Protein AF-A0A354WQB0-F1 (afdb_monomer)

Radius of gyration: 34.21 Å; Cα contacts (8 Å, |Δi|>4): 1053; chains: 1; bounding box: 139×45×106 Å

pLDDT: mean 81.59, std 18.48, range [29.98, 98.69]

Foldseek 3Di:
DDDDDDDDDDDDDDDDDDDDDDDDDPDDDDDPPPDPPPVVCVVVVLVVQLVVLVVLQVVVLVVVCVQCVPWDDDVLFTEHQSDLAWAWHDDPDITIYGYPDDDPLLCVLRSQLRVLCVVVVVLVVLVVLSSVCSNVVVDVVSVVVSLVSLLVSSLVSLLVSLVPPDLVSLVSSLVSLCSSPVSDDDPCRHSSPPHPPPSVNSSVCSNPPDDDDPVVVVVVVVVVVVVVVVVPDDPDDDDDPDDDDDDDDDQDDADEDEEQQSVVVQQAASHHYEYEFDEHANCPHPQFQHADPDPQWDWDDDDFGTAIEGELHENYEYEYPAAVRYEQEYAALAYASYHYENYEQYEYYGYEFEYDPDQDAGNAENYEAYLYERYHYERYEQEYRAQERYHYELYENAEHELYEFEHYAAEHYEYENYEQYEYENYEYEHYHDPVPFYAEHEEYELYENAEHELYEYEHGEHQEPYEFELYEYEYEQYEYYHYHHPHYHYHWHWDPDDPDTRGGHYHYYNYD

Solvent-accessible surface area (backbone atoms only — not comparable to full-atom values): 27152 Å² total; per-residue (Å²): 134,82,86,82,90,87,86,87,82,93,79,91,81,84,91,77,90,74,91,72,81,83,76,84,75,84,80,75,76,79,76,82,80,82,68,82,63,62,74,76,48,46,63,56,54,51,49,50,54,30,47,51,51,52,52,51,51,50,52,46,52,52,52,50,55,60,54,53,66,80,40,44,84,48,94,89,38,28,37,24,81,79,41,59,46,67,50,76,52,63,88,90,71,60,41,45,38,34,35,61,90,62,53,75,68,40,46,52,48,52,49,50,41,58,46,43,39,59,78,70,41,45,69,56,55,48,47,53,44,46,50,52,29,40,75,37,68,87,40,69,65,44,54,52,51,40,43,48,51,43,37,51,53,54,47,56,32,50,48,67,61,45,73,85,49,52,75,68,54,43,51,53,42,40,50,37,54,46,62,44,53,75,55,69,78,84,67,90,74,35,82,86,63,54,52,88,56,54,66,66,59,50,42,49,46,57,77,64,65,66,84,80,53,68,69,63,55,50,51,51,51,51,52,52,51,49,51,51,49,63,72,65,58,62,83,79,77,87,83,82,92,81,81,78,92,74,82,93,85,76,89,55,78,64,47,74,29,87,46,42,57,51,47,63,71,56,60,43,62,54,27,32,38,33,39,51,70,44,77,34,44,53,68,71,28,91,60,54,72,40,90,56,91,53,86,37,40,41,52,43,84,43,91,66,45,52,18,48,33,38,30,68,36,36,46,28,34,45,33,37,59,31,43,91,41,9,38,42,27,27,75,34,49,41,29,28,52,42,28,39,31,51,26,34,44,35,36,43,30,22,22,17,40,17,44,54,93,64,90,56,80,26,75,20,25,27,36,30,39,34,48,25,39,36,37,42,34,34,38,32,32,32,33,25,19,19,27,20,26,40,30,37,33,55,26,32,44,36,38,40,30,57,24,36,35,31,49,10,28,26,20,41,33,36,38,34,47,25,35,46,32,40,36,31,51,26,37,37,34,36,34,20,37,95,90,80,32,16,47,24,46,34,39,35,30,55,22,38,60,32,38,40,31,50,26,44,38,30,56,22,44,20,39,22,50,28,40,31,27,18,14,38,36,38,36,32,49,24,38,62,44,73,66,43,55,78,66,45,60,69,44,74,36,67,35,89,60,99,67,72,77,35,61,41,41,78,45,81,42,76,56,80

Sequence (512 aa):
MQTPEALPDIQTPVTTVISGTPSPAPETAPEPDTGFDFLSVLPWFWFGIACCFGIYSLYTYLTLKLKVREAVKIPGGWECDRIETAFILGFIRPKIYIPMGMTPEQQRYILAHERTHLDKGDHWFKMVGFLALALHWFNPLVWAAYILLCKDIEIACDERVVQFMELDERKAYSAALLNCSTNRAHFAACPVAFGEVSVKERIKSVLSYKKPGFWISLVGVIAIVFVAVCLVTSPARKDAEAAGDTEPTSVSDAVTVHNVDELLAAIAPDAVIQLEPGTYNLSGATGYGLPSENPYYGWTEKYDGFELMLQNVKNLTIRGSGKVNTTLECDPRSASVINLKNCENVTLEDFTAGHTLELGECSSGVIYLQNCTGTDMNRLGIYGCGMVGLQAEASSDISLADSDVYDCSSSAVQLASCENVSIAGTRIYRIGSQEYGGYTYFMIDSSQDVTVENCEISDSTLMNLAEITGSTVQMKGNLFSNCRTQQTAFSLQTAYFGTPDIEANLVLEGNR

Nearest PDB structures (foldseek):
  6eu4-assembly1_C  TM=5.990E-01  e=1.264E-03  Acinetobacter phage vB_AbaP_AS12
  8jaz-assembly2_B  TM=3.273E-01  e=3.543E-04  Azotobacter chroococcum NCIMB 8003
  8ikx-assembly1_A  TM=4.001E-01  e=2.148E-01  Arabidopsis thaliana
  5w6f-assembly1_C  TM=2.252E-01  e=5.446E-03  Kuttervirus CBA120
  4ozy-assembly1_A  TM=3.169E-01  e=7.268E-02  Pseudomonas syringae pv. tomato str. DC3000

Secondary structure (DSSP, 8-state):
-------------------PPPPPPP-PPPPP--S--HHHHHHHHHHHHHHHHHHHHHHHHHHHHHHGGGPEEETTEEEETT-SS-EEE-SSS-EEEEETT--HHHHHHHHHHHHHHHHTTHHHHHHHHHHHHHHTTT-HHHHHHHHHHHHHHHHHHHHHHHTT--HHHHHHHHHHHHHHHHT--S-TT-GGG-----HHHHHHHHHT--PPPHHHHHHHHHHHHHHHHHHH-PPP---------------PPPEEESSHHHHHHH--TT-EEEEPSEEEEGGG-TTTTSPPSSTTEEEEEETTEEEEEEES-EEEEEE-S-TTTEEEEES-TTS-SEEEES-EEEEEESSEEEE-SS----SSEEEEEES-EEEEEES-EEESS-SEEEEEES-EEEEEES-EEES-SSEEEEEES-EEEEEES-EEE--SBTTTBBSEEEEEES-EEEEEES-EEES-EES-SEEEES-EEEEES-EEES-EESS-SEEEE-B--SSS-B--EEEEES--

Mean predicted aligned error: 18.97 Å

Structure (mmCIF, N/CA/C/O backbone):
data_AF-A0A354WQB0-F1
#
_entry.id   AF-A0A354WQB0-F1
#
loop_
_atom_site.group_PDB
_atom_site.id
_atom_site.type_symbol
_atom_site.label_atom_id
_atom_site.label_alt_id
_atom_site.label_comp_id
_atom_site.label_asym_id
_atom_site.label_entity_id
_atom_site.label_seq_id
_atom_site.pdbx_PDB_ins_code
_atom_site.Cartn_x
_atom_site.Cartn_y
_atom_site.Cartn_z
_atom_site.occupancy
_atom_site.B_iso_or_equiv
_atom_site.auth_seq_id
_atom_site.auth_comp_id
_atom_site.auth_asym_id
_atom_site.auth_atom_id
_atom_site.pdbx_PDB_model_num
ATOM 1 N N . MET A 1 1 ? 106.299 8.236 -64.531 1.00 38.88 1 MET A N 1
ATOM 2 C CA . MET A 1 1 ? 106.507 8.429 -63.081 1.00 38.88 1 MET A CA 1
ATOM 3 C C . MET A 1 1 ? 105.147 8.677 -62.450 1.00 38.88 1 MET A C 1
ATOM 5 O O . MET A 1 1 ? 104.442 9.532 -62.954 1.00 38.88 1 MET A O 1
ATOM 9 N N . GLN A 1 2 ? 104.811 7.858 -61.449 1.00 37.66 2 GLN A N 1
ATOM 10 C CA . GLN A 1 2 ? 103.848 8.061 -60.351 1.00 37.66 2 GLN A CA 1
ATOM 11 C C . GLN A 1 2 ? 102.478 8.732 -60.610 1.00 37.66 2 GLN A C 1
ATOM 13 O O . GLN A 1 2 ? 102.358 9.936 -60.792 1.00 37.66 2 GLN A O 1
ATOM 18 N N . THR A 1 3 ? 101.445 7.895 -60.494 1.00 30.41 3 THR A N 1
ATOM 19 C CA . THR A 1 3 ? 100.145 8.119 -59.823 1.00 30.41 3 THR A CA 1
ATOM 20 C C . THR A 1 3 ? 100.284 8.599 -58.359 1.00 30.41 3 THR A C 1
ATOM 22 O O . THR A 1 3 ? 101.367 8.403 -57.800 1.00 30.41 3 THR A O 1
ATOM 25 N N . PRO A 1 4 ? 99.198 9.002 -57.650 1.00 57.66 4 PRO A N 1
ATOM 26 C CA . PRO A 1 4 ? 97.865 9.471 -58.088 1.00 57.66 4 PRO A CA 1
ATOM 27 C C . PRO A 1 4 ? 97.291 10.653 -57.240 1.00 57.66 4 PRO A C 1
ATOM 29 O O . PRO A 1 4 ? 97.942 11.147 -56.328 1.00 57.66 4 PRO A O 1
ATOM 32 N N . GLU A 1 5 ? 96.020 10.987 -57.531 1.00 39.38 5 GLU A N 1
ATOM 33 C CA . GLU A 1 5 ? 94.951 11.451 -56.609 1.00 39.38 5 GLU A CA 1
ATOM 34 C C . GLU A 1 5 ? 95.007 12.861 -55.992 1.00 39.38 5 GLU A C 1
ATOM 36 O O . GLU A 1 5 ? 96.052 13.356 -55.601 1.00 39.38 5 GLU A O 1
ATOM 41 N N . ALA A 1 6 ? 93.899 13.554 -55.717 1.00 37.91 6 ALA A N 1
ATOM 42 C CA . ALA A 1 6 ? 92.523 13.650 -56.226 1.00 37.91 6 ALA A CA 1
ATOM 43 C C . ALA A 1 6 ? 91.825 14.671 -55.305 1.00 37.91 6 ALA A C 1
ATOM 45 O O . ALA A 1 6 ? 92.069 14.650 -54.103 1.00 37.91 6 ALA A O 1
ATOM 46 N N . LEU A 1 7 ? 90.940 15.513 -55.848 1.00 33.34 7 LEU A N 1
ATOM 47 C CA . LEU A 1 7 ? 89.683 15.961 -55.218 1.00 33.34 7 LEU A CA 1
ATOM 48 C C . LEU A 1 7 ? 88.952 16.891 -56.198 1.00 33.34 7 LEU A C 1
ATOM 50 O O . LEU A 1 7 ? 89.512 17.929 -56.557 1.00 33.34 7 LEU A O 1
ATOM 54 N N . PRO A 1 8 ? 87.738 16.537 -56.658 1.00 47.69 8 PRO A N 1
ATOM 55 C CA . PRO A 1 8 ? 86.911 17.431 -57.440 1.00 47.69 8 PRO A CA 1
ATOM 56 C C . PRO A 1 8 ? 85.743 18.023 -56.644 1.00 47.69 8 PRO A C 1
ATOM 58 O O . PRO A 1 8 ? 85.440 17.664 -55.508 1.00 47.69 8 PRO A O 1
ATOM 61 N N . ASP A 1 9 ? 85.158 18.974 -57.353 1.00 37.75 9 ASP A N 1
ATOM 62 C CA . ASP A 1 9 ? 84.295 20.075 -56.985 1.00 37.75 9 ASP A CA 1
ATOM 63 C C . ASP A 1 9 ? 82.813 19.698 -56.829 1.00 37.75 9 ASP A C 1
ATOM 65 O O . ASP A 1 9 ? 82.333 18.641 -57.245 1.00 37.75 9 ASP A O 1
ATOM 69 N N . ILE A 1 10 ? 82.113 20.646 -56.228 1.00 44.41 10 ILE A N 1
ATOM 70 C CA . ILE A 1 10 ? 80.720 20.703 -55.811 1.00 44.41 10 ILE A CA 1
ATOM 71 C C . ILE A 1 10 ? 79.761 20.542 -57.001 1.00 44.41 10 ILE A C 1
ATOM 73 O O . ILE A 1 10 ? 79.798 21.320 -57.951 1.00 44.41 10 ILE A O 1
ATOM 77 N N . GLN A 1 11 ? 78.798 19.624 -56.886 1.00 36.78 11 GLN A N 1
ATOM 78 C CA . GLN A 1 11 ? 77.526 19.708 -57.612 1.00 36.78 11 GLN A CA 1
ATOM 79 C C . GLN A 1 11 ? 76.360 19.290 -56.716 1.00 36.78 11 GLN A C 1
ATOM 81 O O . GLN A 1 11 ? 76.311 18.181 -56.190 1.00 36.78 11 GLN A O 1
ATOM 86 N N . THR A 1 12 ? 75.397 20.195 -56.572 1.00 45.84 12 THR A N 1
ATOM 87 C CA . THR A 1 12 ? 74.054 19.906 -56.070 1.00 45.84 12 THR A CA 1
ATOM 88 C C . THR A 1 12 ? 73.198 19.304 -57.184 1.00 45.84 12 THR A C 1
ATOM 90 O O . THR A 1 12 ? 73.236 19.785 -58.319 1.00 45.84 12 THR A O 1
ATOM 93 N N . PRO A 1 13 ? 72.349 18.313 -56.858 1.00 43.06 13 PRO A N 1
ATOM 94 C CA . PRO A 1 13 ? 71.091 18.201 -57.581 1.00 43.06 13 PRO A CA 1
ATOM 95 C C . PRO A 1 13 ? 69.864 18.002 -56.676 1.00 43.06 13 PRO A C 1
ATOM 97 O O . PRO A 1 13 ? 69.842 17.194 -55.754 1.00 43.06 13 PRO A O 1
ATOM 100 N N . VAL A 1 14 ? 68.839 18.789 -57.012 1.00 37.47 14 VAL A N 1
ATOM 101 C CA . VAL A 1 14 ? 67.436 18.415 -57.266 1.00 37.47 14 VAL A CA 1
ATOM 102 C C . VAL A 1 14 ? 66.800 17.358 -56.349 1.00 37.47 14 VAL A C 1
ATOM 104 O O . VAL A 1 14 ? 67.000 16.152 -56.481 1.00 37.47 14 VAL A O 1
ATOM 107 N N . THR A 1 15 ? 65.902 17.846 -55.494 1.00 37.03 15 THR A N 1
ATOM 108 C CA . THR A 1 15 ? 64.966 17.080 -54.668 1.00 37.03 15 THR A CA 1
ATOM 109 C C . THR A 1 15 ? 63.964 16.307 -55.529 1.00 37.03 15 THR A C 1
ATOM 111 O O . THR A 1 15 ? 63.125 16.899 -56.204 1.00 37.03 15 THR A O 1
ATOM 114 N N . THR A 1 16 ? 64.013 14.978 -55.452 1.00 38.06 16 THR A N 1
ATOM 115 C CA . THR A 1 16 ? 62.933 14.089 -55.906 1.00 38.06 16 THR A CA 1
ATOM 116 C C . THR A 1 16 ? 62.189 13.609 -54.662 1.00 38.06 16 THR A C 1
ATOM 118 O O . THR A 1 16 ? 62.780 12.953 -53.807 1.00 38.06 16 THR A O 1
ATOM 121 N N . VAL A 1 17 ? 60.913 13.972 -54.522 1.00 41.78 17 VAL A N 1
ATOM 122 C CA . VAL A 1 17 ? 60.062 13.508 -53.416 1.00 41.78 17 VAL A CA 1
ATOM 123 C C . VAL A 1 17 ? 59.595 12.092 -53.741 1.00 41.78 17 VAL A C 1
ATOM 125 O O . VAL A 1 17 ? 58.768 11.897 -54.627 1.00 41.78 17 VAL A O 1
ATOM 128 N N . ILE A 1 18 ? 60.139 11.105 -53.030 1.00 43.03 18 ILE A N 1
ATOM 129 C CA . ILE A 1 18 ? 59.614 9.739 -52.994 1.00 43.03 18 ILE A CA 1
ATOM 130 C C . ILE A 1 18 ? 58.781 9.622 -51.718 1.00 43.03 18 ILE A C 1
ATOM 132 O O . ILE A 1 18 ? 59.309 9.725 -50.611 1.00 43.03 18 ILE A O 1
ATOM 136 N N . SER A 1 19 ? 57.473 9.418 -51.872 1.00 45.84 19 SER A N 1
ATOM 137 C CA . SER A 1 19 ? 56.574 9.034 -50.783 1.00 45.84 19 SER A CA 1
ATOM 138 C C . SER A 1 19 ? 56.945 7.634 -50.288 1.00 45.84 19 SER A C 1
ATOM 140 O O . SER A 1 19 ? 56.569 6.634 -50.892 1.00 45.84 19 SER A O 1
ATOM 142 N N . GLY A 1 20 ? 57.706 7.571 -49.196 1.00 38.59 20 GLY A N 1
ATOM 143 C CA . GLY A 1 20 ? 57.924 6.356 -48.418 1.00 38.59 20 GLY A CA 1
ATOM 144 C C . GLY A 1 20 ? 56.901 6.266 -47.289 1.00 38.59 20 GLY A C 1
ATOM 145 O O . GLY A 1 20 ? 56.852 7.132 -46.419 1.00 38.59 20 GLY A O 1
ATOM 146 N N . THR A 1 21 ? 56.086 5.217 -47.303 1.00 42.34 21 THR A N 1
ATOM 147 C CA . THR A 1 21 ? 55.322 4.739 -46.143 1.00 42.34 21 THR A CA 1
ATOM 148 C C . THR A 1 21 ? 56.253 4.530 -44.940 1.00 42.34 21 THR A C 1
ATOM 150 O O . THR A 1 21 ? 57.294 3.888 -45.113 1.00 42.34 21 THR A O 1
ATOM 153 N N . PRO A 1 22 ? 55.920 5.012 -43.729 1.00 46.44 22 PRO A N 1
ATOM 154 C CA . PRO A 1 22 ? 56.728 4.727 -42.553 1.00 46.44 22 PRO A CA 1
ATOM 155 C C . PRO A 1 22 ? 56.569 3.253 -42.155 1.00 46.44 22 PRO A C 1
ATOM 157 O O . PRO A 1 22 ? 55.459 2.754 -41.985 1.00 46.44 22 PRO A O 1
ATOM 160 N N . SER A 1 23 ? 57.701 2.561 -42.022 1.00 47.22 23 SER A N 1
ATOM 161 C CA . SER A 1 23 ? 57.799 1.257 -41.357 1.00 47.22 23 SER A CA 1
ATOM 162 C C . SER A 1 23 ? 57.425 1.415 -39.874 1.00 47.22 23 SER A C 1
ATOM 164 O O . SER A 1 23 ? 57.809 2.429 -39.284 1.00 47.22 23 SER A O 1
ATOM 166 N N . PRO A 1 24 ? 56.725 0.453 -39.242 1.00 48.09 24 PRO A N 1
ATOM 167 C CA . PRO A 1 24 ? 56.417 0.547 -37.823 1.00 48.09 24 PRO A CA 1
ATOM 168 C C . PRO A 1 24 ? 57.714 0.493 -37.007 1.00 48.09 24 PRO A C 1
ATOM 170 O O . PRO A 1 24 ? 58.604 -0.313 -37.286 1.00 48.09 24 PRO A O 1
ATOM 173 N N . ALA A 1 25 ? 57.825 1.383 -36.021 1.00 51.72 25 ALA A N 1
ATOM 174 C CA . ALA A 1 25 ? 58.859 1.319 -34.997 1.00 51.72 25 ALA A CA 1
ATOM 175 C C . ALA A 1 25 ? 58.687 0.029 -34.168 1.00 51.72 25 ALA A C 1
ATOM 177 O O . ALA A 1 25 ? 57.554 -0.434 -34.018 1.00 51.72 25 ALA A O 1
ATOM 178 N N . PRO A 1 26 ? 59.768 -0.561 -33.627 1.00 49.78 26 PRO A N 1
ATOM 179 C CA . PRO A 1 26 ? 59.642 -1.691 -32.719 1.00 49.78 26 PRO A CA 1
ATOM 180 C C . PRO A 1 26 ? 58.862 -1.240 -31.483 1.00 49.78 26 PRO A C 1
ATOM 182 O O . PRO A 1 26 ? 59.246 -0.294 -30.798 1.00 49.78 26 PRO A O 1
ATOM 185 N N . GLU A 1 27 ? 57.742 -1.909 -31.242 1.00 48.66 27 GLU A N 1
ATOM 186 C CA . GLU A 1 27 ? 56.894 -1.728 -30.075 1.00 48.66 27 GLU A CA 1
ATOM 187 C C . GLU A 1 27 ? 57.701 -2.135 -28.834 1.00 48.66 27 GLU A C 1
ATOM 189 O O . GLU A 1 27 ? 58.025 -3.307 -28.628 1.00 48.66 27 GLU A O 1
ATOM 194 N N . THR A 1 28 ? 58.122 -1.151 -28.042 1.00 54.16 28 THR A N 1
ATOM 195 C CA . THR A 1 28 ? 58.740 -1.385 -26.739 1.00 54.16 28 THR A CA 1
ATOM 196 C C . THR A 1 28 ? 57.698 -2.056 -25.851 1.00 54.16 28 THR A C 1
ATOM 198 O O . THR A 1 28 ? 56.660 -1.462 -25.563 1.00 54.16 28 THR A O 1
ATOM 201 N N . ALA A 1 29 ? 57.960 -3.296 -25.431 1.00 56.94 29 ALA A N 1
ATOM 202 C CA . ALA A 1 29 ? 57.126 -3.984 -24.454 1.00 56.94 29 ALA A CA 1
ATOM 203 C C . ALA A 1 29 ? 56.997 -3.113 -23.187 1.00 56.94 29 ALA A C 1
ATOM 205 O O . ALA A 1 29 ? 58.012 -2.570 -22.738 1.00 56.94 29 ALA A O 1
ATOM 206 N N . PRO A 1 30 ? 55.789 -2.954 -22.616 1.00 55.53 30 PRO A N 1
ATOM 207 C CA . PRO A 1 30 ? 55.620 -2.199 -21.382 1.00 55.53 30 PRO A CA 1
ATOM 208 C C . PRO A 1 30 ? 56.447 -2.858 -20.272 1.00 55.53 30 PRO A C 1
ATOM 210 O O . PRO A 1 30 ? 56.399 -4.079 -20.099 1.00 55.53 30 PRO A O 1
ATOM 213 N N . GLU A 1 31 ? 57.228 -2.060 -19.538 1.00 60.59 31 GLU A N 1
ATOM 214 C CA . GLU A 1 31 ? 57.878 -2.542 -18.318 1.00 60.59 31 GLU A CA 1
ATOM 215 C C . GLU A 1 31 ? 56.803 -3.064 -17.351 1.00 60.59 31 GLU A C 1
ATOM 217 O O . GLU A 1 31 ? 55.739 -2.447 -17.236 1.00 60.59 31 GLU A O 1
ATOM 222 N N . PRO A 1 32 ? 57.035 -4.198 -16.664 1.00 56.25 32 PRO A N 1
ATOM 223 C CA . PRO A 1 32 ? 56.089 -4.689 -15.679 1.00 56.25 32 PRO A CA 1
ATOM 224 C C . PRO A 1 32 ? 55.985 -3.660 -14.554 1.00 56.25 32 PRO A C 1
ATOM 226 O O . PRO A 1 32 ? 56.969 -3.367 -13.873 1.00 56.25 32 PRO A O 1
ATOM 229 N N . ASP A 1 33 ? 54.782 -3.124 -14.371 1.00 62.53 33 ASP A N 1
ATOM 230 C CA . ASP A 1 33 ? 54.451 -2.243 -13.262 1.00 62.53 33 ASP A CA 1
ATOM 231 C C . ASP A 1 33 ? 54.656 -3.034 -11.957 1.00 62.53 33 ASP A C 1
ATOM 233 O O . ASP A 1 33 ? 53.868 -3.903 -11.589 1.00 62.53 33 ASP A O 1
ATOM 237 N N . THR A 1 34 ? 55.803 -2.830 -11.306 1.00 60.47 34 THR A N 1
ATOM 238 C CA . THR A 1 34 ? 56.175 -3.483 -10.036 1.00 60.47 34 THR A CA 1
ATOM 239 C C . THR A 1 34 ? 55.728 -2.654 -8.830 1.00 60.47 34 THR A C 1
ATOM 241 O O . THR A 1 34 ? 56.197 -2.860 -7.708 1.00 60.47 34 THR A O 1
ATOM 244 N N . GLY A 1 35 ? 54.798 -1.719 -9.040 1.00 62.19 35 GLY A N 1
ATOM 245 C CA . GLY A 1 35 ? 54.089 -1.032 -7.974 1.00 62.19 35 GLY A CA 1
ATOM 246 C C . GLY A 1 35 ? 53.080 -1.968 -7.314 1.00 62.19 35 GLY A C 1
ATOM 247 O O . GLY A 1 35 ? 52.191 -2.507 -7.964 1.00 62.19 35 GLY A O 1
ATOM 248 N N . PHE A 1 36 ? 53.203 -2.167 -6.003 1.00 65.81 36 PHE A N 1
ATOM 249 C CA . PHE A 1 36 ? 52.153 -2.808 -5.216 1.00 65.81 36 PHE A CA 1
ATOM 250 C C . PHE A 1 36 ? 50.893 -1.936 -5.319 1.00 65.81 36 PHE A C 1
ATOM 252 O O . PHE A 1 36 ? 50.888 -0.807 -4.824 1.00 65.81 36 PHE A O 1
ATOM 259 N N . ASP A 1 37 ? 49.852 -2.421 -5.996 1.00 75.31 37 ASP A N 1
ATOM 260 C CA . ASP A 1 37 ? 48.627 -1.650 -6.201 1.00 75.31 37 ASP A CA 1
ATOM 261 C C . ASP A 1 37 ? 47.851 -1.531 -4.879 1.00 75.31 37 ASP A C 1
ATOM 263 O O . ASP A 1 37 ? 47.059 -2.399 -4.510 1.00 75.31 37 ASP A O 1
ATOM 267 N N . PHE A 1 38 ? 48.095 -0.449 -4.137 1.00 72.94 38 PHE A N 1
ATOM 268 C CA . PHE A 1 38 ? 47.425 -0.159 -2.868 1.00 72.94 38 PHE A CA 1
ATOM 269 C C . PHE A 1 38 ? 45.896 -0.125 -3.000 1.00 72.94 38 PHE A C 1
ATOM 271 O O . PHE A 1 38 ? 45.205 -0.481 -2.043 1.00 72.94 38 PHE A O 1
ATOM 278 N N . LEU A 1 39 ? 45.358 0.257 -4.164 1.00 77.31 39 LEU A N 1
ATOM 279 C CA . LEU A 1 39 ? 43.912 0.323 -4.390 1.00 77.31 39 LEU A CA 1
ATOM 280 C C . LEU A 1 39 ? 43.288 -1.077 -4.424 1.00 77.31 39 LEU A C 1
ATOM 282 O O . LEU A 1 39 ? 42.174 -1.251 -3.933 1.00 77.31 39 LEU A O 1
ATOM 286 N N . SER A 1 40 ? 44.026 -2.088 -4.890 1.00 80.56 40 SER A N 1
ATOM 287 C CA . SER A 1 40 ? 43.574 -3.486 -4.896 1.00 80.56 40 SER A CA 1
ATOM 288 C C . SER A 1 40 ? 43.429 -4.103 -3.494 1.00 80.56 40 SER A C 1
ATOM 290 O O . SER A 1 40 ? 42.672 -5.057 -3.312 1.00 80.56 40 SER A O 1
ATOM 292 N N . VAL A 1 41 ? 44.110 -3.550 -2.480 1.00 85.06 41 VAL A N 1
ATOM 293 C CA . VAL A 1 41 ? 44.102 -4.053 -1.089 1.00 85.06 41 VAL A CA 1
ATOM 294 C C . VAL A 1 41 ? 43.004 -3.401 -0.242 1.00 85.06 41 VAL A C 1
ATOM 296 O O . VAL A 1 41 ? 42.533 -3.996 0.731 1.00 85.06 41 VAL A O 1
ATOM 299 N N . LEU A 1 42 ? 42.555 -2.199 -0.614 1.00 87.44 42 LEU A N 1
ATOM 300 C CA . LEU A 1 42 ? 41.547 -1.440 0.134 1.00 87.44 42 LEU A CA 1
ATOM 301 C C . LEU A 1 42 ? 40.213 -2.190 0.323 1.00 87.44 42 LEU A C 1
ATOM 303 O O . LEU A 1 42 ? 39.722 -2.184 1.455 1.00 87.44 42 LEU A O 1
ATOM 307 N N . PRO A 1 43 ? 39.639 -2.884 -0.684 1.00 89.62 43 PRO A N 1
ATOM 308 C CA . PRO A 1 43 ? 38.409 -3.655 -0.493 1.00 89.62 43 PRO A CA 1
ATOM 309 C C . PRO A 1 43 ? 38.572 -4.790 0.521 1.00 89.62 43 PRO A C 1
ATOM 311 O O . PRO A 1 43 ? 37.680 -5.026 1.333 1.00 89.62 43 PRO A O 1
ATOM 314 N N . TRP A 1 44 ? 39.728 -5.460 0.528 1.00 91.62 44 TRP A N 1
ATOM 315 C CA . TRP A 1 44 ? 40.020 -6.550 1.461 1.00 91.62 44 TRP A CA 1
ATOM 316 C C . TRP A 1 44 ? 40.220 -6.050 2.888 1.00 91.62 44 TRP A C 1
ATOM 318 O O . TRP A 1 44 ? 39.731 -6.668 3.832 1.00 91.62 44 TRP A O 1
ATOM 328 N N . PHE A 1 45 ? 40.895 -4.912 3.053 1.00 91.38 45 PHE A N 1
ATOM 329 C CA . PHE A 1 45 ? 41.044 -4.265 4.354 1.00 91.38 45 PHE A CA 1
ATOM 330 C C . PHE A 1 45 ? 39.692 -3.788 4.903 1.00 91.38 45 PHE A C 1
ATOM 332 O O . PHE A 1 45 ? 39.358 -4.057 6.059 1.00 91.38 45 PHE A O 1
ATOM 339 N N . TRP A 1 46 ? 38.884 -3.144 4.055 1.00 93.38 46 TRP A N 1
ATOM 340 C CA . TRP A 1 46 ? 37.521 -2.737 4.387 1.00 93.38 46 TRP A CA 1
ATOM 341 C C . TRP A 1 46 ? 36.663 -3.937 4.807 1.00 93.38 46 TRP A C 1
ATOM 343 O O . TRP A 1 46 ? 36.053 -3.911 5.880 1.00 93.38 46 TRP A O 1
ATOM 353 N N . PHE A 1 47 ? 36.683 -5.012 4.013 1.00 92.88 47 PHE A N 1
ATOM 354 C CA . PHE A 1 47 ? 35.925 -6.231 4.284 1.00 92.88 47 PHE A CA 1
ATOM 355 C C . PHE A 1 47 ? 36.401 -6.922 5.563 1.00 92.88 47 PHE A C 1
ATOM 357 O O . PHE A 1 47 ? 35.581 -7.398 6.346 1.00 92.88 47 PHE A O 1
ATOM 364 N N . GLY A 1 48 ? 37.711 -6.927 5.823 1.00 94.56 48 GLY A N 1
ATOM 365 C CA . GLY A 1 48 ? 38.292 -7.462 7.051 1.00 94.56 48 GLY A CA 1
ATOM 366 C C . GLY A 1 48 ? 37.756 -6.763 8.300 1.00 94.56 48 GLY A C 1
ATOM 367 O O . GLY A 1 48 ? 37.339 -7.432 9.246 1.00 94.56 48 GLY A O 1
ATOM 368 N N . ILE A 1 49 ? 37.684 -5.429 8.293 1.00 92.06 49 ILE A N 1
ATOM 369 C CA . ILE A 1 49 ? 37.133 -4.665 9.423 1.00 92.06 49 ILE A CA 1
ATOM 370 C C . ILE A 1 49 ? 35.623 -4.893 9.562 1.00 92.06 49 ILE A C 1
ATOM 372 O O . ILE A 1 49 ? 35.154 -5.145 10.674 1.00 92.06 49 ILE A O 1
ATOM 376 N N . ALA A 1 50 ? 34.867 -4.892 8.461 1.00 89.75 50 ALA A N 1
ATOM 377 C CA . ALA A 1 50 ? 33.438 -5.213 8.486 1.00 89.75 50 ALA A CA 1
ATOM 378 C C . ALA A 1 50 ? 33.180 -6.629 9.052 1.00 89.75 50 ALA A C 1
ATOM 380 O O . ALA A 1 50 ? 32.287 -6.827 9.881 1.00 89.75 50 ALA A O 1
ATOM 381 N N . CYS A 1 51 ? 34.020 -7.608 8.697 1.00 92.44 51 CYS A N 1
ATOM 382 C CA . CYS A 1 51 ? 33.972 -8.958 9.260 1.00 92.44 51 CYS A CA 1
ATOM 383 C C . CYS A 1 51 ? 34.268 -8.977 10.763 1.00 92.44 51 CYS A C 1
ATOM 385 O O . CYS A 1 51 ? 33.595 -9.701 11.496 1.00 92.44 51 CYS A O 1
ATOM 387 N N . CYS A 1 52 ? 35.215 -8.171 11.255 1.00 93.00 52 CYS A N 1
ATOM 388 C CA . CYS A 1 52 ? 35.479 -8.045 12.691 1.00 93.00 52 CYS A CA 1
ATOM 389 C C . CYS A 1 52 ? 34.236 -7.573 13.462 1.00 93.00 52 CYS A C 1
ATOM 391 O O . CYS A 1 52 ? 33.931 -8.140 14.511 1.00 93.00 52 CYS A O 1
ATOM 393 N N . PHE A 1 53 ? 33.473 -6.608 12.931 1.00 89.88 53 PHE A N 1
ATOM 394 C CA . PHE A 1 53 ? 32.187 -6.198 13.515 1.00 89.88 53 PHE A CA 1
ATOM 395 C C . PHE A 1 53 ? 31.172 -7.349 13.548 1.00 89.88 53 PHE A C 1
ATOM 397 O O . PHE A 1 53 ? 30.512 -7.560 14.570 1.00 89.88 53 PHE A O 1
ATOM 404 N N . GLY A 1 54 ? 31.076 -8.126 12.466 1.00 87.81 54 GLY A N 1
ATOM 405 C CA . GLY A 1 54 ? 30.209 -9.306 12.393 1.00 87.81 54 GLY A CA 1
ATOM 406 C C . GLY A 1 54 ? 30.584 -10.390 13.411 1.00 87.81 54 GLY A C 1
ATOM 407 O O . GLY A 1 54 ? 29.726 -10.867 14.156 1.00 87.81 54 GLY A O 1
ATOM 408 N N . ILE A 1 55 ? 31.872 -10.734 13.504 1.00 91.50 55 ILE A N 1
ATOM 409 C CA . ILE A 1 55 ? 32.402 -11.718 14.463 1.00 91.50 55 ILE A CA 1
ATOM 410 C C . ILE A 1 55 ? 32.156 -11.253 15.897 1.00 91.50 55 ILE A C 1
ATOM 412 O O . ILE A 1 55 ? 31.713 -12.033 16.739 1.00 91.50 55 ILE A O 1
ATOM 416 N N . TYR A 1 56 ? 32.407 -9.976 16.173 1.00 88.12 56 TYR A N 1
ATOM 417 C CA . TYR A 1 56 ? 32.188 -9.387 17.485 1.00 88.12 56 TYR A CA 1
ATOM 418 C C . TYR A 1 56 ? 30.712 -9.412 17.906 1.00 88.12 56 TYR A C 1
ATOM 420 O O . TYR A 1 56 ? 30.380 -9.781 19.038 1.00 88.12 56 TYR A O 1
ATOM 428 N N . SER A 1 57 ? 29.815 -9.081 16.975 1.00 85.94 57 SER A N 1
ATOM 429 C CA . SER A 1 57 ? 28.367 -9.174 17.171 1.00 85.94 57 SER A CA 1
ATOM 430 C C . SER A 1 57 ? 27.934 -10.616 17.455 1.00 85.94 57 SER A C 1
ATOM 432 O O . SER A 1 57 ? 27.228 -10.872 18.433 1.00 85.94 57 SER A O 1
ATOM 434 N N . LEU A 1 58 ? 28.439 -11.583 16.681 1.00 88.06 58 LEU A N 1
ATOM 435 C CA . LEU A 1 58 ? 28.159 -13.004 16.888 1.00 88.06 58 LEU A CA 1
ATOM 436 C C . LEU A 1 58 ? 28.668 -13.498 18.249 1.00 88.06 58 LEU A C 1
ATOM 438 O O . LEU A 1 58 ? 27.927 -14.157 18.979 1.00 88.06 58 LEU A O 1
ATOM 442 N N . TYR A 1 59 ? 29.903 -13.156 18.621 1.00 90.25 59 TYR A N 1
ATOM 443 C CA . TYR A 1 59 ? 30.479 -13.490 19.925 1.00 90.25 59 TYR A CA 1
ATOM 444 C C . TYR A 1 59 ? 29.617 -12.955 21.075 1.00 90.25 59 TYR A C 1
ATOM 446 O O . TYR A 1 59 ? 29.309 -13.679 22.028 1.00 90.25 59 TYR A O 1
ATOM 454 N N . THR A 1 60 ? 29.169 -11.706 20.963 1.00 83.62 60 THR A N 1
ATOM 455 C CA . THR A 1 60 ? 28.332 -11.058 21.977 1.00 83.62 60 THR A CA 1
ATOM 456 C C . THR A 1 60 ? 26.955 -11.710 22.067 1.00 83.62 60 THR A C 1
ATOM 458 O O . THR A 1 60 ? 26.494 -12.032 23.164 1.00 83.62 60 THR A O 1
ATOM 461 N N . TYR A 1 61 ? 26.328 -11.995 20.924 1.00 86.75 61 TYR A N 1
ATOM 462 C CA . TYR A 1 61 ? 25.058 -12.715 20.850 1.00 86.75 61 TYR A CA 1
ATOM 463 C C . TYR A 1 61 ? 25.146 -14.097 21.512 1.00 86.75 61 TYR A C 1
ATOM 465 O O . TYR A 1 61 ? 24.296 -14.449 22.333 1.00 86.75 61 TYR A O 1
ATOM 473 N N . LEU A 1 62 ? 26.188 -14.874 21.200 1.00 89.00 62 LEU A N 1
ATOM 474 C CA . LEU A 1 62 ? 26.399 -16.199 21.787 1.00 89.00 62 LEU A CA 1
ATOM 475 C C . LEU A 1 62 ? 26.640 -16.113 23.295 1.00 89.00 62 LEU A C 1
ATOM 477 O O . LEU A 1 62 ? 26.052 -16.883 24.053 1.00 89.00 62 LEU A O 1
ATOM 481 N N . THR A 1 63 ? 27.438 -15.144 23.742 1.00 88.44 63 THR A N 1
ATOM 482 C CA . THR A 1 63 ? 27.701 -14.913 25.167 1.00 88.44 63 THR A CA 1
ATOM 483 C C . THR A 1 63 ? 26.415 -14.580 25.924 1.00 88.44 63 THR A C 1
ATOM 485 O O . THR A 1 63 ? 26.144 -15.178 26.966 1.00 88.44 63 THR A O 1
ATOM 488 N N . LEU A 1 64 ? 25.579 -13.682 25.393 1.00 85.62 64 LEU A N 1
ATOM 489 C CA . LEU A 1 64 ? 24.286 -13.342 25.995 1.00 85.62 64 LEU A CA 1
ATOM 490 C C . LEU A 1 64 ? 23.334 -14.540 26.004 1.00 85.62 64 LEU A C 1
ATOM 492 O O . LEU A 1 64 ? 22.727 -14.826 27.033 1.00 85.62 64 LEU A O 1
ATOM 496 N N . LYS A 1 65 ? 23.262 -15.294 24.903 1.00 88.00 65 LYS A N 1
ATOM 497 C CA . LYS A 1 65 ? 22.438 -16.507 24.796 1.00 88.00 65 LYS A CA 1
ATOM 498 C C . LYS A 1 65 ? 22.836 -17.573 25.818 1.00 88.00 65 LYS A C 1
ATOM 500 O O . LYS A 1 65 ? 21.968 -18.256 26.356 1.00 88.00 65 LYS A O 1
ATOM 505 N N . LEU A 1 66 ? 24.132 -17.703 26.102 1.00 89.19 66 LEU A N 1
ATOM 506 C CA . LEU A 1 66 ? 24.639 -18.588 27.149 1.00 89.19 66 LEU A CA 1
ATOM 507 C C . LEU A 1 66 ? 24.309 -18.063 28.552 1.00 89.19 66 LEU A C 1
ATOM 509 O O . LEU A 1 66 ? 23.905 -18.857 29.401 1.00 89.19 66 LEU A O 1
ATOM 513 N N . LYS A 1 67 ? 24.422 -16.749 28.792 1.00 88.00 67 LYS A N 1
ATOM 514 C CA . LYS A 1 67 ? 24.071 -16.130 30.084 1.00 88.00 67 LYS A CA 1
ATOM 515 C C . LYS A 1 67 ? 22.604 -16.345 30.451 1.00 88.00 67 LYS A C 1
ATOM 517 O O . LYS A 1 67 ? 22.323 -16.728 31.580 1.00 88.00 67 LYS A O 1
ATOM 522 N N . VAL A 1 68 ? 21.690 -16.171 29.497 1.00 90.19 68 VAL A N 1
ATOM 523 C CA . VAL A 1 68 ? 20.238 -16.283 29.732 1.00 90.19 68 VAL A CA 1
ATOM 524 C C . VAL A 1 68 ? 19.684 -17.700 29.563 1.00 90.19 68 VAL A C 1
ATOM 526 O O . VAL A 1 68 ? 18.470 -17.901 29.573 1.00 90.19 68 VAL A O 1
ATOM 529 N N . ARG A 1 69 ? 20.549 -18.707 29.395 1.00 90.31 69 ARG A N 1
ATOM 530 C CA . ARG A 1 69 ? 20.130 -20.105 29.208 1.00 90.31 69 ARG A CA 1
ATOM 531 C C . ARG A 1 69 ? 19.329 -20.642 30.397 1.00 90.31 69 ARG A C 1
ATOM 533 O O . ARG A 1 69 ? 18.457 -21.481 30.210 1.00 90.31 69 ARG A O 1
ATOM 540 N N . GLU A 1 70 ? 19.642 -20.162 31.595 1.00 90.25 70 GLU A N 1
ATOM 541 C CA . GLU A 1 70 ? 19.011 -20.564 32.860 1.00 90.25 70 GLU A CA 1
ATOM 542 C C . GLU A 1 70 ? 17.898 -19.594 33.291 1.00 90.25 70 GLU A C 1
ATOM 544 O O . GLU A 1 70 ? 17.439 -19.643 34.427 1.00 90.25 70 GLU A O 1
ATOM 549 N N . ALA A 1 71 ? 17.443 -18.717 32.387 1.00 92.44 71 ALA A N 1
ATOM 550 C CA . ALA A 1 71 ? 16.366 -17.783 32.678 1.00 92.44 71 ALA A CA 1
ATOM 551 C C . ALA A 1 71 ? 15.041 -18.509 32.964 1.00 92.44 71 ALA A C 1
ATOM 553 O O . ALA A 1 71 ? 14.673 -19.480 32.293 1.00 92.44 71 ALA A O 1
ATOM 554 N N . VAL A 1 72 ? 14.293 -17.992 33.932 1.00 92.38 72 VAL A N 1
ATOM 555 C CA . VAL A 1 72 ? 13.003 -18.525 34.372 1.00 92.38 72 VAL A CA 1
ATOM 556 C C . VAL A 1 72 ? 11.881 -17.784 33.654 1.00 92.38 72 VAL A C 1
ATOM 558 O O . VAL A 1 72 ? 11.908 -16.565 33.521 1.00 92.38 72 VAL A O 1
ATOM 561 N N . LYS A 1 73 ? 10.875 -18.509 33.162 1.00 92.06 73 LYS A N 1
ATOM 562 C CA . LYS A 1 73 ? 9.740 -17.892 32.469 1.00 92.06 73 LYS A CA 1
ATOM 563 C C . LYS A 1 73 ? 8.821 -17.181 33.467 1.00 92.06 73 LYS A C 1
ATOM 565 O O . LYS A 1 73 ? 8.377 -17.800 34.430 1.00 92.06 73 LYS A O 1
ATOM 570 N N . ILE A 1 74 ? 8.466 -15.936 33.168 1.00 89.06 74 ILE A N 1
ATOM 571 C CA . ILE A 1 74 ? 7.499 -15.125 33.920 1.00 89.06 74 ILE A CA 1
ATOM 572 C C . ILE A 1 74 ? 6.380 -14.627 32.985 1.00 89.06 74 ILE A C 1
ATOM 574 O O . ILE A 1 74 ? 6.528 -14.680 31.758 1.00 89.06 74 ILE A O 1
ATOM 578 N N . PRO A 1 75 ? 5.238 -14.147 33.507 1.00 82.19 75 PRO A N 1
ATOM 579 C CA . PRO A 1 75 ? 4.236 -13.480 32.680 1.00 82.19 75 PRO A CA 1
ATOM 580 C C . PRO A 1 75 ? 4.852 -12.284 31.938 1.00 82.19 75 PRO A C 1
ATOM 582 O O . PRO A 1 75 ? 5.369 -11.364 32.558 1.00 82.19 75 PRO A O 1
ATOM 585 N N . GLY A 1 76 ? 4.820 -12.313 30.604 1.00 80.94 76 GLY A N 1
ATOM 586 C CA . GLY A 1 76 ? 5.355 -11.240 29.756 1.00 80.94 76 GLY A CA 1
ATOM 587 C C . GLY A 1 76 ? 6.842 -11.343 29.385 1.00 80.94 76 GLY A C 1
ATOM 588 O O . GLY A 1 76 ? 7.283 -10.576 28.534 1.00 80.94 76 GLY A O 1
ATOM 589 N N . GLY A 1 77 ? 7.613 -12.296 29.926 1.00 90.25 77 GLY A N 1
ATOM 590 C CA . GLY A 1 77 ? 9.044 -12.394 29.611 1.00 90.25 77 GLY A CA 1
ATOM 591 C C . GLY A 1 77 ? 9.798 -13.523 30.314 1.00 90.25 77 GLY A C 1
ATOM 592 O O . GLY A 1 77 ? 9.234 -14.557 30.678 1.00 90.25 77 GLY A O 1
ATOM 593 N N . TRP A 1 78 ? 11.102 -13.324 30.472 1.00 92.00 78 TRP A N 1
ATOM 594 C CA . TRP A 1 78 ? 12.019 -14.236 31.150 1.00 92.00 78 TRP A CA 1
ATOM 595 C C . TRP A 1 78 ? 12.842 -13.462 32.178 1.00 92.00 78 TRP A C 1
ATOM 597 O O . TRP A 1 78 ? 13.326 -12.376 31.885 1.00 92.00 78 TRP A O 1
ATOM 607 N N . GLU A 1 79 ? 13.026 -14.022 33.364 1.00 91.56 79 GLU A N 1
ATOM 608 C CA . GLU A 1 79 ? 13.798 -13.424 34.450 1.00 91.56 79 GLU A CA 1
ATOM 609 C C . GLU A 1 79 ? 15.130 -14.166 34.625 1.00 91.56 79 GLU A C 1
ATOM 611 O O . GLU A 1 79 ? 15.172 -15.398 34.567 1.00 91.56 79 GLU A O 1
ATOM 616 N N . CYS A 1 80 ? 16.236 -13.442 34.805 1.00 89.69 80 CYS A N 1
ATOM 617 C CA . CYS A 1 80 ? 17.570 -14.032 34.931 1.00 89.69 80 CYS A CA 1
ATOM 618 C C . CYS A 1 80 ? 18.422 -13.289 35.970 1.00 89.69 80 CYS A C 1
ATOM 620 O O . CYS A 1 80 ? 18.421 -12.065 36.035 1.00 89.69 80 CYS A O 1
ATOM 622 N N . ASP A 1 81 ? 19.168 -14.033 36.782 1.00 88.19 81 ASP A N 1
ATOM 623 C CA . ASP A 1 81 ? 20.089 -13.527 37.811 1.00 88.19 81 ASP A CA 1
ATOM 624 C C . ASP A 1 81 ? 21.454 -13.090 37.250 1.00 88.19 81 ASP A C 1
ATOM 626 O O . ASP A 1 81 ? 22.185 -12.344 37.894 1.00 88.19 81 ASP A O 1
ATOM 630 N N . ARG A 1 82 ? 21.810 -13.544 36.042 1.00 83.88 82 ARG A N 1
ATOM 631 C CA . ARG A 1 82 ? 23.102 -13.266 35.379 1.00 83.88 82 ARG A CA 1
ATOM 632 C C . ARG A 1 82 ? 23.086 -12.048 34.459 1.00 83.88 82 ARG A C 1
ATOM 634 O O . ARG A 1 82 ? 24.026 -11.853 33.678 1.00 83.88 82 ARG A O 1
ATOM 641 N N . ILE A 1 83 ? 22.017 -11.263 34.510 1.00 82.50 83 ILE A N 1
ATOM 642 C CA . ILE A 1 83 ? 21.869 -10.022 33.755 1.00 82.50 83 ILE A CA 1
ATOM 643 C C . ILE A 1 83 ? 21.555 -8.888 34.722 1.00 82.50 83 ILE A C 1
ATOM 645 O O . ILE A 1 83 ? 20.881 -9.087 35.724 1.00 82.50 83 ILE A O 1
ATOM 649 N N . GLU A 1 84 ? 22.068 -7.702 34.416 1.00 79.00 84 GLU A N 1
ATOM 650 C CA . GLU A 1 84 ? 21.912 -6.503 35.253 1.00 79.00 84 GLU A CA 1
ATOM 651 C C . GLU A 1 84 ? 20.919 -5.506 34.646 1.00 79.00 84 GLU A C 1
ATOM 653 O O . GLU A 1 84 ? 20.485 -4.567 35.305 1.00 79.00 84 GLU A O 1
ATOM 658 N N . THR A 1 85 ? 20.554 -5.710 33.379 1.00 80.38 85 THR A N 1
ATOM 659 C CA . THR A 1 85 ? 19.674 -4.837 32.599 1.00 80.38 85 THR A CA 1
ATOM 660 C C . THR A 1 85 ? 18.667 -5.674 31.825 1.00 80.38 85 THR A C 1
ATOM 662 O O . THR A 1 85 ? 18.941 -6.833 31.500 1.00 80.38 85 THR A O 1
ATOM 665 N N . ALA A 1 86 ? 17.501 -5.090 31.556 1.00 85.12 86 ALA A N 1
ATOM 666 C CA . ALA A 1 86 ? 16.523 -5.684 30.660 1.00 85.12 86 ALA A CA 1
ATOM 667 C C . ALA A 1 86 ? 16.947 -5.501 29.196 1.00 85.12 86 ALA A C 1
ATOM 669 O O . ALA A 1 86 ? 17.589 -4.507 28.854 1.00 85.12 86 ALA A O 1
ATOM 670 N N . PHE A 1 87 ? 16.649 -6.492 28.356 1.00 87.06 87 PHE A N 1
ATOM 671 C CA . PHE A 1 87 ? 16.896 -6.429 26.917 1.00 87.06 87 PHE A CA 1
ATOM 672 C C . PHE A 1 87 ? 16.082 -7.472 26.150 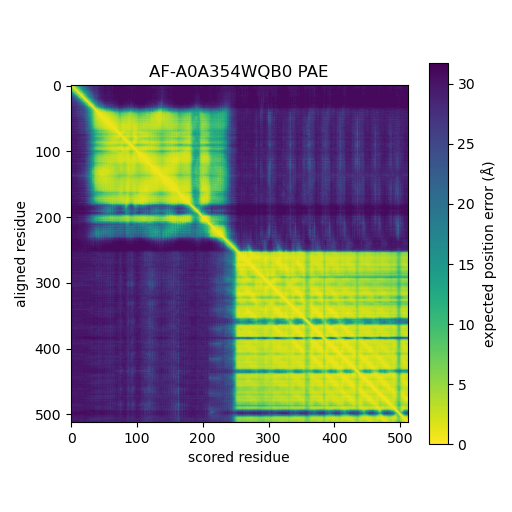1.00 87.06 87 PHE A C 1
ATOM 674 O O . PHE A 1 87 ? 15.608 -8.477 26.691 1.00 87.06 87 PHE A O 1
ATOM 681 N N . ILE A 1 88 ? 16.010 -7.275 24.836 1.00 87.12 88 ILE A N 1
ATOM 682 C CA . ILE A 1 88 ? 15.466 -8.238 23.883 1.00 87.12 88 ILE A CA 1
ATOM 683 C C . ILE A 1 88 ? 16.589 -9.061 23.255 1.00 87.12 88 ILE A C 1
ATOM 685 O O . ILE A 1 88 ? 17.606 -8.523 22.817 1.00 87.12 88 ILE A O 1
ATOM 689 N N . LEU A 1 89 ? 16.384 -10.374 23.141 1.00 85.44 89 LEU A N 1
ATOM 690 C CA . LEU A 1 89 ? 17.304 -11.264 22.434 1.00 85.44 89 LEU A CA 1
ATOM 691 C C . LEU A 1 89 ? 16.568 -12.190 21.460 1.00 85.44 89 LEU A C 1
ATOM 693 O O . LEU A 1 89 ? 15.669 -12.940 21.846 1.00 85.44 89 LEU A O 1
ATOM 697 N N . GLY A 1 90 ? 17.014 -12.190 20.202 1.00 81.44 90 GLY A N 1
ATOM 698 C CA . GLY A 1 90 ? 16.536 -13.071 19.132 1.00 81.44 90 GLY A CA 1
ATOM 699 C C . GLY A 1 90 ? 16.199 -12.311 17.847 1.00 81.44 90 GLY A C 1
ATOM 700 O O . GLY A 1 90 ? 15.835 -11.147 17.903 1.00 81.44 90 GLY A O 1
ATOM 701 N N . PHE A 1 91 ? 16.325 -12.991 16.702 1.00 76.62 91 PHE A N 1
ATOM 702 C CA . PHE A 1 91 ? 16.062 -12.413 15.375 1.00 76.62 91 PHE A CA 1
ATOM 703 C C . PHE A 1 91 ? 14.656 -12.755 14.854 1.00 76.62 91 PHE A C 1
ATOM 705 O O . PHE A 1 91 ? 13.906 -11.876 14.470 1.00 76.62 91 PHE A O 1
ATOM 712 N N . ILE A 1 92 ? 14.272 -14.038 14.887 1.00 75.19 92 ILE A N 1
ATOM 713 C CA . ILE A 1 92 ? 12.986 -14.519 14.334 1.00 75.19 92 ILE A CA 1
ATOM 714 C C . ILE A 1 92 ? 11.882 -14.558 15.402 1.00 75.19 92 ILE A C 1
ATOM 716 O O . ILE A 1 92 ? 10.717 -14.300 15.134 1.00 75.19 92 ILE A O 1
ATOM 720 N N . ARG A 1 93 ? 12.242 -14.922 16.638 1.00 81.31 93 ARG A N 1
ATOM 721 C CA . ARG A 1 93 ? 11.325 -14.977 17.789 1.00 81.31 93 ARG A CA 1
ATOM 722 C C . ARG A 1 93 ? 11.982 -14.291 18.984 1.00 81.31 93 ARG A C 1
ATOM 724 O O . ARG A 1 93 ? 12.480 -14.993 19.872 1.00 81.31 93 ARG A O 1
ATOM 731 N N . PRO A 1 94 ? 12.086 -12.952 18.958 1.00 86.25 94 PRO A N 1
ATOM 732 C CA . PRO A 1 94 ? 12.726 -12.199 20.024 1.00 86.25 94 PRO A CA 1
ATOM 733 C C . PRO A 1 94 ? 12.017 -12.427 21.365 1.00 86.25 94 PRO A C 1
ATOM 735 O O . PRO A 1 94 ? 10.791 -12.521 21.439 1.00 86.25 94 PRO A O 1
ATOM 738 N N . LYS A 1 95 ? 12.803 -12.556 22.434 1.00 87.00 95 LYS A N 1
ATOM 739 C CA . LYS A 1 95 ? 12.321 -12.758 23.806 1.00 87.00 95 LYS A CA 1
ATOM 740 C C . LYS A 1 95 ? 12.820 -11.630 24.699 1.00 87.00 95 LYS A C 1
ATOM 742 O O . LYS A 1 95 ? 13.970 -11.221 24.567 1.00 87.00 95 LYS A O 1
ATOM 747 N N . ILE A 1 96 ? 11.961 -11.180 25.609 1.00 90.19 96 ILE A N 1
ATOM 748 C CA . ILE A 1 96 ? 12.284 -10.167 26.618 1.00 90.19 96 ILE A CA 1
ATOM 749 C C . ILE A 1 96 ? 12.924 -10.858 27.820 1.00 90.19 96 ILE A C 1
ATOM 751 O O . ILE A 1 96 ? 12.349 -11.812 28.355 1.00 90.19 96 ILE A O 1
ATOM 755 N N . TYR A 1 97 ? 14.084 -10.362 28.237 1.00 89.62 97 TYR A N 1
ATOM 756 C CA . TYR A 1 97 ? 14.804 -10.793 29.428 1.00 89.62 97 TYR A CA 1
ATOM 757 C C . TYR A 1 97 ? 14.905 -9.630 30.414 1.00 89.62 97 TYR A C 1
ATOM 759 O O . TYR A 1 97 ? 15.261 -8.527 30.012 1.00 89.62 97 TYR A O 1
ATOM 767 N N . ILE A 1 98 ? 14.610 -9.874 31.691 1.00 90.19 98 ILE A N 1
ATOM 768 C CA . ILE A 1 98 ? 14.700 -8.888 32.776 1.00 90.19 98 ILE A CA 1
ATOM 769 C C . ILE A 1 98 ? 15.555 -9.426 33.938 1.00 90.19 98 ILE A C 1
ATOM 771 O O . ILE A 1 98 ? 15.593 -10.645 34.149 1.00 90.19 98 ILE A O 1
ATOM 775 N N . PRO A 1 99 ? 16.262 -8.563 34.688 1.00 89.00 99 PRO A N 1
ATOM 776 C CA . PRO A 1 99 ? 17.081 -9.000 35.810 1.00 89.00 99 PRO A CA 1
ATOM 777 C C . PRO A 1 99 ? 16.218 -9.388 37.019 1.00 89.00 99 PRO A C 1
ATOM 779 O O . PRO A 1 99 ? 15.122 -8.856 37.212 1.00 89.00 99 PRO A O 1
ATOM 782 N N . MET A 1 100 ? 16.733 -10.293 37.852 1.00 86.56 100 MET A N 1
ATOM 783 C CA . MET A 1 100 ? 16.090 -10.655 39.119 1.00 86.56 100 MET A CA 1
ATOM 784 C C . MET A 1 100 ? 16.094 -9.507 40.136 1.00 86.56 100 MET A C 1
ATOM 786 O O . MET A 1 100 ? 16.989 -8.662 40.150 1.00 86.56 100 MET A O 1
ATOM 790 N N . GLY A 1 101 ? 15.118 -9.523 41.048 1.00 84.00 101 GLY A N 1
ATOM 791 C CA . GLY A 1 101 ? 15.081 -8.625 42.211 1.00 84.00 101 GLY A CA 1
ATOM 792 C C . GLY A 1 101 ? 14.266 -7.344 42.019 1.00 84.00 101 GLY A C 1
ATOM 793 O O . GLY A 1 101 ? 14.321 -6.455 42.868 1.00 84.00 101 GLY A O 1
ATOM 794 N N . MET A 1 102 ? 13.491 -7.252 40.936 1.00 85.25 102 MET A N 1
ATOM 795 C CA . MET A 1 102 ? 12.514 -6.180 40.736 1.00 85.25 102 MET A CA 1
ATOM 796 C C . MET A 1 102 ? 11.219 -6.445 41.511 1.00 85.25 102 MET A C 1
ATOM 798 O O . MET A 1 102 ? 10.753 -7.581 41.610 1.00 85.25 102 MET A O 1
ATOM 802 N N . THR A 1 103 ? 10.585 -5.386 42.016 1.00 88.62 103 THR A N 1
ATOM 803 C CA . THR A 1 103 ? 9.215 -5.493 42.539 1.00 88.62 103 THR A CA 1
ATOM 804 C C . THR A 1 103 ? 8.228 -5.780 41.395 1.00 88.62 103 THR A C 1
ATOM 806 O O . THR A 1 103 ? 8.500 -5.404 40.253 1.00 88.62 103 THR A O 1
ATOM 809 N N . PRO A 1 104 ? 7.050 -6.379 41.656 1.00 87.00 104 PRO A N 1
ATOM 810 C CA . PRO A 1 104 ? 6.051 -6.628 40.608 1.00 87.00 104 PRO A CA 1
ATOM 811 C C . PRO A 1 104 ? 5.644 -5.367 39.828 1.00 87.00 104 PRO A C 1
ATOM 813 O O . PRO A 1 104 ? 5.372 -5.418 38.630 1.00 87.00 104 PRO A O 1
ATOM 816 N N . GLU A 1 105 ? 5.638 -4.215 40.500 1.00 85.12 105 GLU A N 1
ATOM 817 C CA . GLU A 1 105 ? 5.359 -2.923 39.877 1.00 85.12 105 GLU A CA 1
ATOM 818 C C . GLU A 1 105 ? 6.491 -2.482 38.933 1.00 85.12 105 GLU A C 1
ATOM 820 O O . GLU A 1 105 ? 6.231 -2.078 37.801 1.00 85.12 105 GLU A O 1
ATOM 825 N N . GLN A 1 106 ? 7.753 -2.637 39.347 1.00 85.81 106 GLN A N 1
ATOM 826 C CA . GLN A 1 106 ? 8.911 -2.372 38.487 1.00 85.81 106 GLN A CA 1
ATOM 827 C C . GLN A 1 106 ? 8.930 -3.303 37.273 1.00 85.81 106 GLN A C 1
ATOM 829 O O . GLN A 1 106 ? 9.134 -2.835 36.154 1.00 85.81 106 GLN A O 1
ATOM 834 N N . GLN A 1 107 ? 8.649 -4.595 37.470 1.00 89.06 107 GLN A N 1
ATOM 835 C CA . GLN A 1 107 ? 8.552 -5.562 36.376 1.00 89.06 107 GLN A CA 1
ATOM 836 C C . GLN A 1 107 ? 7.493 -5.137 35.358 1.00 89.06 107 GLN A C 1
ATOM 838 O O . GLN A 1 107 ? 7.764 -5.158 34.162 1.00 89.06 107 GLN A O 1
ATOM 843 N N . ARG A 1 108 ? 6.313 -4.686 35.805 1.00 88.31 108 ARG A N 1
ATOM 844 C CA . ARG A 1 108 ? 5.252 -4.200 34.908 1.00 88.31 108 ARG A CA 1
ATOM 845 C C . ARG A 1 108 ? 5.730 -3.044 34.026 1.00 88.31 108 ARG A C 1
ATOM 847 O O . ARG A 1 108 ? 5.473 -3.058 32.825 1.00 88.31 108 ARG A O 1
ATOM 854 N N . TYR A 1 109 ? 6.421 -2.066 34.607 1.00 89.19 109 TYR A N 1
ATOM 855 C CA . TYR A 1 109 ? 6.943 -0.905 33.884 1.00 89.19 109 TYR A CA 1
ATOM 856 C C . TYR A 1 109 ? 8.040 -1.274 32.880 1.00 89.19 109 TYR A C 1
ATOM 858 O O . TYR A 1 109 ? 7.981 -0.855 31.724 1.00 89.19 109 TYR A O 1
ATOM 866 N N . ILE A 1 110 ? 9.006 -2.092 33.296 1.00 89.44 110 ILE A N 1
ATOM 867 C CA . ILE A 1 110 ? 10.119 -2.511 32.438 1.00 89.44 110 ILE A CA 1
ATOM 868 C C . ILE A 1 110 ? 9.633 -3.442 31.325 1.00 89.44 110 ILE A C 1
ATOM 870 O O . ILE A 1 110 ? 9.994 -3.252 30.170 1.00 89.44 110 ILE A O 1
ATOM 874 N N . LEU A 1 111 ? 8.738 -4.389 31.617 1.00 88.12 111 LEU A N 1
ATOM 875 C CA . LEU A 1 111 ? 8.153 -5.254 30.589 1.00 88.12 111 LEU A CA 1
ATOM 876 C C . LEU A 1 111 ? 7.316 -4.462 29.578 1.00 88.12 111 LEU A C 1
ATOM 878 O O . LEU A 1 111 ? 7.357 -4.785 28.396 1.00 88.12 111 LEU A O 1
ATOM 882 N N . ALA A 1 112 ? 6.589 -3.422 30.001 1.00 87.56 112 ALA A N 1
ATOM 883 C CA . ALA A 1 112 ? 5.868 -2.545 29.075 1.00 87.56 112 ALA A CA 1
ATOM 884 C C . ALA A 1 112 ? 6.823 -1.782 28.135 1.00 87.56 112 ALA A C 1
ATOM 886 O O . ALA A 1 112 ? 6.538 -1.645 26.942 1.00 87.56 112 ALA A O 1
ATOM 887 N N . HIS A 1 113 ? 7.971 -1.335 28.651 1.00 91.50 113 HIS A N 1
ATOM 888 C CA . HIS A 1 113 ? 9.025 -0.706 27.856 1.00 91.50 113 HIS A CA 1
ATOM 889 C C . HIS A 1 113 ? 9.618 -1.676 26.829 1.00 91.50 113 HIS A C 1
ATOM 891 O O . HIS A 1 113 ? 9.542 -1.431 25.626 1.00 91.50 113 HIS A O 1
ATOM 897 N N . GLU A 1 114 ? 10.105 -2.831 27.281 1.00 87.12 114 GLU A N 1
ATOM 898 C CA . GLU A 1 114 ? 10.687 -3.845 26.396 1.00 87.12 114 GLU A CA 1
ATOM 899 C C . GLU A 1 114 ? 9.667 -4.387 25.386 1.00 87.12 114 GLU A C 1
ATOM 901 O O . GLU A 1 114 ? 10.004 -4.712 24.250 1.00 87.12 114 GLU A O 1
ATOM 906 N N . ARG A 1 115 ? 8.385 -4.457 25.756 1.00 87.81 115 ARG A N 1
ATOM 907 C CA . ARG A 1 115 ? 7.331 -4.855 24.822 1.00 87.81 115 ARG A CA 1
ATOM 908 C C . ARG A 1 115 ? 7.137 -3.829 23.709 1.00 87.81 115 ARG A C 1
ATOM 910 O O . ARG A 1 115 ? 6.947 -4.228 22.564 1.00 87.81 115 ARG A O 1
ATOM 917 N N . THR A 1 116 ? 7.265 -2.542 24.020 1.00 83.38 116 THR A N 1
ATOM 918 C CA . THR A 1 116 ? 7.171 -1.469 23.023 1.00 83.38 116 THR A CA 1
ATOM 919 C C . THR A 1 116 ? 8.251 -1.609 21.947 1.00 83.38 116 THR A C 1
ATOM 921 O O . THR A 1 116 ? 7.948 -1.448 20.766 1.00 83.38 116 THR A O 1
ATOM 924 N N . HIS A 1 117 ? 9.471 -2.007 22.321 1.00 88.44 117 HIS A N 1
ATOM 925 C CA . HIS A 1 117 ? 10.533 -2.308 21.355 1.00 88.44 117 HIS A CA 1
ATOM 926 C C . HIS A 1 117 ? 10.186 -3.471 20.408 1.00 88.44 117 HIS A C 1
ATOM 928 O O . HIS A 1 117 ? 10.598 -3.471 19.245 1.00 88.44 117 HIS A O 1
ATOM 934 N N . LEU A 1 118 ? 9.441 -4.477 20.882 1.00 85.50 118 LEU A N 1
ATOM 935 C CA . LEU A 1 118 ? 8.970 -5.573 20.030 1.00 85.50 118 LEU A CA 1
ATOM 936 C C . LEU A 1 118 ? 7.866 -5.123 19.082 1.00 85.50 118 LEU A C 1
ATOM 938 O O . LEU A 1 118 ? 7.950 -5.416 17.893 1.00 85.50 118 LEU A O 1
ATOM 942 N N . ASP A 1 119 ? 6.866 -4.412 19.601 1.00 84.69 119 ASP A N 1
ATOM 943 C CA . ASP A 1 119 ? 5.709 -3.975 18.818 1.00 84.69 119 ASP A CA 1
ATOM 944 C C . ASP A 1 119 ? 6.115 -2.972 17.716 1.00 84.69 119 ASP A C 1
ATOM 946 O O . ASP A 1 119 ? 5.513 -2.964 16.647 1.00 84.69 119 ASP A O 1
ATOM 950 N N . LYS A 1 120 ? 7.171 -2.171 17.937 1.00 82.44 120 LYS A N 1
ATOM 951 C CA . LYS A 1 120 ? 7.749 -1.258 16.929 1.00 82.44 120 LYS A CA 1
ATOM 952 C C . LYS A 1 120 ? 8.796 -1.895 16.009 1.00 82.44 120 LYS A C 1
ATOM 954 O O . LYS A 1 120 ? 9.214 -1.274 15.038 1.00 82.44 120 LYS A O 1
ATOM 959 N N . GLY A 1 121 ? 9.252 -3.111 16.308 1.00 86.44 121 GLY A N 1
ATOM 960 C CA . GLY A 1 121 ? 10.314 -3.755 15.534 1.00 86.44 121 GLY A CA 1
ATOM 961 C C . GLY A 1 121 ? 11.702 -3.123 15.719 1.00 86.44 121 GLY A C 1
ATOM 962 O O . GLY A 1 121 ? 12.561 -3.282 14.857 1.00 86.44 121 GLY A O 1
ATOM 963 N N . ASP A 1 122 ? 11.971 -2.455 16.844 1.00 86.19 122 ASP A N 1
ATOM 964 C CA . ASP A 1 122 ? 13.210 -1.688 17.074 1.00 86.19 122 ASP A CA 1
ATOM 965 C C . ASP A 1 122 ? 14.486 -2.535 16.987 1.00 86.19 122 ASP A C 1
ATOM 967 O O . ASP A 1 122 ? 15.558 -2.039 16.641 1.00 86.19 122 ASP A O 1
ATOM 971 N N . HIS A 1 123 ? 14.377 -3.835 17.265 1.00 82.50 123 HIS A N 1
ATOM 972 C CA . HIS A 1 123 ? 15.465 -4.789 17.073 1.00 82.50 123 HIS A CA 1
ATOM 973 C C . HIS A 1 123 ? 15.928 -4.856 15.607 1.00 82.50 123 HIS A C 1
ATOM 975 O O . HIS A 1 123 ? 17.133 -4.929 15.371 1.00 82.50 123 HIS A O 1
ATOM 981 N N . TRP A 1 124 ? 15.021 -4.739 14.629 1.00 85.56 124 TRP A N 1
ATOM 982 C CA . TRP A 1 124 ? 15.373 -4.658 13.207 1.00 85.56 124 TRP A CA 1
ATOM 983 C C . TRP A 1 124 ? 16.024 -3.322 12.859 1.00 85.56 124 TRP A C 1
ATOM 985 O O . TRP A 1 124 ? 17.078 -3.313 12.227 1.00 85.56 124 TRP A O 1
ATOM 995 N N . PHE A 1 125 ? 15.473 -2.199 13.325 1.00 85.56 125 PHE A N 1
ATOM 996 C CA . PHE A 1 125 ? 16.056 -0.876 13.067 1.00 85.56 125 PHE A CA 1
ATOM 997 C C . PHE A 1 125 ? 17.466 -0.737 13.660 1.00 85.56 125 PHE A C 1
ATOM 999 O O . PHE A 1 125 ? 18.384 -0.287 12.969 1.00 85.56 125 PHE A O 1
ATOM 1006 N N . LYS A 1 126 ? 17.685 -1.203 14.899 1.00 86.62 126 LYS A N 1
ATOM 1007 C CA . LYS A 1 126 ? 19.019 -1.237 15.528 1.00 86.62 126 LYS A CA 1
ATOM 1008 C C . LYS A 1 126 ? 19.990 -2.145 14.761 1.00 86.62 126 LYS A C 1
ATOM 1010 O O . LYS A 1 126 ? 21.176 -1.824 14.690 1.00 86.62 126 LYS A O 1
ATOM 1015 N N . MET A 1 127 ? 19.514 -3.244 14.169 1.00 85.75 127 MET A N 1
ATOM 1016 C CA . MET A 1 127 ? 20.336 -4.120 13.326 1.00 85.75 127 MET A CA 1
ATOM 1017 C C . MET A 1 127 ? 20.701 -3.489 11.985 1.00 85.75 127 MET A C 1
ATOM 1019 O O . MET A 1 127 ? 21.869 -3.531 11.611 1.00 85.75 127 MET A O 1
ATOM 1023 N N . VAL A 1 128 ? 19.736 -2.904 11.272 1.00 89.06 128 VAL A N 1
ATOM 1024 C CA . VAL A 1 128 ? 19.972 -2.233 9.983 1.00 89.06 128 VAL A CA 1
ATOM 1025 C C . VAL A 1 128 ? 20.923 -1.054 10.172 1.00 89.06 128 VAL A C 1
ATOM 1027 O O . VAL A 1 128 ? 21.906 -0.935 9.443 1.00 89.06 128 VAL A O 1
ATOM 1030 N N . GLY A 1 129 ? 20.702 -0.236 11.206 1.00 89.25 129 GLY A N 1
ATOM 1031 C CA . GLY A 1 129 ? 21.607 0.857 11.558 1.00 89.25 129 GLY A CA 1
ATOM 1032 C C . GLY A 1 129 ? 23.017 0.365 11.901 1.00 89.25 129 GLY A C 1
ATOM 1033 O O . GLY A 1 129 ? 24.000 0.962 11.466 1.00 89.25 129 GLY A O 1
ATOM 1034 N N . PHE A 1 130 ? 23.135 -0.758 12.619 1.00 88.00 130 PHE A N 1
ATOM 1035 C CA . PHE A 1 130 ? 24.439 -1.340 12.926 1.00 88.00 130 PHE A CA 1
ATOM 1036 C C . PHE A 1 130 ? 25.129 -1.910 11.684 1.00 88.00 130 PHE A C 1
ATOM 1038 O O . PHE A 1 130 ? 26.339 -1.764 11.543 1.00 88.00 130 PHE A O 1
ATOM 1045 N N . LEU A 1 131 ? 24.383 -2.528 10.767 1.00 89.88 131 LEU A N 1
ATOM 1046 C CA . LEU A 1 131 ? 24.924 -3.006 9.498 1.00 89.88 131 LEU A CA 1
ATOM 1047 C C . LEU A 1 131 ? 25.456 -1.835 8.665 1.00 89.88 131 LEU A C 1
ATOM 1049 O O . LEU A 1 131 ? 26.585 -1.900 8.186 1.00 89.88 131 LEU A O 1
ATOM 1053 N N . ALA A 1 132 ? 24.699 -0.739 8.564 1.00 90.81 132 ALA A N 1
ATOM 1054 C CA . ALA A 1 132 ? 25.163 0.484 7.913 1.00 90.81 132 ALA A CA 1
ATOM 1055 C C . ALA A 1 132 ? 26.443 1.025 8.574 1.00 90.81 132 ALA A C 1
ATOM 1057 O O . ALA A 1 132 ? 27.395 1.370 7.876 1.00 90.81 132 ALA A O 1
ATOM 1058 N N . LEU A 1 133 ? 26.519 1.026 9.909 1.00 90.88 133 LEU A N 1
ATOM 1059 C CA . LEU A 1 133 ? 27.728 1.401 10.646 1.00 90.88 133 LEU A CA 1
ATOM 1060 C C . LEU A 1 133 ? 28.899 0.453 10.374 1.00 90.88 133 LEU A C 1
ATOM 1062 O O . LEU A 1 133 ? 30.014 0.922 10.182 1.00 90.88 133 LEU A O 1
ATOM 1066 N N . ALA A 1 134 ? 28.674 -0.859 10.319 1.00 90.19 134 ALA A N 1
ATOM 1067 C CA . ALA A 1 134 ? 29.717 -1.841 10.035 1.00 90.19 134 ALA A CA 1
ATOM 1068 C C . ALA A 1 134 ? 30.260 -1.709 8.602 1.00 90.19 134 ALA A C 1
ATOM 1070 O O . ALA A 1 134 ? 31.458 -1.876 8.389 1.00 90.19 134 ALA A O 1
ATOM 1071 N N . LEU A 1 135 ? 29.405 -1.373 7.632 1.00 89.88 135 LEU A N 1
ATOM 1072 C CA . LEU A 1 135 ? 29.794 -1.127 6.239 1.00 89.88 135 LEU A CA 1
ATOM 1073 C C . LEU A 1 135 ? 30.472 0.241 6.063 1.00 89.88 135 LEU A C 1
ATOM 1075 O O . LEU A 1 135 ? 31.409 0.384 5.281 1.00 89.88 135 LEU A O 1
ATOM 1079 N N . HIS A 1 136 ? 30.051 1.245 6.826 1.00 90.81 136 HIS A N 1
ATOM 1080 C CA . HIS A 1 136 ? 30.580 2.607 6.768 1.00 90.81 136 HIS A CA 1
ATOM 1081 C C . HIS A 1 136 ? 31.364 2.976 8.030 1.00 90.81 136 HIS A C 1
ATOM 1083 O O . HIS A 1 136 ? 31.332 4.123 8.470 1.00 90.81 136 HIS A O 1
ATOM 1089 N N . TRP A 1 137 ? 32.106 2.026 8.604 1.00 92.56 137 TRP A N 1
ATOM 1090 C CA . TRP A 1 137 ? 32.808 2.199 9.884 1.00 92.56 137 TRP A CA 1
ATOM 1091 C C . TRP A 1 137 ? 33.831 3.344 9.863 1.00 92.56 137 TRP A C 1
ATOM 1093 O O . TRP A 1 137 ? 34.181 3.889 10.905 1.00 92.56 137 TRP A O 1
ATOM 1103 N N . PHE A 1 138 ? 34.311 3.730 8.682 1.00 89.75 138 PHE A N 1
ATOM 1104 C CA . PHE A 1 138 ? 35.225 4.854 8.491 1.00 89.75 138 PHE A CA 1
ATOM 1105 C C . PHE A 1 138 ? 34.511 6.218 8.471 1.00 89.75 138 PHE A C 1
ATOM 1107 O O . PHE A 1 138 ? 35.173 7.251 8.545 1.00 89.75 138 PHE A O 1
ATOM 1114 N N . ASN A 1 139 ? 33.179 6.249 8.351 1.00 89.94 139 ASN A N 1
ATOM 1115 C CA . ASN A 1 139 ? 32.395 7.473 8.229 1.00 89.94 139 ASN A CA 1
ATOM 1116 C C . ASN A 1 139 ? 31.881 7.945 9.606 1.00 89.94 139 ASN A C 1
ATOM 1118 O O . ASN A 1 139 ? 30.913 7.378 10.120 1.00 89.94 139 ASN A O 1
ATOM 1122 N N . PRO A 1 140 ? 32.445 9.018 10.197 1.00 88.75 140 PRO A N 1
ATOM 1123 C CA . PRO A 1 140 ? 32.046 9.506 11.520 1.00 88.75 140 PRO A CA 1
ATOM 1124 C C . PRO A 1 140 ? 30.585 9.975 11.592 1.00 88.75 140 PRO A C 1
ATOM 1126 O O . PRO A 1 140 ? 29.985 9.937 12.666 1.00 88.75 140 PRO A O 1
ATOM 1129 N N . LEU A 1 141 ? 29.981 10.378 10.468 1.00 90.88 141 LEU A N 1
ATOM 1130 C CA . LEU A 1 141 ? 28.570 10.769 10.435 1.00 90.88 141 LEU A CA 1
ATOM 1131 C C . LEU A 1 141 ? 27.648 9.569 10.648 1.00 90.88 141 LEU A C 1
ATOM 1133 O O . LEU A 1 141 ? 26.613 9.713 11.290 1.00 90.88 141 LEU A O 1
ATOM 1137 N N . VAL A 1 142 ? 28.037 8.382 10.178 1.00 87.81 142 VAL A N 1
ATOM 1138 C CA . VAL A 1 142 ? 27.254 7.155 10.384 1.00 87.81 142 VAL A CA 1
ATOM 1139 C C . VAL A 1 142 ? 27.321 6.712 11.845 1.00 87.81 142 VAL A C 1
ATOM 1141 O O . VAL A 1 142 ? 26.311 6.286 12.399 1.00 87.81 142 VAL A O 1
ATOM 1144 N N . TRP A 1 143 ? 28.462 6.905 12.514 1.00 86.81 143 TRP A N 1
ATOM 1145 C CA . TRP A 1 143 ? 28.559 6.714 13.966 1.00 86.81 143 TRP A CA 1
ATOM 1146 C C . TRP A 1 143 ? 27.613 7.642 14.726 1.00 86.81 143 TRP A C 1
ATOM 1148 O O . TRP A 1 143 ? 26.858 7.183 15.582 1.00 86.81 143 TRP A O 1
ATOM 1158 N N . ALA A 1 144 ? 27.618 8.937 14.397 1.00 84.38 144 ALA A N 1
ATOM 1159 C CA . ALA A 1 144 ? 26.721 9.905 15.021 1.00 84.38 144 ALA A CA 1
ATOM 1160 C C . ALA A 1 144 ? 25.244 9.571 14.751 1.00 84.38 144 ALA A C 1
ATOM 1162 O O . ALA A 1 144 ? 24.439 9.575 15.681 1.00 84.38 144 ALA A O 1
ATOM 1163 N N . ALA A 1 145 ? 24.902 9.220 13.508 1.00 87.00 145 ALA A N 1
ATOM 1164 C CA . ALA A 1 145 ? 23.553 8.824 13.119 1.00 87.00 145 ALA A CA 1
ATOM 1165 C C . ALA A 1 145 ? 23.083 7.580 13.881 1.00 87.00 145 ALA A C 1
ATOM 1167 O O . ALA A 1 145 ? 21.958 7.556 14.368 1.00 87.00 145 ALA A O 1
ATOM 1168 N N . TYR A 1 146 ? 23.948 6.577 14.053 1.00 87.12 146 TYR A N 1
ATOM 1169 C CA . TYR A 1 146 ? 23.613 5.379 14.818 1.00 87.12 146 TYR A CA 1
ATOM 1170 C C . TYR A 1 146 ? 23.378 5.680 16.305 1.00 87.12 146 TYR A C 1
ATOM 1172 O O . TYR A 1 146 ? 22.420 5.185 16.895 1.00 87.12 146 TYR A O 1
ATOM 1180 N N . ILE A 1 147 ? 24.206 6.539 16.908 1.00 83.06 147 ILE A N 1
ATOM 1181 C CA . ILE A 1 147 ? 24.035 6.971 18.305 1.00 83.06 147 ILE A CA 1
ATOM 1182 C C . ILE A 1 147 ? 22.706 7.720 18.484 1.00 83.06 147 ILE A C 1
ATOM 1184 O O . ILE A 1 147 ? 21.987 7.467 19.453 1.00 83.06 147 ILE A O 1
ATOM 1188 N N . LEU A 1 148 ? 22.373 8.620 17.555 1.00 84.50 148 LEU A N 1
ATOM 1189 C CA . LEU A 1 148 ? 21.112 9.365 17.569 1.00 84.50 148 LEU A CA 1
ATOM 1190 C C . LEU A 1 148 ? 19.910 8.441 17.358 1.00 84.50 148 LEU A C 1
ATOM 1192 O O . LEU A 1 148 ? 18.972 8.507 18.140 1.00 84.50 148 LEU A O 1
ATOM 1196 N N . LEU A 1 149 ? 19.987 7.506 16.408 1.00 86.81 149 LEU A N 1
ATOM 1197 C CA . LEU A 1 149 ? 18.959 6.488 16.184 1.00 86.81 149 LEU A CA 1
ATOM 1198 C C . LEU A 1 149 ? 18.673 5.692 17.462 1.00 86.81 149 LEU A C 1
ATOM 1200 O O . LEU A 1 149 ? 17.522 5.575 17.877 1.00 86.81 149 LEU A O 1
ATOM 1204 N N . CYS A 1 150 ? 19.716 5.167 18.112 1.00 83.75 150 CYS A N 1
ATOM 1205 C CA . CYS A 1 150 ? 19.562 4.445 19.372 1.00 83.75 150 CYS A CA 1
ATOM 1206 C C . CYS A 1 150 ? 18.909 5.324 20.443 1.00 83.75 150 CYS A C 1
ATOM 1208 O O . CYS A 1 150 ? 18.056 4.845 21.184 1.00 83.75 150 CYS A O 1
ATOM 1210 N N . LYS A 1 151 ? 19.276 6.607 20.516 1.00 83.06 151 LYS A N 1
ATOM 1211 C CA . LYS A 1 151 ? 18.690 7.550 21.468 1.00 83.06 151 LYS A CA 1
ATOM 1212 C C . LYS A 1 151 ? 17.212 7.825 21.200 1.00 83.06 151 LYS A C 1
ATOM 1214 O O . LYS A 1 151 ? 16.416 7.785 22.138 1.00 83.06 151 LYS A O 1
ATOM 1219 N N . ASP A 1 152 ? 16.856 8.075 19.950 1.00 86.19 152 ASP A N 1
ATOM 1220 C CA . ASP A 1 152 ? 15.490 8.399 19.547 1.00 86.19 152 ASP A CA 1
ATOM 1221 C C . ASP A 1 152 ? 14.559 7.201 19.748 1.00 86.19 152 ASP A C 1
ATOM 1223 O O . ASP A 1 152 ? 13.438 7.370 20.226 1.00 86.19 152 ASP A O 1
ATOM 1227 N N . ILE A 1 153 ? 15.049 5.980 19.503 1.00 87.25 153 ILE A N 1
ATOM 1228 C CA . ILE A 1 153 ? 14.322 4.738 19.796 1.00 87.25 153 ILE A CA 1
ATOM 1229 C C . ILE A 1 153 ? 13.959 4.639 21.286 1.00 87.25 153 ILE A C 1
ATOM 1231 O O . ILE A 1 153 ? 12.801 4.380 21.621 1.00 87.25 153 ILE A O 1
ATOM 1235 N N . GLU A 1 154 ? 14.917 4.861 22.192 1.00 86.69 154 GLU A N 1
ATOM 1236 C CA . GLU A 1 154 ? 14.670 4.773 23.641 1.00 86.69 154 GLU A CA 1
ATOM 1237 C C . GLU A 1 154 ? 13.667 5.841 24.104 1.00 86.69 154 GLU A C 1
ATOM 1239 O O . GLU A 1 154 ? 12.742 5.532 24.857 1.00 86.69 154 GLU A O 1
ATOM 1244 N N . ILE A 1 155 ? 13.806 7.080 23.614 1.00 84.81 155 ILE A N 1
ATOM 1245 C CA . ILE A 1 155 ? 12.890 8.184 23.941 1.00 84.81 155 ILE A CA 1
ATOM 1246 C C . ILE A 1 155 ? 11.483 7.886 23.416 1.00 84.81 155 ILE A C 1
ATOM 1248 O O . ILE A 1 155 ? 10.520 7.976 24.173 1.00 84.81 155 ILE A O 1
ATOM 1252 N N . ALA A 1 156 ? 11.345 7.468 22.158 1.00 85.56 156 ALA A N 1
ATOM 1253 C CA . ALA A 1 156 ? 10.048 7.163 21.562 1.00 85.56 156 ALA A CA 1
ATOM 1254 C C . ALA A 1 156 ? 9.354 5.971 22.244 1.00 85.56 156 ALA A C 1
ATOM 1256 O O . ALA A 1 156 ? 8.121 5.876 22.237 1.00 85.56 156 ALA A O 1
ATOM 1257 N N . CYS A 1 157 ? 10.117 5.025 22.796 1.00 85.00 157 CYS A N 1
ATOM 1258 C CA . CYS A 1 157 ? 9.571 3.936 23.604 1.00 85.00 157 CYS A CA 1
ATOM 1259 C C . CYS A 1 157 ? 9.092 4.431 24.964 1.00 85.00 157 CYS A C 1
ATOM 1261 O O . CYS A 1 157 ? 7.955 4.144 25.341 1.00 85.00 157 CYS A O 1
ATOM 1263 N N . ASP A 1 158 ? 9.905 5.231 25.657 1.00 89.31 158 ASP A N 1
ATOM 1264 C CA . ASP A 1 158 ? 9.517 5.867 26.916 1.00 89.31 158 ASP A CA 1
ATOM 1265 C C . ASP A 1 158 ? 8.226 6.686 26.749 1.00 89.31 158 ASP A C 1
ATOM 1267 O O . ASP A 1 158 ? 7.286 6.520 27.525 1.00 89.31 158 ASP A O 1
ATOM 1271 N N . GLU A 1 159 ? 8.125 7.497 25.693 1.00 87.06 159 GLU A N 1
ATOM 1272 C CA . GLU A 1 159 ? 6.930 8.287 25.370 1.00 87.06 159 GLU A CA 1
ATOM 1273 C C . GLU A 1 159 ? 5.683 7.420 25.160 1.00 87.06 159 GLU A C 1
ATOM 1275 O O . GLU A 1 159 ? 4.610 7.724 25.687 1.00 87.06 159 GLU A O 1
ATOM 1280 N N . ARG A 1 160 ? 5.819 6.306 24.432 1.00 83.69 160 ARG A N 1
ATOM 1281 C CA . ARG A 1 160 ? 4.705 5.393 24.140 1.00 83.69 160 ARG A CA 1
ATOM 1282 C C . ARG A 1 160 ? 4.200 4.658 25.381 1.00 83.69 160 ARG A C 1
ATOM 1284 O O . ARG A 1 160 ? 3.011 4.337 25.440 1.00 83.69 160 ARG A O 1
ATOM 1291 N N . VAL A 1 161 ? 5.075 4.397 26.351 1.00 87.06 161 VAL A N 1
ATOM 1292 C CA . VAL A 1 161 ? 4.699 3.809 27.643 1.00 87.06 161 VAL A CA 1
ATOM 1293 C C . VAL A 1 161 ? 3.946 4.833 28.494 1.00 87.06 161 VAL A C 1
ATOM 1295 O O . VAL A 1 161 ? 2.904 4.507 29.062 1.00 87.06 161 VAL A O 1
ATOM 1298 N N . VAL A 1 162 ? 4.418 6.082 28.545 1.00 89.25 162 VAL A N 1
ATOM 1299 C CA . VAL A 1 162 ? 3.874 7.100 29.465 1.00 89.25 162 VAL A CA 1
ATOM 1300 C C . VAL A 1 162 ? 2.699 7.912 28.919 1.00 89.25 162 VAL A C 1
ATOM 1302 O O . VAL A 1 162 ? 2.103 8.690 29.666 1.00 89.25 162 VAL A O 1
ATOM 1305 N N . GLN A 1 163 ? 2.326 7.730 27.650 1.00 81.81 163 GLN A N 1
ATOM 1306 C CA . GLN A 1 163 ? 1.283 8.521 26.976 1.00 81.81 163 GLN A CA 1
ATOM 1307 C C . GLN A 1 163 ? -0.090 8.512 27.677 1.00 81.81 163 GLN A C 1
ATOM 1309 O O . GLN A 1 163 ? -0.851 9.470 27.536 1.00 81.81 163 GLN A O 1
ATOM 1314 N N . PHE A 1 164 ? -0.398 7.450 28.431 1.00 77.50 164 PHE A N 1
ATOM 1315 C CA . PHE A 1 164 ? -1.649 7.282 29.183 1.00 77.50 164 PHE A CA 1
ATOM 1316 C C . PHE A 1 164 ? -1.435 7.238 30.703 1.00 77.50 164 PHE A C 1
ATOM 1318 O O . PHE A 1 164 ? -2.355 6.883 31.429 1.00 77.50 164 PHE A O 1
ATOM 1325 N N . MET A 1 165 ? -0.228 7.563 31.176 1.00 84.81 165 MET A N 1
ATOM 1326 C CA . MET A 1 165 ? 0.114 7.553 32.599 1.00 84.81 165 MET A CA 1
ATOM 1327 C C . MET A 1 165 ? -0.092 8.927 33.233 1.00 84.81 165 MET A C 1
ATOM 1329 O O . MET A 1 165 ? 0.287 9.956 32.650 1.00 84.81 165 MET A O 1
ATOM 1333 N N . GLU A 1 166 ? -0.591 8.928 34.465 1.00 82.75 166 GLU A N 1
ATOM 1334 C CA . GL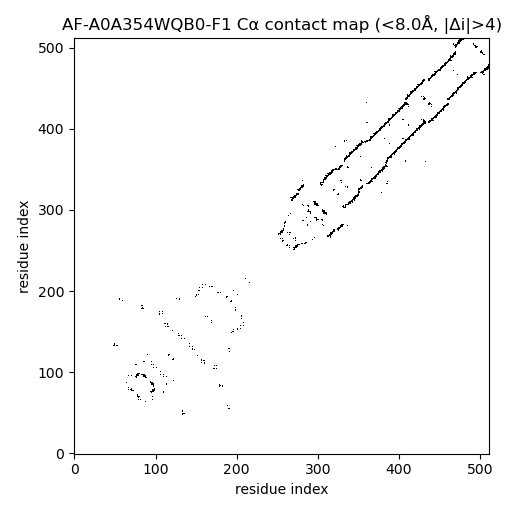U A 1 166 ? -0.644 10.108 35.331 1.00 82.75 166 GLU A CA 1
ATOM 1335 C C . GLU A 1 166 ? 0.745 10.455 35.895 1.00 82.75 166 GLU A C 1
ATOM 1337 O O . GLU A 1 166 ? 1.681 9.654 35.860 1.00 82.75 166 GLU A O 1
ATOM 1342 N N . LEU A 1 167 ? 0.920 11.668 36.431 1.00 81.69 167 LEU A N 1
ATOM 1343 C CA . LEU A 1 167 ? 2.239 12.158 36.864 1.00 81.69 167 LEU A CA 1
ATOM 1344 C C . LEU A 1 167 ? 2.926 11.247 37.901 1.00 81.69 167 LEU A C 1
ATOM 1346 O O . LEU A 1 167 ? 4.145 11.076 37.851 1.00 81.69 167 LEU A O 1
ATOM 1350 N N . ASP A 1 168 ? 2.173 10.670 38.836 1.00 84.12 168 ASP A N 1
ATOM 1351 C CA . ASP A 1 168 ? 2.743 9.795 39.865 1.00 84.12 168 ASP A CA 1
ATOM 1352 C C . ASP A 1 168 ? 3.153 8.425 39.303 1.00 84.12 168 ASP A C 1
ATOM 1354 O O . ASP A 1 168 ? 4.220 7.919 39.657 1.00 84.12 168 ASP A O 1
ATOM 1358 N N . GLU A 1 169 ? 2.409 7.890 38.331 1.00 83.94 169 GLU A N 1
ATOM 1359 C CA . GLU A 1 169 ? 2.800 6.692 37.574 1.00 83.94 169 GLU A CA 1
ATOM 1360 C C . GLU A 1 169 ? 4.064 6.954 36.739 1.00 83.94 169 GLU A C 1
ATOM 1362 O O . GLU A 1 169 ? 4.978 6.131 36.718 1.00 83.94 169 GLU A O 1
ATOM 1367 N N . ARG A 1 170 ? 4.201 8.144 36.132 1.00 87.62 170 ARG A N 1
ATOM 1368 C CA . ARG A 1 170 ? 5.426 8.541 35.406 1.00 87.62 170 ARG A CA 1
ATOM 1369 C C . ARG A 1 170 ? 6.651 8.624 36.312 1.00 87.62 170 ARG A C 1
ATOM 1371 O O . ARG A 1 170 ? 7.752 8.274 35.881 1.00 87.62 170 ARG A O 1
ATOM 1378 N N . LYS A 1 171 ? 6.492 9.078 37.562 1.00 87.00 171 LYS A N 1
ATOM 1379 C CA . LYS A 1 171 ? 7.579 9.080 38.559 1.00 87.00 171 LYS A CA 1
ATOM 1380 C C . LYS A 1 171 ? 7.966 7.656 38.950 1.00 87.00 171 LYS A C 1
ATOM 1382 O O . LYS A 1 171 ? 9.158 7.363 39.009 1.00 87.00 171 LYS A O 1
ATOM 1387 N N . ALA A 1 172 ? 6.984 6.782 39.178 1.00 87.19 172 ALA A N 1
ATOM 1388 C CA . ALA A 1 172 ? 7.220 5.376 39.498 1.00 87.19 172 ALA A CA 1
ATOM 1389 C C . ALA A 1 172 ? 7.929 4.645 38.343 1.00 87.19 172 ALA A C 1
ATOM 1391 O O . ALA A 1 172 ? 8.943 3.981 38.566 1.00 87.19 172 ALA A O 1
ATOM 1392 N N . TYR A 1 173 ? 7.483 4.869 37.103 1.00 90.62 173 TYR A N 1
ATOM 1393 C CA . TYR A 1 173 ? 8.148 4.405 35.884 1.00 90.62 173 TYR A CA 1
ATOM 1394 C C . TYR A 1 173 ? 9.591 4.925 35.781 1.00 90.62 173 TYR A C 1
ATOM 1396 O O . TYR A 1 173 ? 10.526 4.149 35.598 1.00 90.62 173 TYR A O 1
ATOM 1404 N N . SER A 1 174 ? 9.800 6.230 35.984 1.00 87.88 174 SER A N 1
ATOM 1405 C CA . SER A 1 174 ? 11.135 6.850 35.950 1.00 87.88 174 SER A CA 1
ATOM 1406 C C . SER A 1 174 ? 12.079 6.261 37.002 1.00 87.88 174 SER A C 1
ATOM 1408 O O . SER A 1 174 ? 13.262 6.057 36.729 1.00 87.88 174 SER A O 1
ATOM 1410 N N . ALA A 1 175 ? 11.570 5.961 38.200 1.00 87.19 175 ALA A N 1
ATOM 1411 C CA . ALA A 1 175 ? 12.336 5.304 39.253 1.00 87.19 175 ALA A CA 1
ATOM 1412 C C . ALA A 1 175 ? 12.676 3.849 38.890 1.00 87.19 175 ALA A C 1
ATOM 1414 O O . ALA A 1 175 ? 13.799 3.410 39.137 1.00 87.19 175 ALA A O 1
ATOM 1415 N N . ALA A 1 176 ? 11.748 3.117 38.265 1.00 86.75 176 ALA A N 1
ATOM 1416 C CA . ALA A 1 176 ? 11.999 1.768 37.759 1.00 86.75 176 ALA A CA 1
ATOM 1417 C C . ALA A 1 176 ? 13.090 1.765 36.672 1.00 86.75 176 ALA A C 1
ATOM 1419 O O . ALA A 1 176 ? 14.036 0.982 36.766 1.00 86.75 176 ALA A O 1
ATOM 1420 N N . LEU A 1 177 ? 13.024 2.691 35.706 1.00 85.69 177 LEU A N 1
ATOM 1421 C CA . LEU A 1 177 ? 14.063 2.881 34.686 1.00 85.69 177 LEU A CA 1
ATOM 1422 C C . LEU A 1 177 ? 15.424 3.218 35.300 1.00 85.69 177 LEU A C 1
ATOM 1424 O O . LEU A 1 177 ? 16.444 2.660 34.887 1.00 85.69 177 LEU A O 1
ATOM 1428 N N . LEU A 1 178 ? 15.446 4.119 36.287 1.00 84.25 178 LEU A N 1
ATOM 1429 C CA . LEU A 1 178 ? 16.672 4.506 36.976 1.00 84.25 178 LEU A CA 1
ATOM 1430 C C . LEU A 1 178 ? 17.297 3.306 37.684 1.00 84.25 178 LEU A C 1
ATOM 1432 O O . LEU A 1 178 ? 18.467 3.025 37.457 1.00 84.25 178 LEU A O 1
ATOM 1436 N N . ASN A 1 179 ? 16.512 2.563 38.465 1.00 79.81 179 ASN A N 1
ATOM 1437 C CA . ASN A 1 179 ? 16.981 1.383 39.193 1.00 79.81 179 ASN A CA 1
ATOM 1438 C C . ASN A 1 179 ? 17.468 0.269 38.258 1.00 79.81 179 ASN A C 1
ATOM 1440 O O . ASN A 1 179 ? 18.452 -0.399 38.562 1.00 79.81 179 ASN A O 1
ATOM 1444 N N . CYS A 1 180 ? 16.819 0.089 37.104 1.00 75.19 180 CYS A N 1
ATOM 1445 C CA . CYS A 1 180 ? 17.270 -0.858 36.085 1.00 75.19 180 CYS A CA 1
ATOM 1446 C C . CYS A 1 180 ? 18.552 -0.389 35.366 1.00 75.19 180 CYS A C 1
ATOM 1448 O O . CYS A 1 180 ? 19.243 -1.196 34.749 1.00 75.19 180 CYS A O 1
ATOM 1450 N N . SER A 1 181 ? 18.885 0.905 35.424 1.00 69.81 181 SER A N 1
ATOM 1451 C CA . SER A 1 181 ? 20.033 1.485 34.715 1.00 69.81 181 SER A CA 1
ATOM 1452 C C . SER A 1 181 ? 21.239 1.788 35.609 1.00 69.81 181 SER A C 1
ATOM 1454 O O . SER A 1 181 ? 22.357 1.870 35.106 1.00 69.81 181 SER A O 1
ATOM 1456 N N . THR A 1 182 ? 21.053 1.955 36.919 1.00 60.53 182 THR A N 1
ATOM 1457 C CA . THR A 1 182 ? 22.130 2.260 37.879 1.00 60.53 182 THR A CA 1
ATOM 1458 C C . THR A 1 182 ? 23.074 1.088 38.127 1.00 60.53 182 THR A C 1
ATOM 1460 O O . THR A 1 182 ? 24.202 1.309 38.556 1.00 60.53 182 THR A O 1
ATOM 1463 N N . ASN A 1 183 ? 22.657 -0.136 37.802 1.00 54.25 183 ASN A N 1
ATOM 1464 C CA . ASN A 1 183 ? 23.479 -1.340 37.928 1.00 54.25 183 ASN A CA 1
ATOM 1465 C C . ASN A 1 183 ? 24.330 -1.637 36.677 1.00 54.25 183 ASN A C 1
ATOM 1467 O O . ASN A 1 183 ? 24.853 -2.733 36.548 1.00 54.25 183 ASN A O 1
ATOM 1471 N N . ARG A 1 184 ? 24.478 -0.684 35.740 1.00 53.75 184 ARG A N 1
ATOM 1472 C CA . ARG A 1 184 ? 25.279 -0.837 34.511 1.00 53.75 184 ARG A CA 1
ATOM 1473 C C . ARG A 1 184 ? 26.785 -0.811 34.804 1.00 53.75 184 ARG A C 1
ATOM 1475 O O . ARG A 1 184 ? 27.461 0.179 34.525 1.00 53.75 184 ARG A O 1
ATOM 1482 N N . ALA A 1 185 ? 27.343 -1.905 35.309 1.00 37.28 185 ALA A N 1
ATOM 1483 C CA . ALA A 1 185 ? 28.785 -2.107 35.272 1.00 37.28 185 ALA A CA 1
ATOM 1484 C C . ALA A 1 185 ? 29.193 -2.699 33.903 1.00 37.28 185 ALA A C 1
ATOM 1486 O O . ALA A 1 185 ? 29.025 -3.880 33.625 1.00 37.28 185 ALA A O 1
ATOM 1487 N N . HIS A 1 186 ? 29.767 -1.863 33.032 1.00 39.31 186 HIS A N 1
ATOM 1488 C CA . HIS A 1 186 ? 30.720 -2.274 31.985 1.00 39.31 186 HIS A CA 1
ATOM 1489 C C . HIS A 1 186 ? 30.308 -3.380 30.979 1.00 39.31 186 HIS A C 1
ATOM 1491 O O . HIS A 1 186 ? 31.097 -4.275 30.685 1.00 39.31 186 HIS A O 1
ATOM 1497 N N . PHE A 1 187 ? 29.152 -3.267 30.317 1.00 37.47 187 PHE A N 1
ATOM 1498 C CA . PHE A 1 187 ? 28.942 -3.907 29.001 1.00 37.47 187 PHE A CA 1
ATOM 1499 C C . PHE A 1 187 ? 28.849 -2.860 27.880 1.00 37.47 187 PHE A C 1
ATOM 1501 O O . PHE A 1 187 ? 27.959 -2.878 27.036 1.00 37.47 187 PHE A O 1
ATOM 1508 N N . ALA A 1 188 ? 29.821 -1.944 27.853 1.00 38.12 188 ALA A N 1
ATOM 1509 C CA . ALA A 1 188 ? 30.071 -1.007 26.754 1.00 38.12 188 ALA A CA 1
ATOM 1510 C C . ALA A 1 188 ? 30.716 -1.735 25.561 1.00 38.12 188 ALA A C 1
ATOM 1512 O O . ALA A 1 188 ? 31.822 -1.417 25.146 1.00 38.12 188 ALA A O 1
ATOM 1513 N N . ALA A 1 189 ? 30.090 -2.811 25.095 1.00 36.81 189 ALA A N 1
ATOM 1514 C CA . ALA A 1 189 ? 30.733 -3.761 24.200 1.00 36.81 189 ALA A CA 1
ATOM 1515 C C . ALA A 1 189 ? 29.725 -4.551 23.346 1.00 36.81 189 ALA A C 1
ATOM 1517 O O . ALA A 1 189 ? 30.076 -5.577 22.787 1.00 36.81 189 ALA A O 1
ATOM 1518 N N . CYS A 1 190 ? 28.480 -4.113 23.195 1.00 43.41 190 CYS A N 1
ATOM 1519 C CA . CYS A 1 190 ? 27.597 -4.677 22.176 1.00 43.41 190 CYS A CA 1
ATOM 1520 C C . CYS A 1 190 ? 27.177 -3.536 21.263 1.00 43.41 190 CYS A C 1
ATOM 1522 O O . CYS A 1 190 ? 26.532 -2.627 21.769 1.00 43.41 190 CYS A O 1
ATOM 1524 N N . PRO A 1 191 ? 27.488 -3.542 19.958 1.00 45.16 191 PRO A N 1
ATOM 1525 C CA . PRO A 1 191 ? 27.028 -2.503 19.038 1.00 45.16 191 PRO A CA 1
ATOM 1526 C C . PRO A 1 191 ? 25.508 -2.363 19.048 1.00 45.16 191 PRO A C 1
ATOM 1528 O O . PRO A 1 191 ? 25.005 -1.254 19.037 1.00 45.16 191 PRO A O 1
ATOM 1531 N N . VAL A 1 192 ? 24.796 -3.477 19.252 1.00 45.38 192 VAL A N 1
ATOM 1532 C CA . VAL A 1 192 ? 23.333 -3.536 19.419 1.00 45.38 192 VAL A CA 1
ATOM 1533 C C . VAL A 1 192 ? 22.853 -2.953 20.766 1.00 45.38 192 VAL A C 1
ATOM 1535 O O . VAL A 1 192 ? 21.673 -2.655 20.926 1.00 45.38 192 VAL A O 1
ATOM 1538 N N . ALA A 1 193 ? 23.753 -2.761 21.734 1.00 40.00 193 ALA A N 1
ATOM 1539 C CA . ALA A 1 193 ? 23.485 -2.142 23.035 1.00 40.00 193 ALA A CA 1
ATOM 1540 C C . ALA A 1 193 ? 24.404 -0.934 23.321 1.00 40.00 193 ALA A C 1
ATOM 1542 O O . ALA A 1 193 ? 24.675 -0.617 24.480 1.00 40.00 193 ALA A O 1
ATOM 1543 N N . PHE A 1 194 ? 24.886 -0.251 22.276 1.00 32.78 194 PHE A N 1
ATOM 1544 C CA . PHE A 1 194 ? 25.555 1.039 22.408 1.00 32.78 194 PHE A CA 1
ATOM 1545 C C . PHE A 1 194 ? 24.540 2.156 22.180 1.00 32.78 194 PHE A C 1
ATOM 1547 O O . PHE A 1 194 ? 24.053 2.398 21.081 1.00 32.78 194 PHE A O 1
ATOM 1554 N N . GLY A 1 195 ? 24.228 2.829 23.274 1.00 35.25 195 GLY A N 1
ATOM 1555 C CA . GLY A 1 195 ? 23.338 3.970 23.341 1.00 35.25 195 GLY A CA 1
ATOM 1556 C C . GLY A 1 195 ? 23.352 4.416 24.786 1.00 35.25 195 GLY A C 1
ATOM 1557 O O . GLY A 1 195 ? 22.443 4.103 25.553 1.00 35.25 195 GLY A O 1
ATOM 1558 N N . GLU A 1 196 ? 24.438 5.064 25.205 1.00 43.22 196 GLU A N 1
ATOM 1559 C CA . GLU A 1 196 ? 24.439 5.768 26.481 1.00 43.22 196 GLU A CA 1
ATOM 1560 C C . GLU A 1 196 ? 23.566 7.016 26.310 1.00 43.22 196 GLU A C 1
ATOM 1562 O O . GLU A 1 196 ? 24.035 8.143 26.187 1.00 43.22 196 GLU A O 1
ATOM 1567 N N . VAL A 1 197 ? 22.252 6.805 26.237 1.00 52.34 197 VAL A N 1
ATOM 1568 C CA . VAL A 1 197 ? 21.310 7.873 26.527 1.00 52.34 197 VAL A CA 1
ATOM 1569 C C . VAL A 1 197 ? 21.455 8.101 28.011 1.00 52.34 197 VAL A C 1
ATOM 1571 O O . VAL A 1 197 ? 21.254 7.172 28.802 1.00 52.34 197 VAL A O 1
ATOM 1574 N N . SER A 1 198 ? 21.837 9.314 28.404 1.00 63.38 198 SER A N 1
ATOM 1575 C CA . SER A 1 198 ? 21.878 9.620 29.821 1.00 63.38 198 SER A CA 1
ATOM 1576 C C . SER A 1 198 ? 20.488 9.315 30.383 1.00 63.38 198 SER A C 1
ATOM 1578 O O . SER A 1 198 ? 19.473 9.826 29.910 1.00 63.38 198 SER A O 1
ATOM 1580 N N . VAL A 1 199 ? 20.413 8.425 31.374 1.00 71.06 199 VAL A N 1
ATOM 1581 C CA . VAL A 1 199 ? 19.142 8.054 32.026 1.00 71.06 199 VAL A CA 1
ATOM 1582 C C . VAL A 1 199 ? 18.415 9.319 32.500 1.00 71.06 199 VAL A C 1
ATOM 1584 O O . VAL A 1 199 ? 17.194 9.414 32.475 1.00 71.06 199 VAL A O 1
ATOM 1587 N N . LYS A 1 200 ? 19.199 10.349 32.830 1.00 73.25 200 LYS A N 1
ATOM 1588 C CA . LYS A 1 200 ? 18.762 11.717 33.091 1.00 73.25 200 LYS A CA 1
ATOM 1589 C C . LYS A 1 200 ? 17.937 12.337 31.954 1.00 73.25 200 LYS A C 1
ATOM 1591 O O . LYS A 1 200 ? 16.914 12.948 32.244 1.00 73.25 200 LYS A O 1
ATOM 1596 N N . GLU A 1 201 ? 18.3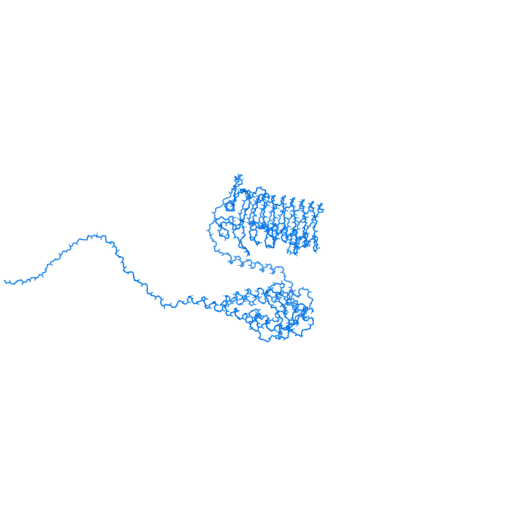60 12.229 30.696 1.00 76.69 201 GLU A N 1
ATOM 1597 C CA . GLU A 1 201 ? 17.607 12.728 29.534 1.00 76.69 201 GLU A CA 1
ATOM 1598 C C . GLU A 1 201 ? 16.294 11.975 29.338 1.00 76.69 201 GLU A C 1
ATOM 1600 O O . GLU A 1 201 ? 15.269 12.618 29.120 1.00 76.69 201 GLU A O 1
ATOM 1605 N N . ARG A 1 202 ? 16.301 10.647 29.502 1.00 83.62 202 ARG A N 1
ATOM 1606 C CA . ARG A 1 202 ? 15.091 9.811 29.435 1.00 83.62 202 ARG A CA 1
ATOM 1607 C C . ARG A 1 202 ? 14.077 10.190 30.509 1.00 83.62 202 ARG A C 1
ATOM 1609 O O . ARG A 1 202 ? 12.933 10.503 30.198 1.00 83.62 202 ARG A O 1
ATOM 1616 N N . ILE A 1 203 ? 14.524 10.281 31.765 1.00 84.50 203 ILE A N 1
ATOM 1617 C CA . ILE A 1 203 ? 13.688 10.712 32.896 1.00 84.50 203 ILE A CA 1
ATOM 1618 C C . ILE A 1 203 ? 13.160 12.127 32.666 1.00 84.50 203 ILE A C 1
ATOM 1620 O O . ILE A 1 203 ? 11.983 12.393 32.899 1.00 84.50 203 ILE A O 1
ATOM 1624 N N . LYS A 1 204 ? 14.007 13.048 32.190 1.00 85.00 204 LYS A N 1
ATOM 1625 C CA . LYS A 1 204 ? 13.564 14.407 31.872 1.00 85.00 204 LYS A CA 1
ATOM 1626 C C . LYS A 1 204 ? 12.470 14.376 30.806 1.00 85.00 204 LYS A C 1
ATOM 1628 O O . LYS A 1 204 ? 11.445 15.008 31.025 1.00 85.00 204 LYS A O 1
ATOM 1633 N N . SER A 1 205 ? 12.662 13.627 29.717 1.00 83.69 205 SER A N 1
ATOM 1634 C CA . SER A 1 205 ? 11.674 13.494 28.642 1.00 83.69 205 SER A CA 1
ATOM 1635 C C . SER A 1 205 ? 10.341 12.956 29.165 1.00 83.69 205 SER A C 1
ATOM 1637 O O . SER A 1 205 ? 9.313 13.606 28.990 1.00 83.69 205 SER A O 1
ATOM 1639 N N . VAL A 1 206 ? 10.371 11.860 29.929 1.00 84.12 206 VAL A N 1
ATOM 1640 C CA . VAL A 1 206 ? 9.193 11.250 30.569 1.00 84.12 206 VAL A CA 1
ATOM 1641 C C . VAL A 1 206 ? 8.437 12.239 31.457 1.00 84.12 206 VAL A C 1
ATOM 1643 O O . VAL A 1 206 ? 7.216 12.385 31.351 1.00 84.12 206 VAL A O 1
ATOM 1646 N N . LEU A 1 207 ? 9.151 12.929 32.349 1.00 81.50 207 LEU A N 1
ATOM 1647 C CA . LEU A 1 207 ? 8.537 13.842 33.315 1.00 81.50 207 LEU A CA 1
ATOM 1648 C C . LEU A 1 207 ? 8.023 15.124 32.656 1.00 81.50 207 LEU A C 1
ATOM 1650 O O . LEU A 1 207 ? 7.053 15.708 33.134 1.00 81.50 207 LEU A O 1
ATOM 1654 N N . SER A 1 208 ? 8.649 15.558 31.560 1.00 80.19 208 SER A N 1
ATOM 1655 C CA . SER A 1 208 ? 8.207 16.706 30.765 1.00 80.19 208 SER A CA 1
ATOM 1656 C C . SER A 1 208 ? 7.393 16.320 29.531 1.00 80.19 208 SER A C 1
ATOM 1658 O O . SER A 1 208 ? 7.241 17.158 28.642 1.00 80.19 208 SER A O 1
ATOM 1660 N N . TYR A 1 209 ? 6.884 15.084 29.463 1.00 76.00 209 TYR A N 1
ATOM 1661 C CA . TYR A 1 209 ? 6.187 14.587 28.284 1.00 76.00 209 TYR A CA 1
ATOM 1662 C C . TYR A 1 209 ? 5.004 15.488 27.930 1.00 76.00 209 TYR A C 1
ATOM 1664 O O . TYR A 1 209 ? 4.090 15.710 28.735 1.00 76.00 209 TYR A O 1
ATOM 1672 N N . LYS A 1 210 ? 5.031 15.982 26.695 1.00 68.31 210 LYS A N 1
ATOM 1673 C CA . LYS A 1 210 ? 3.947 16.703 26.038 1.00 68.31 210 LYS A CA 1
ATOM 1674 C C . LYS A 1 210 ? 3.624 15.935 24.769 1.00 68.31 210 LYS A C 1
ATOM 1676 O O . LYS A 1 210 ? 4.544 15.537 24.062 1.00 68.31 210 LYS A O 1
ATOM 1681 N N . LYS A 1 211 ? 2.337 15.754 24.469 1.00 55.00 211 LYS A N 1
ATOM 1682 C CA . LYS A 1 211 ? 1.930 15.158 23.192 1.00 55.00 211 LYS A CA 1
ATOM 1683 C C . LYS A 1 211 ? 2.562 15.978 22.056 1.00 55.00 211 LYS A C 1
ATOM 1685 O O . LYS A 1 211 ? 2.400 17.205 22.077 1.00 55.00 211 LYS A O 1
ATOM 1690 N N . PRO 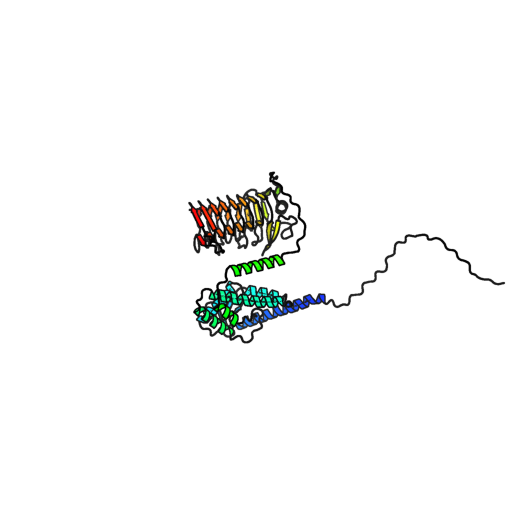A 1 212 ? 3.308 15.358 21.123 1.00 54.88 212 PRO A N 1
ATOM 1691 C CA . PRO A 1 212 ? 3.896 16.093 20.015 1.00 54.88 212 PRO A CA 1
ATOM 1692 C C . PRO A 1 212 ? 2.770 16.760 19.224 1.00 54.88 212 PRO A C 1
ATOM 1694 O O . PRO A 1 212 ? 1.771 16.129 18.884 1.00 54.88 212 PRO A O 1
ATOM 1697 N N . GLY A 1 213 ? 2.897 18.067 18.996 1.00 55.41 213 GLY A N 1
ATOM 1698 C CA . GLY A 1 213 ? 1.932 18.801 18.190 1.00 55.41 213 GLY A CA 1
ATOM 1699 C C . GLY A 1 213 ? 2.020 18.339 16.740 1.00 55.41 213 GLY A C 1
ATOM 1700 O O . GLY A 1 213 ? 3.123 18.170 16.222 1.00 55.41 213 GLY A O 1
ATOM 1701 N N . PHE A 1 214 ? 0.871 18.183 16.086 1.00 57.97 214 PHE A N 1
ATOM 1702 C CA . PHE A 1 214 ? 0.750 17.794 14.678 1.00 57.97 214 PHE A CA 1
ATOM 1703 C C . PHE A 1 214 ? 1.759 18.516 13.762 1.00 57.97 214 PHE A C 1
ATOM 1705 O O . PHE A 1 214 ? 2.470 17.878 12.994 1.00 57.97 214 PHE A O 1
ATOM 1712 N N . TRP A 1 215 ? 1.927 19.830 13.941 1.00 57.66 215 TRP A N 1
ATOM 1713 C CA . TRP A 1 215 ? 2.863 20.660 13.174 1.00 57.66 215 TRP A CA 1
ATOM 1714 C C . TRP A 1 215 ? 4.335 20.251 13.299 1.00 57.66 215 TRP A C 1
ATOM 1716 O O . TRP A 1 215 ? 5.085 20.375 12.338 1.00 57.66 215 TRP A O 1
ATOM 1726 N N . ILE A 1 216 ? 4.762 19.739 14.455 1.00 70.88 216 ILE A N 1
ATOM 1727 C CA . ILE A 1 216 ? 6.144 19.279 14.661 1.00 70.88 216 ILE A CA 1
ATOM 1728 C C . ILE A 1 216 ? 6.366 17.947 13.927 1.00 70.88 216 ILE A C 1
ATOM 1730 O O . ILE A 1 216 ? 7.410 17.758 13.307 1.00 70.88 216 ILE A O 1
ATOM 1734 N N . SER A 1 217 ? 5.366 17.059 13.935 1.00 64.25 217 SER A N 1
ATOM 1735 C CA . SER A 1 217 ? 5.397 15.799 13.180 1.00 64.25 217 SER A CA 1
ATOM 1736 C C . SER A 1 217 ? 5.358 16.045 11.669 1.00 64.25 217 SER A C 1
ATOM 1738 O O . SER A 1 217 ? 6.130 15.441 10.929 1.00 64.25 217 SER A O 1
ATOM 1740 N N . LEU A 1 218 ? 4.518 16.981 11.216 1.00 70.69 218 LEU A N 1
ATOM 1741 C CA . LEU A 1 218 ? 4.388 17.369 9.812 1.00 70.69 218 LEU A CA 1
ATOM 1742 C C . LEU A 1 218 ? 5.688 17.974 9.265 1.00 70.69 218 LEU A C 1
ATOM 1744 O O . LEU A 1 218 ? 6.139 17.591 8.191 1.00 70.69 218 LEU A O 1
ATOM 1748 N N . VAL A 1 219 ? 6.340 18.860 10.023 1.00 76.00 219 VAL A N 1
ATOM 1749 C CA . VAL A 1 219 ? 7.654 19.413 9.650 1.00 76.00 219 VAL A CA 1
ATOM 1750 C C . VAL A 1 219 ? 8.720 18.316 9.566 1.00 76.00 219 VAL A C 1
ATOM 1752 O O . VAL A 1 219 ? 9.557 18.358 8.666 1.00 76.00 219 VAL A O 1
ATOM 1755 N N . GLY A 1 220 ? 8.675 17.312 10.448 1.00 73.06 220 GLY A N 1
ATOM 1756 C CA . GLY A 1 220 ? 9.555 16.142 10.377 1.00 73.06 220 GLY A CA 1
ATOM 1757 C C . GLY A 1 220 ? 9.359 15.327 9.094 1.00 73.06 220 GLY A C 1
ATOM 1758 O O . GLY A 1 220 ? 10.336 15.010 8.417 1.00 73.06 220 GLY A O 1
ATOM 1759 N N . VAL A 1 221 ? 8.106 15.055 8.715 1.00 74.94 221 VAL A N 1
ATOM 1760 C CA . VAL A 1 221 ? 7.763 14.351 7.466 1.00 74.94 221 VAL A CA 1
ATOM 1761 C C . VAL A 1 221 ? 8.203 15.160 6.246 1.00 74.94 221 VAL A C 1
ATOM 1763 O O . VAL A 1 221 ? 8.877 14.621 5.371 1.00 74.94 221 VAL A O 1
ATOM 1766 N N . ILE A 1 222 ? 7.918 16.465 6.217 1.00 79.75 222 ILE A N 1
ATOM 1767 C CA . ILE A 1 222 ? 8.339 17.363 5.132 1.00 79.75 222 ILE A CA 1
ATOM 1768 C C . ILE A 1 222 ? 9.866 17.394 5.006 1.00 79.75 222 ILE A C 1
ATOM 1770 O O . ILE A 1 222 ? 10.381 17.364 3.894 1.00 79.75 222 ILE A O 1
ATOM 1774 N N . ALA A 1 223 ? 10.606 17.412 6.118 1.00 76.69 223 ALA A N 1
ATOM 1775 C CA . ALA A 1 223 ? 12.066 17.390 6.091 1.00 76.69 223 ALA A CA 1
ATOM 1776 C C . ALA A 1 223 ? 12.621 16.070 5.527 1.00 76.69 223 ALA A C 1
ATOM 1778 O O . ALA A 1 223 ? 13.567 16.097 4.741 1.00 76.69 223 ALA A O 1
ATOM 1779 N N . ILE A 1 224 ? 12.021 14.927 5.876 1.00 79.88 224 ILE A N 1
ATOM 1780 C CA . ILE A 1 224 ? 12.404 13.612 5.336 1.00 79.88 224 ILE A CA 1
ATOM 1781 C C . ILE A 1 224 ? 12.099 13.536 3.836 1.00 79.88 224 ILE A C 1
ATOM 1783 O O . ILE A 1 224 ? 12.968 13.136 3.062 1.00 79.88 224 ILE A O 1
ATOM 1787 N N . VAL A 1 225 ? 10.908 13.976 3.416 1.00 79.06 225 VAL A N 1
ATOM 1788 C CA . VAL A 1 225 ? 10.503 14.037 2.002 1.00 79.06 225 VAL A CA 1
ATOM 1789 C C . VAL A 1 225 ? 11.421 14.972 1.219 1.00 79.06 225 VAL A C 1
ATOM 1791 O O . VAL A 1 225 ? 11.884 14.612 0.145 1.00 79.06 225 VAL A O 1
ATOM 1794 N N . PHE A 1 226 ? 11.761 16.138 1.769 1.00 80.25 226 PHE A N 1
ATOM 1795 C CA . PHE A 1 226 ? 12.680 17.085 1.143 1.00 80.25 226 PHE A CA 1
ATOM 1796 C C . PHE A 1 226 ? 14.078 16.485 0.952 1.00 80.25 226 PHE A C 1
ATOM 1798 O O . PHE A 1 226 ? 14.636 16.572 -0.137 1.00 80.25 226 PHE A O 1
ATOM 1805 N N . VAL A 1 227 ? 14.631 15.825 1.975 1.00 78.56 227 VAL A N 1
ATOM 1806 C CA . VAL A 1 227 ? 15.937 15.154 1.872 1.00 78.56 227 VAL A CA 1
ATOM 1807 C C . VAL A 1 227 ? 15.890 13.998 0.868 1.00 78.56 227 VAL A C 1
ATOM 1809 O O . VAL A 1 227 ? 16.819 13.859 0.074 1.00 78.56 227 VAL A O 1
ATOM 1812 N N . ALA A 1 228 ? 14.809 13.213 0.847 1.00 71.69 228 ALA A N 1
ATOM 1813 C CA . ALA A 1 228 ? 14.604 12.154 -0.140 1.00 71.69 228 ALA A CA 1
ATOM 1814 C C . ALA A 1 228 ? 14.537 12.720 -1.568 1.00 71.69 228 ALA A C 1
ATOM 1816 O O . ALA A 1 228 ? 15.229 12.224 -2.452 1.00 71.69 228 ALA A O 1
ATOM 1817 N N . VAL A 1 229 ? 13.799 13.812 -1.783 1.00 73.25 229 VAL A N 1
ATOM 1818 C CA . VAL A 1 229 ? 13.731 14.520 -3.070 1.00 73.25 229 VAL A CA 1
ATOM 1819 C C . VAL A 1 229 ? 15.109 15.053 -3.472 1.00 73.25 229 VAL A C 1
ATOM 1821 O O . VAL A 1 229 ? 15.528 14.831 -4.603 1.00 73.25 229 VAL A O 1
ATOM 1824 N N . CYS A 1 230 ? 15.864 15.672 -2.560 1.00 70.25 230 CYS A N 1
ATOM 1825 C CA . CYS A 1 230 ? 17.211 16.182 -2.842 1.00 70.25 230 CYS A CA 1
ATOM 1826 C C . CYS A 1 230 ? 18.249 15.085 -3.141 1.00 70.25 230 CYS A C 1
ATOM 1828 O O . CYS A 1 230 ? 19.207 15.336 -3.869 1.00 70.25 230 CYS A O 1
ATOM 1830 N N . LEU A 1 231 ? 18.093 13.883 -2.579 1.00 71.50 231 LEU A N 1
ATOM 1831 C CA . LEU A 1 231 ? 18.966 12.736 -2.863 1.00 71.50 231 LEU A CA 1
ATOM 1832 C C . LEU A 1 231 ? 18.560 11.995 -4.148 1.00 71.50 231 LEU A C 1
ATOM 1834 O O . LEU A 1 231 ? 19.407 11.362 -4.773 1.00 71.50 231 LEU A O 1
ATOM 1838 N N . VAL A 1 232 ? 17.289 12.098 -4.553 1.00 62.41 232 VAL A N 1
ATOM 1839 C CA . VAL A 1 232 ? 16.736 11.514 -5.790 1.00 62.41 232 VAL A CA 1
ATOM 1840 C C . VAL A 1 232 ? 16.868 12.460 -6.991 1.00 62.41 232 VAL A C 1
ATOM 1842 O O . VAL A 1 232 ? 16.799 12.012 -8.137 1.00 62.41 232 VAL A O 1
ATOM 1845 N N . THR A 1 233 ? 17.147 13.752 -6.782 1.00 46.28 233 THR A N 1
ATOM 1846 C CA . THR A 1 233 ? 17.476 14.679 -7.874 1.00 46.28 233 THR A CA 1
ATOM 1847 C C . THR A 1 233 ? 18.839 14.357 -8.485 1.00 46.28 233 THR A C 1
ATOM 1849 O O . THR A 1 233 ? 19.862 14.957 -8.159 1.00 46.28 233 THR A O 1
ATOM 1852 N N . SER A 1 234 ? 18.838 13.422 -9.430 1.00 41.81 234 SER A N 1
ATOM 1853 C CA . SER A 1 234 ? 19.826 13.384 -10.507 1.00 41.81 234 SER A CA 1
ATOM 1854 C C . SER A 1 234 ? 19.764 14.711 -11.280 1.00 41.81 234 SER A C 1
ATOM 1856 O O . SER A 1 234 ? 18.673 15.275 -11.415 1.00 41.81 234 SER A O 1
ATOM 1858 N N . PRO A 1 235 ? 20.889 15.258 -11.777 1.00 41.41 235 PRO A N 1
ATOM 1859 C CA . PRO A 1 235 ? 20.868 16.529 -12.489 1.00 41.41 235 PRO A CA 1
ATOM 1860 C C . PRO A 1 235 ? 19.931 16.435 -13.697 1.00 41.41 235 PRO A C 1
ATOM 1862 O O . PRO A 1 235 ? 20.095 15.571 -14.558 1.00 41.41 235 PRO A O 1
ATOM 1865 N N . ALA A 1 236 ? 18.932 17.321 -13.728 1.00 39.00 236 ALA A N 1
ATOM 1866 C CA . ALA A 1 236 ? 17.921 17.369 -14.770 1.00 39.00 236 ALA A CA 1
ATOM 1867 C C . ALA A 1 236 ? 18.580 17.526 -16.146 1.00 39.00 236 ALA A C 1
ATOM 1869 O O . ALA A 1 236 ? 19.254 18.521 -16.430 1.00 39.00 236 ALA A O 1
ATOM 1870 N N . ARG A 1 237 ? 18.360 16.536 -17.010 1.00 33.38 237 ARG A N 1
ATOM 1871 C CA . ARG A 1 237 ? 18.626 16.648 -18.438 1.00 33.38 237 ARG A CA 1
ATOM 1872 C C . ARG A 1 237 ? 17.625 17.667 -18.981 1.00 33.38 237 ARG A C 1
ATOM 1874 O O . ARG A 1 237 ? 16.428 17.406 -19.010 1.00 33.38 237 ARG A O 1
ATOM 1881 N N . LYS A 1 238 ? 18.112 18.857 -19.341 1.00 39.62 238 LYS A N 1
ATOM 1882 C CA . LYS A 1 238 ? 17.368 19.760 -20.223 1.00 39.62 238 LYS A CA 1
ATOM 1883 C C . LYS A 1 238 ? 17.114 18.995 -21.510 1.00 39.62 238 LYS A C 1
ATOM 1885 O O . LYS A 1 238 ? 18.094 18.576 -22.109 1.00 39.62 238 LYS A O 1
ATOM 1890 N N . ASP A 1 239 ? 15.845 18.777 -21.831 1.00 37.41 239 ASP A N 1
ATOM 1891 C CA . ASP A 1 239 ? 15.251 18.875 -23.167 1.00 37.41 239 ASP A CA 1
ATOM 1892 C C . ASP A 1 239 ? 13.765 18.501 -23.054 1.00 37.41 239 ASP A C 1
ATOM 1894 O O . ASP A 1 239 ? 13.449 17.336 -22.843 1.00 37.41 239 ASP A O 1
ATOM 1898 N N . ALA A 1 240 ? 12.877 19.501 -23.139 1.00 29.98 240 ALA A N 1
ATOM 1899 C CA . ALA A 1 240 ? 11.494 19.398 -23.636 1.00 29.98 240 ALA A CA 1
ATOM 1900 C C . ALA A 1 240 ? 10.765 20.748 -23.460 1.00 29.98 240 ALA A C 1
ATOM 1902 O O . ALA A 1 240 ? 9.834 20.881 -22.671 1.00 29.98 240 ALA A O 1
ATOM 1903 N N . GLU A 1 241 ? 11.187 21.770 -24.205 1.00 32.91 241 GLU A N 1
ATOM 1904 C CA . GLU A 1 241 ? 10.272 22.832 -24.641 1.00 32.91 241 GLU A CA 1
ATOM 1905 C C . GLU A 1 241 ? 9.824 22.468 -26.058 1.00 32.91 241 GLU A C 1
ATOM 1907 O O . GLU A 1 241 ? 10.506 22.795 -27.025 1.00 32.91 241 GLU A O 1
ATOM 1912 N N . ALA A 1 242 ? 8.727 21.716 -26.167 1.00 37.53 242 ALA A N 1
ATOM 1913 C CA . ALA A 1 242 ? 7.856 21.656 -27.343 1.00 37.53 242 ALA A CA 1
ATOM 1914 C C . ALA A 1 242 ? 6.677 20.712 -27.058 1.00 37.53 242 ALA A C 1
ATOM 1916 O O . ALA A 1 242 ? 6.722 19.530 -27.382 1.00 37.53 242 ALA A O 1
ATOM 1917 N N . ALA A 1 243 ? 5.605 21.239 -26.477 1.00 33.56 243 ALA A N 1
ATOM 1918 C CA . ALA A 1 243 ? 4.273 20.664 -26.628 1.00 33.56 243 ALA A CA 1
ATOM 1919 C C . ALA A 1 243 ? 3.305 21.844 -26.677 1.00 33.56 243 ALA A C 1
ATOM 1921 O O . ALA A 1 243 ? 3.014 22.469 -25.662 1.00 33.56 243 ALA A O 1
ATOM 1922 N N . GLY A 1 244 ? 2.958 22.231 -27.903 1.00 30.92 244 GLY A N 1
ATOM 1923 C CA . GLY A 1 244 ? 1.992 23.281 -28.170 1.00 30.92 244 GLY A CA 1
ATOM 1924 C C . GLY A 1 244 ? 0.584 22.820 -27.821 1.00 30.92 244 GLY A C 1
ATOM 1925 O O . GLY A 1 244 ? 0.232 21.654 -28.009 1.00 30.92 244 GLY A O 1
ATOM 1926 N N . ASP A 1 245 ? -0.202 23.774 -27.340 1.00 34.28 245 ASP A N 1
ATOM 1927 C CA . ASP A 1 245 ? -1.638 23.661 -27.136 1.00 34.28 245 ASP A CA 1
ATOM 1928 C C . ASP A 1 245 ? -2.318 23.139 -28.408 1.00 34.28 245 ASP A C 1
ATOM 1930 O O . ASP A 1 245 ? -2.210 23.748 -29.475 1.00 34.28 245 ASP A O 1
ATOM 1934 N N . THR A 1 246 ? -3.041 22.023 -28.301 1.00 33.94 246 THR A N 1
ATOM 1935 C CA . THR A 1 246 ? -3.983 21.603 -29.344 1.00 33.94 246 THR A CA 1
ATOM 1936 C C . THR A 1 246 ? -5.313 21.230 -28.695 1.00 33.94 246 THR A C 1
ATOM 1938 O O . THR A 1 246 ? -5.369 20.375 -27.816 1.00 33.94 246 THR A O 1
ATOM 1941 N N . GLU A 1 247 ? -6.371 21.930 -29.109 1.00 31.03 247 GLU A N 1
ATOM 1942 C CA . GLU A 1 247 ? -7.776 21.640 -28.803 1.00 31.03 247 GLU A CA 1
ATOM 1943 C C . GLU A 1 247 ? -8.205 20.243 -29.303 1.00 31.03 247 GLU A C 1
ATOM 1945 O O . GLU A 1 247 ? -7.613 19.713 -30.248 1.00 31.03 247 GLU A O 1
ATOM 1950 N N . PRO A 1 248 ? -9.262 19.646 -28.717 1.00 44.09 248 PRO A N 1
ATOM 1951 C CA . PRO A 1 248 ? -9.578 18.237 -28.898 1.00 44.09 248 PRO A CA 1
ATOM 1952 C C . PRO A 1 248 ? -10.367 18.007 -30.190 1.00 44.09 248 PRO A C 1
ATOM 1954 O O . PRO A 1 248 ? -11.495 18.478 -30.333 1.00 44.09 248 PRO A O 1
ATOM 1957 N N . THR A 1 249 ? -9.822 17.242 -31.138 1.00 34.38 249 THR A N 1
ATOM 1958 C CA . THR A 1 249 ? -10.616 16.572 -32.184 1.00 34.38 249 THR A CA 1
ATOM 1959 C C . THR A 1 249 ? -9.861 15.376 -32.768 1.00 34.38 249 THR A C 1
ATOM 1961 O O . THR A 1 249 ? -8.919 15.550 -33.532 1.00 34.38 249 THR A O 1
ATOM 1964 N N . SER A 1 250 ? -10.329 14.163 -32.468 1.00 39.31 250 SER A N 1
ATOM 1965 C CA . SER A 1 250 ? -10.641 13.063 -33.405 1.00 39.31 250 SER A CA 1
ATOM 1966 C C . SER A 1 250 ? -10.484 11.710 -32.709 1.00 39.31 250 SER A C 1
ATOM 1968 O O . SER A 1 250 ? -9.528 11.474 -31.983 1.00 39.31 250 SER A O 1
ATOM 1970 N N . VAL A 1 251 ? -11.474 10.839 -32.911 1.00 48.03 251 VAL A N 1
ATOM 1971 C CA . VAL A 1 251 ? -11.465 9.443 -32.465 1.00 48.03 251 VAL A CA 1
ATOM 1972 C C . VAL A 1 251 ? -10.275 8.759 -33.136 1.00 48.03 251 VAL A C 1
ATOM 1974 O O . VAL A 1 251 ? -10.265 8.628 -34.360 1.00 48.03 251 VAL A O 1
ATOM 1977 N N . SER A 1 252 ? -9.263 8.391 -32.354 1.00 58.41 252 SER A N 1
ATOM 1978 C CA . SER A 1 252 ? -8.151 7.570 -32.819 1.00 58.41 252 SER A CA 1
ATOM 1979 C C . SER A 1 252 ? -8.666 6.160 -33.127 1.00 58.41 252 SER A C 1
ATOM 1981 O O . SER A 1 252 ? -9.496 5.611 -32.398 1.00 58.41 252 SER A O 1
ATOM 1983 N N . ASP A 1 253 ? -8.222 5.583 -34.246 1.00 80.12 253 ASP A N 1
ATOM 1984 C CA . ASP A 1 253 ? -8.504 4.182 -34.554 1.00 80.12 253 ASP A CA 1
ATOM 1985 C C . ASP A 1 253 ? -7.887 3.308 -33.453 1.00 80.12 253 ASP A C 1
ATOM 1987 O O . ASP A 1 253 ? -6.709 3.458 -33.119 1.00 80.12 253 ASP A O 1
ATOM 1991 N N . ALA A 1 254 ? -8.685 2.409 -32.872 1.00 86.94 254 ALA A N 1
ATOM 1992 C CA . ALA A 1 254 ? -8.228 1.561 -31.779 1.00 86.94 254 ALA A CA 1
ATOM 1993 C C . ALA A 1 254 ? -7.061 0.658 -32.222 1.00 86.94 254 ALA A C 1
ATOM 1995 O O . ALA A 1 254 ? -7.178 -0.107 -33.183 1.00 86.94 254 ALA A O 1
ATOM 1996 N N . VAL A 1 255 ? -5.945 0.709 -31.495 1.00 96.06 255 VAL A N 1
ATOM 1997 C CA . VAL A 1 255 ? -4.780 -0.156 -31.695 1.00 96.06 255 VAL A CA 1
ATOM 1998 C C . VAL A 1 255 ? -5.058 -1.498 -31.031 1.00 96.06 255 VAL A C 1
ATOM 2000 O O . VAL A 1 255 ? -5.195 -1.580 -29.814 1.00 96.06 255 VAL A O 1
ATOM 2003 N N . THR A 1 256 ? -5.151 -2.559 -31.830 1.00 97.06 256 THR A N 1
ATOM 2004 C CA . THR A 1 256 ? -5.340 -3.922 -31.314 1.00 97.06 256 THR A CA 1
ATOM 2005 C C . THR A 1 256 ? -3.996 -4.543 -30.942 1.00 97.06 256 THR A C 1
ATOM 2007 O O . THR A 1 256 ? -3.074 -4.526 -31.758 1.00 97.06 256 THR A O 1
ATOM 2010 N N . VAL A 1 257 ? -3.889 -5.094 -29.732 1.00 97.50 257 VAL A N 1
ATOM 2011 C CA . VAL A 1 257 ? -2.655 -5.679 -29.182 1.00 97.50 257 VAL A CA 1
ATOM 2012 C C . VAL A 1 257 ? -2.889 -7.113 -28.713 1.00 97.50 257 VAL A C 1
ATOM 2014 O O . VAL A 1 257 ? -3.951 -7.435 -28.183 1.00 97.50 257 VAL A O 1
ATOM 2017 N N . HIS A 1 258 ? -1.886 -7.978 -28.855 1.00 96.44 258 HIS A N 1
ATOM 2018 C CA . HIS A 1 258 ? -2.001 -9.428 -28.615 1.00 96.44 258 HIS A CA 1
ATOM 2019 C C . HIS A 1 258 ? -1.098 -9.931 -27.485 1.00 96.44 258 HIS A C 1
ATOM 2021 O O . HIS A 1 258 ? -1.187 -11.085 -27.073 1.00 96.44 258 HIS A O 1
ATOM 2027 N N . ASN A 1 259 ? -0.175 -9.091 -27.023 1.00 96.06 259 ASN A N 1
ATOM 2028 C CA . ASN A 1 259 ? 0.774 -9.414 -25.968 1.00 96.06 259 ASN A CA 1
ATOM 2029 C C . ASN A 1 259 ? 1.153 -8.153 -25.182 1.00 96.06 259 ASN A C 1
ATOM 2031 O O . ASN A 1 259 ? 0.763 -7.036 -25.524 1.00 96.06 259 ASN A O 1
ATOM 2035 N N . VAL A 1 260 ? 1.907 -8.353 -24.103 1.00 96.31 260 VAL A N 1
ATOM 2036 C CA . VAL A 1 260 ? 2.297 -7.283 -23.180 1.00 96.31 260 VAL A CA 1
ATOM 2037 C C . VAL A 1 260 ? 3.223 -6.268 -23.839 1.00 96.31 260 VAL A C 1
ATOM 2039 O O . VAL A 1 260 ? 3.047 -5.077 -23.619 1.00 96.31 260 VAL A O 1
ATOM 2042 N N . ASP A 1 261 ? 4.174 -6.699 -24.666 1.00 96.12 261 ASP A N 1
ATOM 2043 C CA . ASP A 1 261 ? 5.097 -5.768 -25.322 1.00 96.12 261 ASP A CA 1
ATOM 2044 C C . ASP A 1 261 ? 4.353 -4.844 -26.306 1.00 96.12 261 ASP A C 1
ATOM 2046 O O . ASP A 1 261 ? 4.619 -3.643 -26.343 1.00 96.12 261 ASP A O 1
ATOM 2050 N N . GLU A 1 262 ? 3.363 -5.365 -27.040 1.00 97.12 262 GLU A N 1
ATOM 2051 C CA . GLU A 1 262 ? 2.466 -4.564 -27.887 1.00 97.12 262 GLU A CA 1
ATOM 2052 C C . GLU A 1 262 ? 1.595 -3.603 -27.069 1.00 97.12 262 GLU A C 1
ATOM 2054 O O . GLU A 1 262 ? 1.454 -2.441 -27.451 1.00 97.12 262 GLU A O 1
ATOM 2059 N N . LEU A 1 263 ? 1.050 -4.055 -25.932 1.00 97.19 263 LEU A N 1
ATOM 2060 C CA . LEU A 1 263 ? 0.317 -3.195 -25.000 1.00 97.19 263 LEU A CA 1
ATOM 2061 C C . LEU A 1 263 ? 1.195 -2.029 -24.535 1.00 97.19 263 LEU A C 1
ATOM 2063 O O . LEU A 1 263 ? 0.797 -0.878 -24.678 1.00 97.19 263 LEU A O 1
ATOM 2067 N N . LEU A 1 264 ? 2.397 -2.310 -24.029 1.00 96.56 264 LEU A N 1
ATOM 2068 C CA . LEU A 1 264 ? 3.321 -1.293 -23.520 1.00 96.56 264 LEU A CA 1
ATOM 2069 C C . LEU A 1 264 ? 3.763 -0.311 -24.612 1.00 96.56 264 LEU A C 1
ATOM 2071 O O . LEU A 1 264 ? 3.845 0.895 -24.371 1.00 96.56 264 LEU A O 1
ATOM 2075 N N . ALA A 1 265 ? 4.013 -0.807 -25.825 1.00 95.50 265 ALA A N 1
ATOM 2076 C CA . ALA A 1 265 ? 4.366 0.028 -26.968 1.00 95.50 265 ALA A CA 1
ATOM 2077 C C . ALA A 1 265 ? 3.218 0.956 -27.405 1.00 95.50 265 ALA A C 1
ATOM 2079 O O . ALA A 1 265 ? 3.482 2.048 -27.906 1.00 95.50 265 ALA A O 1
ATOM 2080 N N . ALA A 1 266 ? 1.963 0.543 -27.209 1.00 96.50 266 ALA A N 1
ATOM 2081 C CA . ALA A 1 266 ? 0.780 1.314 -27.583 1.00 96.50 266 ALA A CA 1
ATOM 2082 C C . ALA A 1 266 ? 0.377 2.388 -26.552 1.00 96.50 266 ALA A C 1
ATOM 2084 O O . ALA A 1 266 ? -0.472 3.225 -26.860 1.00 96.50 266 ALA A O 1
ATOM 2085 N N . ILE A 1 267 ? 0.970 2.400 -25.349 1.00 96.75 267 ILE A N 1
ATOM 2086 C CA . ILE A 1 267 ? 0.673 3.408 -24.317 1.00 96.75 267 ILE A CA 1
ATOM 2087 C C . ILE A 1 267 ? 1.162 4.783 -24.782 1.00 96.75 267 ILE A C 1
ATOM 2089 O O . ILE A 1 267 ? 2.362 5.055 -24.829 1.00 96.75 267 ILE A O 1
ATOM 2093 N N . ALA A 1 268 ? 0.218 5.668 -25.080 1.00 96.19 268 ALA A N 1
ATOM 2094 C CA . ALA A 1 268 ? 0.460 7.054 -25.454 1.00 96.19 268 ALA A CA 1
ATOM 2095 C C . ALA A 1 268 ? -0.786 7.911 -25.152 1.00 96.19 268 ALA A C 1
ATOM 2097 O O . ALA A 1 268 ? -1.867 7.357 -24.929 1.00 96.19 268 ALA A O 1
ATOM 2098 N N . PRO A 1 269 ? -0.665 9.250 -25.141 1.00 96.75 269 PRO A N 1
ATOM 2099 C CA . PRO A 1 269 ? -1.821 10.131 -25.098 1.00 96.75 269 PRO A CA 1
ATOM 2100 C C . PRO A 1 269 ? -2.771 9.893 -26.273 1.00 96.75 269 PRO A C 1
ATOM 2102 O O . PRO A 1 269 ? -2.325 9.543 -27.366 1.00 96.75 269 PRO A O 1
ATOM 2105 N N . ASP A 1 270 ? -4.067 10.082 -26.032 1.00 95.81 270 ASP A N 1
ATOM 2106 C CA . ASP A 1 270 ? -5.152 9.907 -27.012 1.00 95.81 270 ASP A CA 1
ATOM 2107 C C . ASP A 1 270 ? -5.246 8.489 -27.615 1.00 95.81 270 ASP A C 1
ATOM 2109 O O . ASP A 1 270 ? -5.955 8.261 -28.603 1.00 95.81 270 ASP A O 1
ATOM 2113 N N . ALA A 1 271 ? -4.533 7.514 -27.042 1.00 96.44 271 ALA A N 1
ATOM 2114 C CA . ALA A 1 271 ? -4.536 6.141 -27.516 1.00 96.44 271 ALA A CA 1
ATOM 2115 C C . ALA A 1 271 ? -5.796 5.402 -27.055 1.00 96.44 271 ALA A C 1
ATOM 2117 O O . ALA A 1 271 ? -6.178 5.433 -25.885 1.00 96.44 271 ALA A O 1
ATOM 2118 N N . VAL A 1 272 ? -6.399 4.658 -27.979 1.00 97.81 272 VAL A N 1
ATOM 2119 C CA . VAL A 1 272 ? -7.413 3.648 -27.673 1.00 97.81 272 VAL A CA 1
ATOM 2120 C C . VAL A 1 272 ? -6.787 2.287 -27.940 1.00 97.81 272 VAL A C 1
ATOM 2122 O O . VAL A 1 272 ? -6.455 1.971 -29.078 1.00 97.81 272 VAL A O 1
ATOM 2125 N N . ILE A 1 273 ? -6.598 1.487 -26.898 1.00 98.19 273 ILE A N 1
ATOM 2126 C CA . ILE A 1 273 ? -5.941 0.181 -26.954 1.00 98.19 273 ILE A CA 1
ATOM 2127 C C . ILE A 1 273 ? -6.998 -0.905 -26.773 1.00 98.19 273 ILE A C 1
ATOM 2129 O O . ILE A 1 273 ? -7.690 -0.942 -25.757 1.00 98.19 273 ILE A O 1
ATOM 2133 N N . GLN A 1 274 ? -7.103 -1.802 -27.750 1.00 97.94 274 GLN A N 1
ATOM 2134 C CA . GLN A 1 274 ? -7.962 -2.980 -27.704 1.00 97.94 274 GLN A CA 1
ATOM 2135 C C . GLN A 1 274 ? -7.117 -4.220 -27.403 1.00 97.94 274 GLN A C 1
ATOM 2137 O O . GLN A 1 274 ? -6.280 -4.622 -28.209 1.00 97.94 274 GLN A O 1
ATOM 2142 N N . LEU A 1 275 ? -7.357 -4.849 -26.257 1.00 97.75 275 LEU A N 1
ATOM 2143 C CA . LEU A 1 275 ? -6.772 -6.137 -25.903 1.00 97.75 275 LEU A CA 1
ATOM 2144 C C . LEU A 1 275 ? -7.612 -7.255 -26.532 1.00 97.75 275 LEU A C 1
ATOM 2146 O O . LEU A 1 275 ? -8.833 -7.330 -26.324 1.00 97.75 275 LEU A O 1
ATOM 2150 N N . GLU A 1 276 ? -6.958 -8.139 -27.273 1.00 97.38 276 GLU A N 1
ATOM 2151 C CA . GLU A 1 276 ? -7.551 -9.405 -27.702 1.00 97.38 276 GLU A CA 1
ATOM 2152 C C . GLU A 1 276 ? -7.782 -10.351 -26.503 1.00 97.38 276 GLU A C 1
ATOM 2154 O O . GLU A 1 276 ? -7.250 -10.140 -25.405 1.00 97.38 276 GLU A O 1
ATOM 2159 N N . PRO A 1 277 ? -8.607 -11.403 -26.658 1.00 96.81 277 PRO A N 1
ATOM 2160 C CA . PRO A 1 277 ? -8.769 -12.422 -25.629 1.00 96.81 277 PRO A CA 1
ATOM 2161 C C . PRO A 1 277 ? -7.431 -13.076 -25.263 1.00 96.81 277 PRO A C 1
ATOM 2163 O O . PRO A 1 277 ? -6.698 -13.550 -26.133 1.00 96.81 277 PRO A O 1
ATOM 2166 N N . GLY A 1 278 ? -7.135 -13.160 -23.970 1.00 94.00 278 GLY A N 1
ATOM 2167 C CA . GLY A 1 278 ? -5.897 -13.741 -23.470 1.00 94.00 278 GLY A CA 1
ATOM 2168 C C . GLY A 1 278 ? -5.472 -13.200 -22.111 1.00 94.00 278 GLY A C 1
ATOM 2169 O O . GLY A 1 278 ? -6.103 -12.314 -21.533 1.00 94.00 278 GLY A O 1
ATOM 2170 N N . THR A 1 279 ? -4.369 -13.755 -21.617 1.00 94.12 279 THR A N 1
ATOM 2171 C CA . THR A 1 279 ? -3.721 -13.320 -20.380 1.00 94.12 279 THR A CA 1
ATOM 2172 C C . THR A 1 279 ? -2.474 -12.512 -20.713 1.00 94.12 279 THR A C 1
ATOM 2174 O O . THR A 1 279 ? -1.565 -12.995 -21.389 1.00 94.12 279 THR A O 1
ATOM 2177 N N . TYR A 1 280 ? -2.426 -11.289 -20.204 1.00 95.38 280 TYR A N 1
ATOM 2178 C CA . TYR A 1 280 ? -1.336 -10.338 -20.338 1.00 95.38 280 TYR A CA 1
ATOM 2179 C C . TYR A 1 280 ? -0.590 -10.292 -19.005 1.00 95.38 280 TYR A C 1
ATOM 2181 O O . TYR A 1 280 ? -0.920 -9.498 -18.126 1.00 95.38 280 TYR A O 1
ATOM 2189 N N . ASN A 1 281 ? 0.397 -11.173 -18.838 1.00 93.88 281 ASN A N 1
ATOM 2190 C CA . ASN A 1 281 ? 1.236 -11.178 -17.643 1.00 93.88 281 ASN A CA 1
ATOM 2191 C C . ASN A 1 281 ? 2.359 -10.141 -17.782 1.00 93.88 281 ASN A C 1
ATOM 2193 O O . ASN A 1 281 ? 3.340 -10.361 -18.497 1.00 93.88 281 ASN A O 1
ATOM 2197 N N . LEU A 1 282 ? 2.207 -9.013 -17.093 1.00 93.62 282 LEU A N 1
ATOM 2198 C CA . LEU A 1 282 ? 3.099 -7.854 -17.129 1.00 93.62 282 LEU A CA 1
ATOM 2199 C C . LEU A 1 282 ? 4.552 -8.205 -16.786 1.00 93.62 282 LEU A C 1
ATOM 2201 O O . LEU A 1 282 ? 5.477 -7.595 -17.322 1.00 93.62 282 LEU A O 1
ATOM 2205 N N . SER A 1 283 ? 4.764 -9.213 -15.939 1.00 91.81 283 SER A N 1
ATOM 2206 C CA . SER A 1 283 ? 6.095 -9.692 -15.549 1.00 91.81 283 SER A CA 1
ATOM 2207 C C . SER A 1 283 ? 6.810 -10.465 -16.658 1.00 91.81 283 SER A C 1
ATOM 2209 O O . SER A 1 283 ? 8.020 -10.670 -16.584 1.00 91.81 283 SER A O 1
ATOM 2211 N N . GLY A 1 284 ? 6.083 -10.853 -17.708 1.00 92.38 284 GLY A N 1
ATOM 2212 C CA . GLY A 1 284 ? 6.620 -11.463 -18.921 1.00 92.38 284 GLY A CA 1
ATOM 2213 C C . GLY A 1 284 ? 7.080 -10.469 -19.992 1.00 92.38 284 GLY A C 1
ATOM 2214 O O . GLY A 1 284 ? 7.508 -10.917 -21.054 1.00 92.38 284 GLY A O 1
ATOM 2215 N N . ALA A 1 285 ? 6.987 -9.153 -19.759 1.00 94.19 285 ALA A N 1
ATOM 2216 C CA . ALA A 1 285 ? 7.432 -8.147 -20.727 1.00 94.19 285 ALA A CA 1
ATOM 2217 C C . ALA A 1 285 ? 8.932 -8.281 -21.035 1.00 94.19 285 ALA A C 1
ATOM 2219 O O . ALA A 1 285 ? 9.752 -8.449 -20.128 1.00 94.19 285 ALA A O 1
ATOM 2220 N N . THR A 1 286 ? 9.325 -8.106 -22.298 1.00 94.00 286 THR A N 1
ATOM 2221 C CA . THR A 1 286 ? 10.739 -8.175 -22.709 1.00 94.00 286 THR A CA 1
ATOM 2222 C C . THR A 1 286 ? 11.589 -7.120 -21.985 1.00 94.00 286 THR A C 1
ATOM 2224 O O . THR A 1 286 ? 12.750 -7.361 -21.653 1.00 94.00 286 THR A O 1
ATOM 2227 N N . GLY A 1 287 ? 11.000 -5.952 -21.706 1.00 90.81 287 GLY A N 1
ATOM 2228 C CA . GLY A 1 287 ? 11.621 -4.842 -20.976 1.00 90.81 287 GLY A CA 1
ATOM 2229 C C . GLY A 1 287 ? 11.322 -4.800 -19.474 1.00 90.81 287 GLY A C 1
ATOM 2230 O O . GLY A 1 287 ? 11.461 -3.735 -18.875 1.00 90.81 287 GLY A O 1
ATOM 2231 N N . TYR A 1 288 ? 10.855 -5.893 -18.867 1.00 94.44 288 TYR A N 1
ATOM 2232 C CA . TYR A 1 288 ? 10.432 -5.909 -17.465 1.00 94.44 288 TYR A CA 1
ATOM 2233 C C . TYR A 1 288 ? 11.553 -5.473 -16.501 1.00 94.44 288 TYR A C 1
ATOM 2235 O O . TYR A 1 288 ? 12.649 -6.034 -16.501 1.00 94.44 288 TYR A O 1
ATOM 2243 N N . GLY A 1 289 ? 11.282 -4.446 -15.687 1.00 90.00 289 GLY A N 1
ATOM 2244 C CA . GLY A 1 289 ? 12.242 -3.882 -14.727 1.00 90.00 289 GLY A CA 1
ATOM 2245 C C . GLY A 1 289 ? 13.370 -3.041 -15.338 1.00 90.00 289 GLY A C 1
ATOM 2246 O O . GLY A 1 289 ? 14.217 -2.530 -14.605 1.00 90.00 289 GLY A O 1
ATOM 2247 N N . LEU A 1 290 ? 13.401 -2.872 -16.664 1.00 91.31 290 LEU A N 1
ATOM 2248 C CA . LEU A 1 290 ? 14.399 -2.059 -17.360 1.00 91.31 290 LEU A CA 1
ATOM 2249 C C . LEU A 1 290 ? 13.883 -0.632 -17.610 1.00 91.31 290 LEU A C 1
ATOM 2251 O O . LEU A 1 290 ? 12.675 -0.413 -17.667 1.00 91.31 290 LEU A O 1
ATOM 2255 N N . PRO A 1 291 ? 14.766 0.367 -17.790 1.00 87.69 291 PRO A N 1
ATOM 2256 C CA . PRO A 1 291 ? 14.339 1.701 -18.197 1.00 87.69 291 PRO A CA 1
ATOM 2257 C C . PRO A 1 291 ? 13.521 1.660 -19.496 1.00 87.69 291 PRO A C 1
ATOM 2259 O O . PRO A 1 291 ? 13.933 1.037 -20.473 1.00 87.69 291 PRO A O 1
ATOM 2262 N N . SER A 1 292 ? 12.375 2.340 -19.500 1.00 85.25 292 SER A N 1
ATOM 2263 C CA . SER A 1 292 ? 11.519 2.483 -20.679 1.00 85.25 292 SER A CA 1
ATOM 2264 C C . SER A 1 292 ? 12.010 3.627 -21.570 1.00 85.25 292 SER A C 1
ATOM 2266 O O . SER A 1 292 ? 12.347 4.702 -21.072 1.00 85.25 292 SER A O 1
ATOM 2268 N N . GLU A 1 293 ? 12.021 3.415 -22.888 1.00 86.81 293 GLU A N 1
ATOM 2269 C CA . GLU A 1 293 ? 12.194 4.502 -23.867 1.00 86.81 293 GLU A CA 1
ATOM 2270 C C . GLU A 1 293 ? 10.896 5.300 -24.076 1.00 86.81 293 GLU A C 1
ATOM 2272 O O . GLU A 1 293 ? 10.939 6.456 -24.497 1.00 86.81 293 GLU A O 1
ATOM 2277 N N . ASN A 1 294 ? 9.742 4.706 -23.757 1.00 89.62 294 ASN A N 1
ATOM 2278 C CA . ASN A 1 294 ? 8.448 5.372 -23.799 1.00 89.62 294 ASN A CA 1
ATOM 2279 C C . ASN A 1 294 ? 8.261 6.198 -22.508 1.00 89.62 294 ASN A C 1
ATOM 2281 O O . ASN A 1 294 ? 8.237 5.617 -21.420 1.00 89.62 294 ASN A O 1
ATOM 2285 N N . PRO A 1 295 ? 8.096 7.532 -22.591 1.00 93.31 295 PRO A N 1
ATOM 2286 C CA . PRO A 1 295 ? 8.006 8.390 -21.407 1.00 93.31 295 PRO A CA 1
ATOM 2287 C C . PRO A 1 295 ? 6.724 8.181 -20.584 1.00 93.31 295 PRO A C 1
ATOM 2289 O O . PRO A 1 295 ? 6.659 8.642 -19.440 1.00 93.31 295 PRO A O 1
ATOM 2292 N N . TYR A 1 296 ? 5.724 7.502 -21.150 1.00 95.50 296 TYR A N 1
ATOM 2293 C CA . TYR A 1 296 ? 4.387 7.332 -20.581 1.00 95.50 296 TYR A CA 1
ATOM 2294 C C . TYR A 1 296 ? 4.234 6.100 -19.692 1.00 95.50 296 TYR A C 1
ATOM 2296 O O . TYR A 1 296 ? 3.206 5.951 -19.033 1.00 95.50 296 TYR A O 1
ATOM 2304 N N . TYR A 1 297 ? 5.249 5.238 -19.622 1.00 95.06 297 TYR A N 1
ATOM 2305 C CA . TYR A 1 297 ? 5.294 4.180 -18.623 1.00 95.06 297 TYR A CA 1
ATOM 2306 C C . TYR A 1 297 ? 6.714 3.934 -18.114 1.00 95.06 297 TYR A C 1
ATOM 2308 O O . TYR A 1 297 ? 7.706 4.251 -18.770 1.00 95.06 297 TYR A O 1
ATOM 2316 N N . GLY A 1 298 ? 6.814 3.330 -16.938 1.00 93.25 298 GLY A N 1
ATOM 2317 C CA . GLY A 1 298 ? 8.067 2.862 -16.368 1.00 93.25 298 GLY A CA 1
ATOM 2318 C C . GLY A 1 298 ? 7.845 1.719 -15.389 1.00 93.25 298 GLY A C 1
ATOM 2319 O O . GLY A 1 298 ? 6.718 1.419 -14.998 1.00 93.25 298 GLY A O 1
ATOM 2320 N N . TRP A 1 299 ? 8.943 1.092 -14.984 1.00 92.44 299 TRP A N 1
ATOM 2321 C CA . TRP A 1 299 ? 8.942 0.040 -13.976 1.00 92.44 299 TRP A CA 1
ATOM 2322 C C . TRP A 1 299 ? 9.470 0.590 -12.658 1.00 92.44 299 TRP A C 1
ATOM 2324 O O . TRP A 1 299 ? 10.546 1.186 -12.614 1.00 92.44 299 TRP A O 1
ATOM 2334 N N . THR A 1 300 ? 8.720 0.387 -11.581 1.00 88.56 300 THR A N 1
ATOM 2335 C CA . THR A 1 300 ? 9.123 0.786 -10.228 1.00 88.56 300 THR A CA 1
ATOM 2336 C C . THR A 1 300 ? 9.449 -0.451 -9.409 1.00 88.56 300 THR A C 1
ATOM 2338 O O . THR A 1 300 ? 8.628 -1.357 -9.314 1.00 88.56 300 THR A O 1
ATOM 2341 N N . GLU A 1 301 ? 10.640 -0.495 -8.813 1.00 85.50 301 GLU A N 1
ATOM 2342 C CA . GLU A 1 301 ? 11.058 -1.609 -7.959 1.00 85.50 301 GLU A CA 1
ATOM 2343 C C . GLU A 1 301 ? 10.167 -1.715 -6.711 1.00 85.50 301 GLU A C 1
ATOM 2345 O O . GLU A 1 301 ? 9.857 -0.721 -6.044 1.00 85.50 301 GLU A O 1
ATOM 2350 N N . LYS A 1 302 ? 9.751 -2.942 -6.404 1.00 85.12 302 LYS A N 1
ATOM 2351 C CA . LYS A 1 302 ? 9.006 -3.340 -5.208 1.00 85.12 302 LYS A CA 1
ATOM 2352 C C . LYS A 1 302 ? 9.728 -4.505 -4.529 1.00 85.12 302 LYS A C 1
ATOM 2354 O O . LYS A 1 302 ? 10.785 -4.944 -4.966 1.00 85.12 302 LYS A O 1
ATOM 2359 N N . TYR A 1 303 ? 9.167 -5.002 -3.431 1.00 79.19 303 TYR A N 1
ATOM 2360 C CA . TYR A 1 303 ? 9.810 -6.014 -2.591 1.00 79.19 303 TYR A CA 1
ATOM 2361 C C . TYR A 1 303 ? 10.127 -7.325 -3.332 1.00 79.19 303 TYR A C 1
ATOM 2363 O O . TYR A 1 303 ? 11.173 -7.924 -3.090 1.00 79.19 303 TYR A O 1
ATOM 2371 N N . ASP A 1 304 ? 9.233 -7.772 -4.215 1.00 82.19 304 ASP A N 1
ATOM 2372 C CA . ASP A 1 304 ? 9.318 -9.063 -4.913 1.00 82.19 304 ASP A CA 1
ATOM 2373 C C . ASP A 1 304 ? 9.273 -8.948 -6.446 1.00 82.19 304 ASP A C 1
ATOM 2375 O O . ASP A 1 304 ? 9.025 -9.932 -7.141 1.00 82.19 304 ASP A O 1
ATOM 2379 N N . GLY A 1 305 ? 9.540 -7.758 -6.990 1.00 88.00 305 GLY A N 1
ATOM 2380 C CA . GLY A 1 305 ? 9.591 -7.531 -8.432 1.00 88.00 305 GLY A CA 1
ATOM 2381 C C . GLY A 1 305 ? 9.395 -6.070 -8.808 1.00 88.00 305 GLY A C 1
ATOM 2382 O O . GLY A 1 305 ? 9.812 -5.174 -8.079 1.00 88.00 305 GLY A O 1
ATOM 2383 N N . PHE A 1 306 ? 8.763 -5.829 -9.954 1.00 90.25 306 PHE A N 1
ATOM 2384 C CA . PHE A 1 306 ? 8.544 -4.495 -10.494 1.00 90.25 306 PHE A CA 1
ATOM 2385 C C . PHE A 1 306 ? 7.064 -4.247 -10.764 1.00 90.25 306 PHE A C 1
ATOM 2387 O O . PHE A 1 306 ? 6.335 -5.113 -11.240 1.00 90.25 306 PHE A O 1
ATOM 2394 N N . GLU A 1 307 ? 6.644 -3.026 -10.478 1.00 90.25 307 GLU A N 1
ATOM 2395 C CA . GLU A 1 307 ? 5.312 -2.506 -10.749 1.00 90.25 307 GLU A CA 1
ATOM 2396 C C . GLU A 1 307 ? 5.319 -1.696 -12.044 1.00 90.25 307 GLU A C 1
ATOM 2398 O O . GLU A 1 307 ? 6.191 -0.843 -12.234 1.00 90.25 307 GLU A O 1
ATOM 2403 N N . LEU A 1 308 ? 4.330 -1.940 -12.906 1.00 93.38 308 LEU A N 1
ATOM 2404 C CA . LEU A 1 308 ? 4.074 -1.097 -14.068 1.00 93.38 308 LEU A CA 1
ATOM 2405 C C . LEU A 1 308 ? 3.422 0.211 -13.607 1.00 93.38 308 LEU A C 1
ATOM 2407 O O . LEU A 1 308 ? 2.319 0.204 -13.060 1.00 9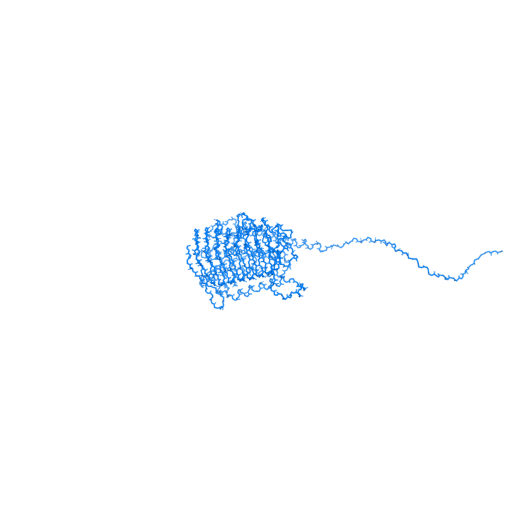3.38 308 LEU A O 1
ATOM 2411 N N . MET A 1 309 ? 4.088 1.332 -13.867 1.00 95.00 309 MET A N 1
ATOM 2412 C CA . MET A 1 309 ? 3.568 2.674 -13.621 1.00 95.00 309 MET A CA 1
ATOM 2413 C C . MET A 1 309 ? 3.330 3.383 -14.949 1.00 95.00 309 MET A C 1
ATOM 2415 O O . MET A 1 309 ? 4.283 3.666 -15.671 1.00 95.00 309 MET A O 1
ATOM 2419 N N . LEU A 1 310 ? 2.075 3.705 -15.250 1.00 96.50 310 LEU A N 1
ATOM 2420 C CA . LEU A 1 310 ? 1.701 4.626 -16.319 1.00 96.50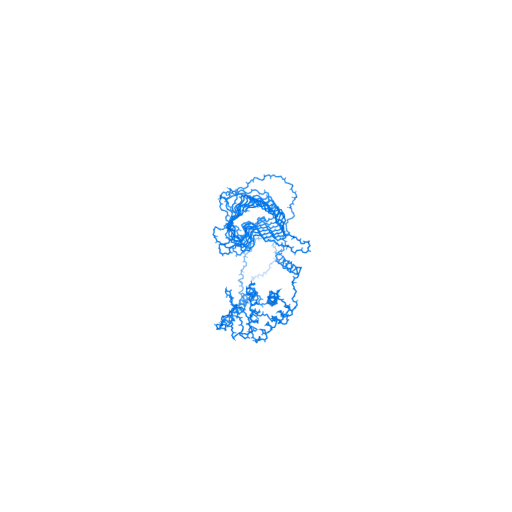 310 LEU A CA 1
ATOM 2421 C C . LEU A 1 310 ? 1.754 6.041 -15.751 1.00 96.50 310 LEU A C 1
ATOM 2423 O O . LEU A 1 310 ? 1.216 6.307 -14.675 1.00 96.50 310 LEU A O 1
ATOM 2427 N N . GLN A 1 311 ? 2.419 6.949 -16.456 1.00 95.56 311 GLN A N 1
ATOM 2428 C CA . GLN A 1 311 ? 2.690 8.284 -15.942 1.00 95.56 311 GLN A CA 1
ATOM 2429 C C . GLN A 1 311 ? 2.440 9.376 -16.976 1.00 95.56 311 GLN A C 1
ATOM 2431 O O . GLN A 1 311 ? 2.868 9.276 -18.124 1.00 95.56 311 GLN A O 1
ATOM 2436 N N . ASN A 1 312 ? 1.808 10.465 -16.533 1.00 96.31 312 ASN A N 1
ATOM 2437 C CA . ASN A 1 312 ? 1.574 11.666 -17.342 1.00 96.31 312 ASN A CA 1
ATOM 2438 C C . ASN A 1 312 ? 0.828 11.383 -18.665 1.00 96.31 312 ASN A C 1
ATOM 2440 O O . ASN A 1 312 ? 1.069 12.057 -19.669 1.00 96.31 312 ASN A O 1
ATOM 2444 N N . VAL A 1 313 ? -0.045 10.369 -18.685 1.00 96.56 313 VAL A N 1
ATOM 2445 C CA . VAL A 1 313 ? -0.830 9.996 -19.870 1.00 96.56 313 VAL A CA 1
ATOM 2446 C C . VAL A 1 313 ? -2.174 10.709 -19.841 1.00 96.56 313 VAL A C 1
ATOM 2448 O O . VAL A 1 313 ? -2.798 10.806 -18.784 1.00 96.56 313 VAL A O 1
ATOM 2451 N N . LYS A 1 314 ? -2.622 11.202 -20.999 1.00 97.44 314 LYS A N 1
ATOM 2452 C CA . LYS A 1 314 ? -3.917 11.869 -21.152 1.00 97.44 314 LYS A CA 1
ATOM 2453 C C . LYS A 1 314 ? -4.795 11.153 -22.169 1.00 97.44 314 LYS A C 1
ATOM 2455 O O . LYS A 1 314 ? -4.279 10.745 -23.204 1.00 97.44 314 LYS A O 1
ATOM 2460 N N . ASN A 1 315 ? -6.097 11.054 -21.911 1.00 96.75 315 ASN A N 1
ATOM 2461 C CA . ASN A 1 315 ? -7.086 10.510 -22.852 1.00 96.75 315 ASN A CA 1
ATOM 2462 C C . ASN A 1 315 ? -6.760 9.072 -23.308 1.00 96.75 315 ASN A C 1
ATOM 2464 O O . ASN A 1 315 ? -6.860 8.745 -24.489 1.00 96.75 315 ASN A O 1
ATOM 2468 N N . LEU A 1 316 ? -6.319 8.217 -22.383 1.00 98.19 316 LEU A N 1
ATOM 2469 C CA . LEU A 1 316 ? -5.975 6.823 -22.673 1.00 98.19 316 LEU A CA 1
ATOM 2470 C C . LEU A 1 316 ? -7.185 5.923 -22.433 1.00 98.19 316 LEU A C 1
ATOM 2472 O O . LEU A 1 316 ? -7.749 5.929 -21.345 1.00 98.19 316 LEU A O 1
ATOM 2476 N N . THR A 1 317 ? -7.534 5.078 -23.396 1.00 98.44 317 THR A N 1
ATOM 2477 C CA . THR A 1 317 ? -8.493 3.983 -23.194 1.00 98.44 317 THR A CA 1
ATOM 2478 C C . THR A 1 317 ? -7.784 2.641 -23.311 1.00 98.44 317 THR A C 1
ATOM 2480 O O . THR A 1 317 ? -7.159 2.369 -24.331 1.00 98.44 317 THR A O 1
ATOM 2483 N N . ILE A 1 318 ? -7.919 1.775 -22.306 1.00 98.12 318 ILE A N 1
ATOM 2484 C CA . ILE A 1 318 ? -7.544 0.358 -22.375 1.00 98.12 318 ILE A CA 1
ATOM 2485 C C . ILE A 1 318 ? -8.827 -0.461 -22.265 1.00 98.12 318 ILE A C 1
ATOM 2487 O O . ILE A 1 318 ? -9.494 -0.460 -21.228 1.00 98.12 318 ILE A O 1
ATOM 2491 N N . ARG A 1 319 ? -9.168 -1.165 -23.344 1.00 98.00 319 ARG A N 1
ATOM 2492 C CA . ARG A 1 319 ? -10.384 -1.968 -23.461 1.00 98.00 319 ARG A CA 1
ATOM 2493 C C . ARG A 1 319 ? -10.038 -3.432 -23.689 1.00 98.00 319 ARG A C 1
ATOM 2495 O O . ARG A 1 319 ? -9.296 -3.752 -24.611 1.00 98.00 319 ARG A O 1
ATOM 2502 N N . GLY A 1 320 ? -10.602 -4.324 -22.887 1.00 96.38 320 GLY A N 1
ATOM 2503 C CA . GLY A 1 320 ? -10.504 -5.767 -23.088 1.00 96.38 320 GLY A CA 1
ATOM 2504 C C . GLY A 1 320 ? -11.611 -6.355 -23.959 1.00 96.38 320 GLY A C 1
ATOM 2505 O O . GLY A 1 320 ? -12.465 -5.651 -24.496 1.00 96.38 320 GLY A O 1
ATOM 2506 N N . SER A 1 321 ? -11.599 -7.679 -24.097 1.00 91.81 321 SER A N 1
ATOM 2507 C CA . SER A 1 321 ? -12.607 -8.459 -24.833 1.00 91.81 321 SER A CA 1
ATOM 2508 C C . SER A 1 321 ? -13.666 -9.089 -23.906 1.00 91.81 321 SER A C 1
ATOM 2510 O O . SER A 1 321 ? -14.301 -10.098 -24.239 1.00 91.81 321 SER A O 1
ATOM 2512 N N . GLY A 1 322 ? -13.847 -8.501 -22.722 1.00 84.88 322 GLY A N 1
ATOM 2513 C CA . GLY A 1 322 ? -14.756 -8.907 -21.652 1.00 84.88 322 GLY A CA 1
ATOM 2514 C C . GLY A 1 322 ? -14.019 -9.455 -20.424 1.00 84.88 322 GLY A C 1
ATOM 2515 O O . GLY A 1 322 ? -12.996 -10.127 -20.557 1.00 84.88 322 GLY A O 1
ATOM 2516 N N . LYS A 1 323 ? -14.600 -9.252 -19.227 1.00 83.06 323 LYS A N 1
ATOM 2517 C CA . LYS A 1 323 ? -14.056 -9.689 -17.918 1.00 83.06 323 LYS A CA 1
ATOM 2518 C C . LYS A 1 323 ? -13.483 -11.113 -17.913 1.00 83.06 323 LYS A C 1
ATOM 2520 O O . LYS A 1 323 ? -12.444 -11.368 -17.336 1.00 83.06 323 LYS A O 1
ATOM 2525 N N . VAL A 1 324 ? -14.170 -12.057 -18.553 1.00 80.69 324 VAL A N 1
ATOM 2526 C CA . VAL A 1 324 ? -13.780 -13.481 -18.535 1.00 80.69 324 VAL A CA 1
ATOM 2527 C C . VAL A 1 324 ? -12.717 -13.814 -19.586 1.00 80.69 324 VAL A C 1
ATOM 2529 O O . VAL A 1 324 ? -12.001 -14.800 -19.447 1.00 80.69 324 VAL A O 1
ATOM 2532 N N . ASN A 1 325 ? -12.636 -13.023 -20.654 1.00 87.62 325 ASN A N 1
ATOM 2533 C CA . ASN A 1 325 ? -11.833 -13.345 -21.831 1.00 87.62 325 ASN A CA 1
ATOM 2534 C C . ASN A 1 325 ? -10.465 -12.668 -21.817 1.00 87.62 325 ASN A C 1
ATOM 2536 O O . ASN A 1 325 ? -9.559 -13.144 -22.496 1.00 87.62 325 ASN A O 1
ATOM 2540 N N . THR A 1 326 ? -10.324 -11.564 -21.086 1.00 94.75 326 THR A N 1
ATOM 2541 C CA . THR A 1 326 ? -9.091 -10.783 -21.032 1.00 94.75 326 THR A CA 1
ATOM 2542 C C . THR A 1 326 ? -8.675 -10.581 -19.585 1.00 94.75 326 THR A C 1
ATOM 2544 O O . THR A 1 326 ? -9.413 -9.968 -18.812 1.00 94.75 326 THR A O 1
ATOM 2547 N N . THR A 1 327 ? -7.470 -11.040 -19.253 1.00 94.25 327 THR A N 1
ATOM 2548 C CA . THR A 1 327 ? -6.863 -10.853 -17.934 1.00 94.25 327 THR A CA 1
ATOM 2549 C C . THR A 1 327 ? -5.562 -10.076 -18.063 1.00 94.25 327 THR A C 1
ATOM 2551 O O . THR A 1 327 ? -4.693 -10.462 -18.838 1.00 94.25 327 THR A O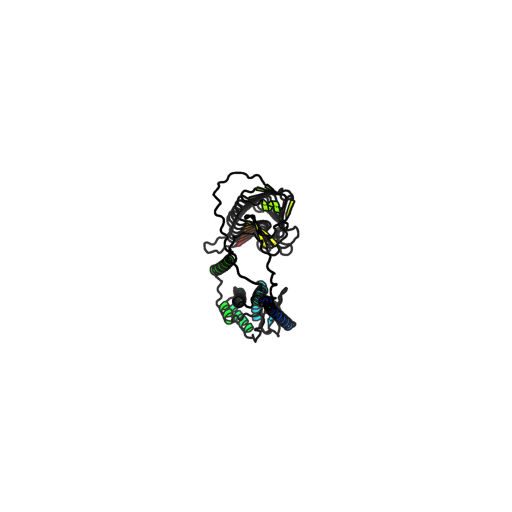 1
ATOM 2554 N N . LEU A 1 328 ? -5.409 -9.011 -17.285 1.00 93.62 328 LEU A N 1
ATOM 2555 C CA . LEU A 1 328 ? -4.144 -8.328 -17.050 1.00 93.62 328 LEU A CA 1
ATOM 2556 C C . LEU A 1 328 ? -3.634 -8.743 -15.669 1.00 93.62 328 LEU A C 1
ATOM 2558 O O . LEU A 1 328 ? -4.332 -8.559 -14.674 1.00 93.62 328 LEU A O 1
ATOM 2562 N N . GLU A 1 329 ? -2.441 -9.317 -15.596 1.00 91.50 329 GLU A N 1
ATOM 2563 C CA . GLU A 1 329 ? -1.905 -9.819 -14.330 1.00 91.50 329 GLU A CA 1
ATOM 2564 C C . GLU A 1 329 ? -0.418 -9.541 -14.160 1.00 91.50 329 GLU A C 1
ATOM 2566 O O . GLU A 1 329 ? 0.281 -9.202 -15.112 1.00 91.50 329 GLU A O 1
ATOM 2571 N N . CYS A 1 330 ? 0.078 -9.687 -12.937 1.00 88.19 330 CYS A N 1
ATOM 2572 C CA . CYS A 1 330 ? 1.505 -9.681 -12.649 1.00 88.19 330 CYS A CA 1
ATOM 2573 C C . CYS A 1 330 ? 1.849 -10.729 -11.581 1.00 88.19 330 CYS A C 1
ATOM 2575 O O . CYS A 1 330 ? 1.019 -11.073 -10.730 1.00 88.19 330 CYS A O 1
ATOM 2577 N N . ASP A 1 331 ? 3.080 -11.240 -11.637 1.00 87.38 331 ASP A N 1
ATOM 2578 C CA . ASP A 1 331 ? 3.573 -12.237 -10.681 1.00 87.38 331 ASP A CA 1
ATOM 2579 C C . ASP A 1 331 ? 3.917 -11.640 -9.299 1.00 87.38 331 ASP A C 1
ATOM 2581 O O . ASP A 1 331 ? 3.566 -12.261 -8.289 1.00 87.38 331 ASP A O 1
ATOM 2585 N N . PRO A 1 332 ? 4.585 -10.465 -9.198 1.00 84.44 332 PRO A N 1
ATOM 2586 C CA . PRO A 1 332 ? 4.936 -9.868 -7.918 1.00 84.44 332 PRO A CA 1
ATOM 2587 C C . PRO A 1 332 ? 3.697 -9.483 -7.127 1.00 84.44 332 PRO A C 1
ATOM 2589 O O . PRO A 1 332 ? 2.848 -8.706 -7.564 1.00 84.44 332 PRO A O 1
ATOM 2592 N N . ARG A 1 333 ? 3.654 -9.966 -5.897 1.00 80.38 333 ARG A N 1
ATOM 2593 C CA . ARG A 1 333 ? 2.587 -9.740 -4.928 1.00 80.38 333 ARG A CA 1
ATOM 2594 C C . ARG A 1 333 ? 2.709 -8.376 -4.249 1.00 80.38 333 ARG A C 1
ATOM 2596 O O . ARG A 1 333 ? 1.779 -7.920 -3.595 1.00 80.38 333 ARG A O 1
ATOM 2603 N N . SER A 1 334 ? 3.836 -7.685 -4.391 1.00 80.75 334 SER A N 1
ATOM 2604 C CA . SER A 1 334 ? 4.000 -6.310 -3.898 1.00 80.75 334 SER A CA 1
ATOM 2605 C C . SER A 1 334 ? 3.801 -5.223 -4.958 1.00 80.75 334 SER A C 1
ATOM 2607 O O . SER A 1 334 ? 3.913 -4.040 -4.634 1.00 80.75 334 SER A O 1
ATOM 2609 N N . ALA A 1 335 ? 3.508 -5.596 -6.205 1.00 85.81 335 ALA A N 1
ATOM 2610 C CA . ALA A 1 335 ? 3.251 -4.662 -7.296 1.00 85.81 335 ALA A CA 1
ATOM 2611 C C . ALA A 1 335 ? 1.751 -4.434 -7.493 1.00 85.81 335 ALA A C 1
ATOM 2613 O O . ALA A 1 335 ? 0.977 -5.388 -7.421 1.00 85.81 335 ALA A O 1
ATOM 2614 N N . SER A 1 336 ? 1.345 -3.203 -7.809 1.00 89.62 336 SER A N 1
ATOM 2615 C CA . SER A 1 336 ? 0.037 -2.996 -8.428 1.00 89.62 336 SER A CA 1
ATOM 2616 C C . SER A 1 336 ? 0.036 -3.536 -9.849 1.00 89.62 336 SER A C 1
ATOM 2618 O O . SER A 1 336 ? 1.056 -3.499 -10.541 1.00 89.62 336 SER A O 1
ATOM 2620 N N . VAL A 1 337 ? -1.118 -4.028 -10.295 1.00 91.25 337 VAL A N 1
ATOM 2621 C CA . VAL A 1 337 ? -1.290 -4.475 -11.683 1.00 91.25 337 VAL A CA 1
ATOM 2622 C C . VAL A 1 337 ? -1.307 -3.258 -12.601 1.00 91.25 337 VAL A C 1
ATOM 2624 O O . VAL A 1 337 ? -0.617 -3.230 -13.615 1.00 91.25 337 VAL A O 1
ATOM 2627 N N . ILE A 1 338 ? -2.050 -2.219 -12.215 1.00 92.75 338 ILE A N 1
ATOM 2628 C CA . ILE A 1 338 ? -2.057 -0.927 -12.903 1.00 92.75 338 ILE A CA 1
ATOM 2629 C C . ILE A 1 338 ? -1.815 0.169 -11.869 1.00 92.75 338 ILE A C 1
ATOM 2631 O O . ILE A 1 338 ? -2.636 0.370 -10.976 1.00 92.75 338 ILE A O 1
ATOM 2635 N N . ASN A 1 339 ? -0.712 0.904 -12.009 1.00 95.06 339 ASN A N 1
ATOM 2636 C CA . ASN A 1 339 ? -0.456 2.126 -11.253 1.00 95.06 339 ASN A CA 1
ATOM 2637 C C . ASN A 1 339 ? -0.517 3.334 -12.199 1.00 95.06 339 ASN A C 1
ATOM 2639 O O . ASN A 1 339 ? 0.315 3.448 -13.097 1.00 95.06 339 ASN A O 1
ATOM 2643 N N . LEU A 1 340 ? -1.495 4.221 -12.013 1.00 97.56 340 LEU A N 1
ATOM 2644 C CA . LEU A 1 340 ? -1.637 5.472 -12.755 1.00 97.56 340 LEU A CA 1
ATOM 2645 C C . LEU A 1 340 ? -1.113 6.629 -11.908 1.00 97.56 340 LEU A C 1
ATOM 2647 O O . LEU A 1 340 ? -1.555 6.835 -10.777 1.00 97.56 340 LEU A O 1
ATOM 2651 N N . LYS A 1 341 ? -0.199 7.420 -12.468 1.00 97.31 341 LYS A N 1
ATOM 2652 C CA . LYS A 1 341 ? 0.377 8.590 -11.803 1.00 97.31 341 LYS A CA 1
ATOM 2653 C C . LYS A 1 341 ? 0.278 9.830 -12.678 1.00 97.31 341 LYS A C 1
ATOM 2655 O O . LYS A 1 341 ? 0.758 9.823 -13.810 1.00 97.31 341 LYS A O 1
ATOM 2660 N N . ASN A 1 342 ? -0.278 10.920 -12.153 1.00 97.69 342 ASN A N 1
ATOM 2661 C CA . ASN A 1 342 ? -0.442 12.179 -12.895 1.00 97.69 342 ASN A CA 1
ATOM 2662 C C . ASN A 1 342 ? -1.184 12.003 -14.237 1.00 97.69 342 ASN A C 1
ATOM 2664 O O . ASN A 1 342 ? -0.830 12.650 -15.223 1.00 97.69 342 ASN A O 1
ATOM 2668 N N . CYS A 1 343 ? -2.135 11.072 -14.314 1.00 97.75 343 CYS A N 1
ATOM 2669 C CA . CYS A 1 343 ? -2.874 10.786 -15.543 1.00 97.75 343 CYS A CA 1
ATOM 2670 C C . CYS A 1 343 ? -4.216 11.531 -15.570 1.00 97.75 343 CYS A C 1
ATOM 2672 O O . CYS A 1 343 ? -4.795 11.820 -14.523 1.00 97.75 343 CYS A O 1
ATOM 2674 N N . GLU A 1 344 ? -4.703 11.832 -16.773 1.00 98.44 344 GLU A N 1
ATOM 2675 C CA . GLU A 1 344 ? -5.945 12.580 -16.993 1.00 98.44 344 GLU A CA 1
ATOM 2676 C C . GLU A 1 344 ? -6.835 11.855 -18.011 1.00 98.44 344 GLU A C 1
ATOM 2678 O O . GLU A 1 344 ? -6.347 11.455 -19.068 1.00 98.44 344 GLU A O 1
ATOM 2683 N N . ASN A 1 345 ? -8.128 11.703 -17.730 1.00 97.50 345 ASN A N 1
ATOM 2684 C CA . ASN A 1 345 ? -9.105 11.064 -18.625 1.00 97.50 345 ASN A CA 1
ATOM 2685 C C . ASN A 1 345 ? -8.669 9.656 -19.075 1.00 97.50 345 ASN A C 1
ATOM 2687 O O . ASN A 1 345 ? -8.458 9.402 -20.263 1.00 97.50 345 ASN A O 1
ATOM 2691 N N . VAL A 1 346 ? -8.489 8.742 -18.121 1.00 98.62 346 VAL A N 1
ATOM 2692 C CA . VAL A 1 346 ? -8.145 7.342 -18.401 1.00 98.62 346 VAL A CA 1
ATOM 2693 C C . VAL A 1 346 ? -9.383 6.461 -18.285 1.00 98.62 346 VAL A C 1
ATOM 2695 O O . VAL A 1 346 ? -10.061 6.474 -17.263 1.00 98.62 346 VAL A O 1
ATOM 2698 N N . THR A 1 347 ? -9.651 5.648 -19.303 1.00 98.62 347 THR A N 1
ATOM 2699 C CA . THR A 1 347 ? -10.730 4.656 -19.304 1.00 98.62 347 THR A CA 1
ATOM 2700 C C . THR A 1 347 ? -10.153 3.244 -19.274 1.00 98.62 347 THR A C 1
ATOM 2702 O O . THR A 1 347 ? -9.343 2.874 -20.123 1.00 98.62 347 THR A O 1
ATOM 2705 N N . LEU A 1 348 ? -10.597 2.440 -18.313 1.00 98.31 348 LEU A N 1
ATOM 2706 C CA . LEU A 1 348 ? -10.274 1.025 -18.163 1.00 98.31 348 LEU A CA 1
ATOM 2707 C C . LEU A 1 348 ? -11.573 0.222 -18.243 1.00 98.31 348 LEU A C 1
ATOM 2709 O O . LEU A 1 348 ? -12.431 0.353 -17.368 1.00 98.31 348 LEU A O 1
ATOM 2713 N N . GLU A 1 349 ? -11.743 -0.618 -19.264 1.00 97.44 349 GLU A N 1
ATOM 2714 C CA . GLU A 1 349 ? -12.991 -1.375 -19.394 1.00 97.44 349 GLU A CA 1
ATOM 2715 C C . GLU A 1 349 ? -12.871 -2.771 -20.003 1.00 97.44 349 GLU A C 1
ATOM 2717 O O . GLU A 1 349 ? -11.984 -3.054 -20.798 1.00 97.44 349 GLU A O 1
ATOM 2722 N N . ASP A 1 350 ? -13.814 -3.650 -19.656 1.00 96.19 350 ASP A N 1
ATOM 2723 C CA . ASP A 1 350 ? -13.982 -4.978 -20.264 1.00 96.19 350 ASP A CA 1
ATOM 2724 C C . ASP A 1 350 ? -12.803 -5.952 -20.086 1.00 96.19 350 ASP A C 1
ATOM 2726 O O . ASP A 1 350 ? -12.549 -6.792 -20.947 1.00 96.19 350 ASP A O 1
ATOM 2730 N N . PHE A 1 351 ? -12.101 -5.915 -18.956 1.00 96.94 351 PHE A N 1
ATOM 2731 C CA . PHE A 1 351 ? -11.092 -6.923 -18.609 1.00 96.94 351 PHE A CA 1
ATOM 2732 C C . PHE A 1 351 ? -11.087 -7.231 -17.115 1.00 96.94 351 PHE A C 1
ATOM 2734 O O . PHE A 1 351 ? -11.751 -6.581 -16.306 1.00 96.94 351 PHE A O 1
ATOM 2741 N N . THR A 1 352 ? -10.337 -8.252 -16.732 1.00 95.25 352 THR A N 1
ATOM 2742 C CA . THR A 1 352 ? -10.039 -8.550 -15.339 1.00 95.25 352 THR A CA 1
ATOM 2743 C C . THR A 1 352 ? -8.582 -8.209 -15.033 1.00 95.25 352 THR A C 1
ATOM 2745 O O . THR A 1 352 ? -7.692 -8.618 -15.764 1.00 95.25 352 THR A O 1
ATOM 2748 N N . ALA A 1 353 ? -8.331 -7.436 -13.980 1.00 93.75 353 ALA A N 1
ATOM 2749 C CA . ALA A 1 353 ? -7.007 -7.159 -13.444 1.00 93.75 353 ALA A CA 1
ATOM 2750 C C . ALA A 1 353 ? -6.822 -7.881 -12.112 1.00 93.75 353 ALA A C 1
ATOM 2752 O O . ALA A 1 353 ? -7.714 -7.851 -11.259 1.00 93.75 353 ALA A O 1
ATOM 2753 N N . GLY A 1 354 ? -5.664 -8.499 -11.917 1.00 88.06 354 GLY A N 1
ATOM 2754 C CA . GLY A 1 354 ? -5.342 -9.114 -10.638 1.00 88.06 354 GLY A CA 1
ATOM 2755 C C . GLY A 1 354 ? -3.981 -9.776 -10.578 1.00 88.06 354 GLY A C 1
ATOM 2756 O O . GLY A 1 354 ? -3.241 -9.806 -11.551 1.00 88.06 354 GLY A O 1
ATOM 2757 N N . HIS A 1 355 ? -3.631 -10.304 -9.415 1.00 78.94 355 HIS A N 1
ATOM 2758 C CA . HIS A 1 355 ? -2.429 -11.125 -9.258 1.00 78.94 355 HIS A CA 1
ATOM 2759 C C . HIS A 1 355 ? -2.686 -12.577 -9.686 1.00 78.94 355 HIS A C 1
ATOM 2761 O O . HIS A 1 355 ? -3.793 -12.959 -10.078 1.00 78.94 355 HIS A O 1
ATOM 2767 N N . THR A 1 356 ? -1.659 -13.419 -9.551 1.00 67.44 356 THR A N 1
ATOM 2768 C CA . THR A 1 356 ? -1.796 -14.878 -9.702 1.00 67.44 356 THR A CA 1
ATOM 2769 C C . THR A 1 356 ? -2.980 -15.438 -8.893 1.00 67.44 356 THR A C 1
ATOM 2771 O O . THR A 1 356 ? -3.289 -14.968 -7.798 1.00 67.44 356 THR A O 1
ATOM 2774 N N . LEU A 1 357 ? -3.632 -16.484 -9.416 1.00 56.97 357 LEU A N 1
ATOM 2775 C CA . LEU A 1 357 ? -4.790 -17.155 -8.791 1.00 56.97 357 LEU A CA 1
ATOM 2776 C C . LEU A 1 357 ? -4.466 -17.866 -7.460 1.00 56.97 357 LEU A C 1
ATOM 2778 O O . LEU A 1 357 ? -5.361 -18.408 -6.807 1.00 56.97 357 LEU A O 1
ATOM 2782 N N . GLU A 1 358 ? -3.194 -17.922 -7.068 1.00 58.59 358 GLU A N 1
ATOM 2783 C CA . GLU A 1 358 ? -2.774 -18.529 -5.814 1.00 58.59 358 GLU A CA 1
ATOM 2784 C C . GLU A 1 358 ? -3.110 -17.629 -4.618 1.00 58.59 358 GLU A C 1
ATOM 2786 O O . GLU A 1 358 ? -2.741 -16.457 -4.566 1.00 58.59 358 GLU A O 1
ATOM 2791 N N . LEU A 1 359 ? -3.763 -18.206 -3.606 1.00 52.59 359 LEU A N 1
ATOM 2792 C CA . LEU A 1 359 ? -4.077 -17.509 -2.359 1.00 52.59 359 LEU A CA 1
ATOM 2793 C C . LEU A 1 359 ? -2.789 -17.053 -1.640 1.00 52.59 359 LEU A C 1
ATOM 2795 O O . LEU A 1 359 ? -1.822 -17.812 -1.522 1.00 52.59 359 LEU A O 1
ATOM 2799 N N . GLY A 1 360 ? -2.782 -15.821 -1.125 1.00 55.47 360 GLY A N 1
ATOM 2800 C CA . GLY A 1 360 ? -1.651 -15.237 -0.400 1.00 55.47 360 GLY A CA 1
ATOM 2801 C C . GLY A 1 360 ? -1.920 -13.816 0.097 1.00 55.47 360 GLY A C 1
ATOM 2802 O O . GLY A 1 360 ? -2.984 -13.261 -0.162 1.00 55.47 360 GLY A O 1
ATOM 2803 N N . GLU A 1 361 ? -0.954 -13.242 0.817 1.00 58.09 361 GLU A N 1
ATOM 2804 C CA . GLU A 1 361 ? -0.972 -11.839 1.251 1.00 58.09 361 GLU A CA 1
ATOM 2805 C C . GLU A 1 361 ? -0.088 -10.992 0.336 1.00 58.09 361 GLU A C 1
ATOM 2807 O O . GLU A 1 361 ? 0.995 -11.425 -0.068 1.00 58.09 361 GLU A O 1
ATOM 2812 N N . CYS A 1 362 ? -0.554 -9.787 0.024 1.00 61.56 362 CYS A N 1
ATOM 2813 C CA . CYS A 1 362 ? 0.090 -8.852 -0.893 1.00 61.56 362 CYS A CA 1
ATOM 2814 C C . CYS A 1 362 ? 0.111 -7.462 -0.254 1.00 61.56 362 CYS A C 1
ATOM 2816 O O . CYS A 1 362 ? -0.615 -7.193 0.703 1.00 61.56 362 CYS A O 1
ATOM 2818 N N . SER A 1 363 ? 0.988 -6.587 -0.739 1.00 66.94 363 SER A N 1
ATOM 2819 C CA . SER A 1 363 ? 1.292 -5.313 -0.067 1.00 66.94 363 SER A CA 1
ATOM 2820 C C . SER A 1 363 ? 0.914 -4.066 -0.866 1.00 66.94 363 SER A C 1
ATOM 2822 O O . SER A 1 363 ? 1.183 -2.958 -0.407 1.00 66.94 363 SER A O 1
ATOM 2824 N N . SER A 1 364 ? 0.280 -4.224 -2.031 1.00 77.19 364 SER A N 1
ATOM 2825 C CA . SER A 1 364 ? -0.140 -3.107 -2.888 1.00 77.19 364 SER A CA 1
ATOM 2826 C C . SER A 1 364 ? -1.560 -3.279 -3.435 1.00 77.19 364 SER A C 1
ATOM 2828 O O . SER A 1 364 ? -2.191 -4.315 -3.199 1.00 77.19 364 SER A O 1
ATOM 2830 N N . GLY A 1 365 ? -2.074 -2.239 -4.095 1.00 83.94 365 GLY A N 1
ATOM 2831 C CA . GLY A 1 365 ? -3.394 -2.235 -4.724 1.00 83.94 365 GLY A CA 1
ATOM 2832 C C . GLY A 1 365 ? -3.438 -3.102 -5.987 1.00 83.94 365 GLY A C 1
ATOM 2833 O O . GLY A 1 365 ? -2.395 -3.467 -6.508 1.00 83.94 365 GLY A O 1
ATOM 2834 N N . VAL A 1 366 ? -4.613 -3.432 -6.525 1.00 92.31 366 VAL A N 1
ATOM 2835 C CA . VAL A 1 366 ? -4.712 -3.996 -7.888 1.00 92.31 366 VAL A CA 1
ATOM 2836 C C . VAL A 1 366 ? -4.679 -2.855 -8.903 1.00 92.31 366 VAL A C 1
ATOM 2838 O O . VAL A 1 366 ? -3.852 -2.857 -9.818 1.00 92.31 366 VAL A O 1
ATOM 2841 N N . ILE A 1 367 ? -5.533 -1.853 -8.690 1.00 95.25 367 ILE A N 1
ATOM 2842 C CA . ILE A 1 367 ? -5.513 -0.573 -9.401 1.00 95.25 367 ILE A CA 1
ATOM 2843 C C . ILE A 1 367 ? -5.137 0.510 -8.397 1.00 95.25 367 ILE A C 1
ATOM 2845 O O . ILE A 1 367 ? -5.807 0.657 -7.373 1.00 95.25 367 ILE A O 1
ATOM 2849 N N . TYR A 1 368 ? -4.085 1.269 -8.693 1.00 95.56 368 TYR A N 1
ATOM 2850 C CA . TYR A 1 368 ? -3.620 2.367 -7.855 1.00 95.56 368 TYR A CA 1
ATOM 2851 C C . TYR A 1 368 ? -3.594 3.686 -8.631 1.00 95.56 368 TYR A C 1
ATOM 2853 O O . TYR A 1 368 ? -2.937 3.784 -9.662 1.00 95.56 368 TYR A O 1
ATOM 2861 N N . LEU A 1 369 ? -4.302 4.700 -8.131 1.00 97.75 369 LEU A N 1
ATOM 2862 C CA . LEU A 1 369 ? -4.377 6.045 -8.697 1.00 97.75 369 LEU A CA 1
ATOM 2863 C C . LEU A 1 369 ? -3.623 7.037 -7.808 1.00 97.75 369 LEU A C 1
ATOM 2865 O O . LEU A 1 369 ? -3.893 7.137 -6.612 1.00 97.75 369 LEU A O 1
ATOM 2869 N N . GLN A 1 370 ? -2.697 7.791 -8.390 1.00 97.25 370 GLN A N 1
ATOM 2870 C CA . GLN A 1 370 ? -1.911 8.809 -7.699 1.00 97.25 370 GLN A CA 1
ATOM 2871 C C . GLN A 1 370 ? -1.998 10.127 -8.458 1.00 97.25 370 GLN A C 1
ATOM 2873 O O . GLN A 1 370 ? -1.478 10.233 -9.573 1.00 97.25 370 GLN A O 1
ATOM 2878 N N . ASN A 1 371 ? -2.603 11.146 -7.848 1.00 97.50 371 ASN A N 1
ATOM 2879 C CA . ASN A 1 371 ? -2.717 12.477 -8.446 1.00 97.50 371 ASN A CA 1
ATOM 2880 C C . ASN A 1 371 ? -3.337 12.445 -9.861 1.00 97.50 371 ASN A C 1
ATOM 2882 O O . ASN A 1 371 ? -2.790 13.024 -10.798 1.00 97.50 371 ASN A O 1
ATOM 2886 N N . CYS A 1 372 ? -4.416 11.681 -10.036 1.00 97.88 372 CYS A N 1
ATOM 2887 C CA . CYS A 1 372 ? -5.112 11.517 -11.314 1.00 97.88 372 CYS A CA 1
ATOM 2888 C C . CYS A 1 372 ? -6.461 12.246 -11.313 1.00 97.88 372 CYS A C 1
ATOM 2890 O O . CYS A 1 372 ? -7.089 12.394 -10.265 1.00 97.88 372 CYS A O 1
ATOM 2892 N N . THR A 1 373 ? -6.926 12.645 -12.495 1.00 98.31 373 THR A N 1
ATOM 2893 C CA . THR A 1 373 ? -8.241 13.277 -12.683 1.00 98.31 373 THR A CA 1
ATOM 2894 C C . THR A 1 373 ? -8.979 12.608 -13.832 1.00 98.31 373 THR A C 1
ATOM 2896 O O . THR A 1 373 ? -8.406 12.421 -14.902 1.00 98.31 373 THR A O 1
ATOM 2899 N N . GLY A 1 374 ? -10.242 12.240 -13.635 1.00 97.12 374 GLY A N 1
ATOM 2900 C CA . GLY A 1 374 ? -11.050 11.602 -14.675 1.00 97.12 374 GLY A CA 1
ATOM 2901 C C . GLY A 1 374 ? -10.569 10.180 -14.943 1.00 97.12 374 GLY A C 1
ATOM 2902 O O . GLY A 1 374 ? -9.857 9.926 -15.911 1.00 97.12 374 GLY A O 1
ATOM 2903 N N . THR A 1 375 ? -10.899 9.241 -14.061 1.00 98.44 375 THR A N 1
ATOM 2904 C CA . THR A 1 375 ? -10.593 7.817 -14.270 1.00 98.44 375 THR A CA 1
ATOM 2905 C C . THR A 1 375 ? -11.873 7.000 -14.261 1.00 98.44 375 THR A C 1
ATOM 2907 O O . THR A 1 375 ? -12.498 6.836 -13.214 1.00 98.44 375 THR A O 1
ATOM 2910 N N . ASP A 1 376 ? -12.228 6.461 -15.424 1.00 97.94 376 ASP A N 1
ATOM 2911 C CA . ASP A 1 376 ? -13.429 5.661 -15.625 1.00 97.94 376 ASP A CA 1
ATOM 2912 C C . ASP A 1 376 ? -13.096 4.172 -15.677 1.00 97.94 376 ASP A C 1
ATOM 2914 O O . ASP A 1 376 ? -12.396 3.704 -16.575 1.00 97.94 376 ASP A O 1
ATOM 2918 N N . MET A 1 377 ? -13.622 3.407 -14.726 1.00 98.50 377 MET A N 1
ATOM 2919 C CA . MET A 1 377 ? -13.454 1.958 -14.634 1.00 98.50 377 MET A CA 1
ATOM 2920 C C . MET A 1 377 ? -14.807 1.278 -14.813 1.00 98.50 377 MET A C 1
ATOM 2922 O O . MET A 1 377 ? -15.705 1.442 -13.987 1.00 98.50 377 MET A O 1
ATOM 2926 N N . ASN A 1 378 ? -14.978 0.503 -15.883 1.00 96.12 378 ASN A N 1
ATOM 2927 C CA . ASN A 1 378 ? -16.283 -0.060 -16.226 1.00 96.12 378 ASN A CA 1
ATOM 2928 C C . ASN A 1 378 ? -16.194 -1.528 -16.646 1.00 96.12 378 ASN A C 1
ATOM 2930 O O . ASN A 1 378 ? -15.333 -1.910 -17.432 1.00 96.12 378 ASN A O 1
ATOM 2934 N N . ARG A 1 379 ? -17.105 -2.371 -16.150 1.00 96.75 379 ARG A N 1
ATOM 2935 C CA . ARG A 1 379 ? -17.116 -3.812 -16.451 1.00 96.75 379 ARG A CA 1
ATOM 2936 C C . ARG A 1 379 ? -15.746 -4.447 -16.194 1.00 96.75 379 ARG A C 1
ATOM 2938 O O . ARG A 1 379 ? -15.290 -5.271 -16.984 1.00 96.75 379 ARG A O 1
ATOM 2945 N N . LEU A 1 380 ? -15.127 -4.124 -15.059 1.00 97.50 380 LEU A N 1
ATOM 2946 C CA . LEU A 1 380 ? -13.872 -4.731 -14.624 1.00 97.50 380 LEU A CA 1
ATOM 2947 C C . LEU A 1 380 ? -14.099 -5.904 -13.669 1.00 97.50 380 LEU A C 1
ATOM 2949 O O . LEU A 1 380 ? -15.067 -5.928 -12.908 1.00 97.50 380 LEU A O 1
ATOM 2953 N N . GLY A 1 381 ? -13.199 -6.881 -13.704 1.00 95.50 381 GLY A N 1
ATOM 2954 C CA . GLY A 1 381 ? -12.964 -7.767 -12.563 1.00 95.50 381 GLY A CA 1
ATOM 2955 C C . GLY A 1 381 ? -11.674 -7.339 -11.879 1.00 95.50 381 GLY A C 1
ATOM 2956 O O . GLY A 1 381 ? -10.640 -7.298 -12.524 1.00 95.50 381 GLY A O 1
ATOM 2957 N N . ILE A 1 382 ? -11.717 -6.985 -10.608 1.00 93.94 382 ILE A N 1
ATOM 2958 C CA . ILE A 1 382 ? -10.565 -6.553 -9.822 1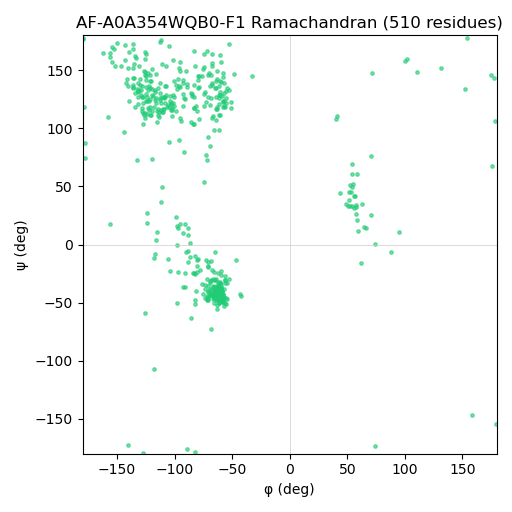.00 93.94 382 ILE A CA 1
ATOM 2959 C C . ILE A 1 382 ? -10.385 -7.612 -8.748 1.00 93.94 382 ILE A C 1
ATOM 2961 O O . ILE A 1 382 ? -11.198 -7.712 -7.826 1.00 93.94 382 ILE A O 1
ATOM 2965 N N . TYR A 1 383 ? -9.368 -8.450 -8.909 1.00 85.00 383 TYR A N 1
ATOM 2966 C CA . TYR A 1 383 ? -9.188 -9.606 -8.046 1.00 85.00 383 TYR A CA 1
ATOM 2967 C C . TYR A 1 383 ? -7.754 -9.799 -7.605 1.00 85.00 383 TYR A C 1
ATOM 2969 O O . TYR A 1 383 ? -6.816 -9.250 -8.170 1.00 85.00 383 TYR A O 1
ATOM 2977 N N . GLY A 1 384 ? -7.586 -10.679 -6.633 1.00 65.25 384 GLY A N 1
ATOM 2978 C CA . GLY A 1 384 ? -6.283 -11.217 -6.312 1.00 65.25 384 GLY A CA 1
ATOM 2979 C C . GLY A 1 384 ? -5.697 -10.566 -5.082 1.00 65.25 384 GLY A C 1
ATOM 2980 O O . GLY A 1 384 ? -6.107 -9.498 -4.635 1.00 65.25 384 GLY A O 1
ATOM 2981 N N . CYS A 1 385 ? -4.746 -11.307 -4.532 1.00 54.88 385 CYS A N 1
ATOM 2982 C CA . CYS A 1 385 ? -4.178 -11.220 -3.199 1.00 54.88 385 CYS A CA 1
ATOM 2983 C C . CYS A 1 385 ? -3.781 -9.825 -2.692 1.00 54.88 385 CYS A C 1
ATOM 2985 O O . CYS A 1 385 ? -3.505 -9.726 -1.494 1.00 54.88 385 CYS A O 1
ATOM 2987 N N . GLY A 1 386 ? -3.720 -8.795 -3.558 1.00 55.91 386 GLY A N 1
ATOM 2988 C CA . GLY A 1 386 ? -3.476 -7.378 -3.275 1.00 55.91 386 GLY A CA 1
ATOM 2989 C C . GLY A 1 386 ? -4.023 -6.922 -1.925 1.00 55.91 386 GLY A C 1
ATOM 2990 O O . GLY A 1 386 ? -5.071 -7.385 -1.470 1.00 55.91 386 GLY A O 1
ATOM 2991 N N . MET A 1 387 ? -3.313 -6.005 -1.266 1.00 78.75 387 MET A N 1
ATOM 2992 C CA . MET A 1 387 ? -3.792 -5.414 -0.015 1.00 78.75 387 MET A CA 1
ATOM 2993 C C . MET A 1 387 ? -5.134 -4.712 -0.252 1.00 78.75 387 MET A C 1
ATOM 2995 O O . MET A 1 387 ? -6.037 -4.808 0.579 1.00 78.75 387 MET A O 1
ATOM 2999 N N . VAL A 1 388 ? -5.285 -4.055 -1.406 1.00 89.81 388 VAL A N 1
ATOM 3000 C CA . VAL A 1 388 ? -6.476 -3.277 -1.760 1.00 89.81 388 VAL A CA 1
ATOM 3001 C C . VAL A 1 388 ? -6.912 -3.569 -3.200 1.00 89.81 388 VAL A C 1
ATOM 3003 O O . VAL A 1 388 ? -6.066 -3.737 -4.068 1.00 89.81 388 VAL A O 1
ATOM 3006 N N . GLY A 1 389 ? -8.214 -3.614 -3.484 1.00 93.12 389 GLY A N 1
ATOM 3007 C CA . GLY A 1 389 ? -8.715 -3.689 -4.863 1.00 93.12 389 GLY A CA 1
ATOM 3008 C C . GLY A 1 389 ? -8.443 -2.395 -5.638 1.00 93.12 389 GLY A C 1
ATOM 3009 O O . GLY A 1 389 ? -7.555 -2.342 -6.490 1.00 93.12 389 GLY A O 1
ATOM 3010 N N . LEU A 1 390 ? -9.184 -1.337 -5.307 1.00 96.25 390 LEU A N 1
ATOM 3011 C CA . LEU A 1 390 ? -8.983 0.019 -5.823 1.00 96.25 390 LEU A CA 1
ATOM 3012 C C . LEU A 1 390 ? -8.360 0.907 -4.743 1.00 96.25 390 LEU A C 1
ATOM 3014 O O . LEU A 1 390 ? -8.967 1.138 -3.699 1.00 96.25 390 LEU A O 1
ATOM 3018 N N . GLN A 1 391 ? -7.179 1.446 -5.015 1.00 96.12 391 GLN A N 1
ATOM 3019 C CA . GLN A 1 391 ? -6.512 2.431 -4.173 1.00 96.12 391 GLN A CA 1
ATOM 3020 C C . GLN A 1 391 ? -6.418 3.767 -4.918 1.00 96.12 391 GLN A C 1
ATOM 3022 O O . GLN A 1 391 ? -6.036 3.793 -6.086 1.00 96.12 391 GLN A O 1
ATOM 3027 N N . ALA A 1 392 ? -6.732 4.880 -4.259 1.00 97.50 392 ALA A N 1
ATOM 3028 C CA . ALA A 1 392 ? -6.576 6.216 -4.826 1.00 97.50 392 ALA A CA 1
ATOM 3029 C C . ALA A 1 392 ? -6.060 7.224 -3.791 1.00 97.50 392 ALA A C 1
ATOM 3031 O O . ALA A 1 392 ? -6.533 7.260 -2.654 1.00 97.50 392 ALA A O 1
ATOM 3032 N N . GLU A 1 393 ? -5.103 8.054 -4.205 1.00 96.56 393 GLU A N 1
ATOM 3033 C CA . GLU A 1 393 ? -4.527 9.141 -3.414 1.00 96.56 393 GLU A CA 1
ATOM 3034 C C . GLU A 1 393 ? -4.543 10.449 -4.216 1.00 96.56 393 GLU A C 1
ATOM 3036 O O . GLU A 1 393 ? -4.142 10.476 -5.387 1.00 96.56 393 GLU A O 1
ATOM 3041 N N . ALA A 1 394 ? -4.997 11.534 -3.582 1.00 96.88 394 ALA A N 1
ATOM 3042 C CA . ALA A 1 394 ? -4.982 12.894 -4.127 1.00 96.88 394 ALA A CA 1
ATOM 3043 C C . ALA A 1 394 ? -5.597 13.002 -5.538 1.00 96.88 394 ALA A C 1
ATOM 3045 O O . ALA A 1 394 ? -5.060 13.693 -6.397 1.00 96.88 394 ALA A O 1
ATOM 3046 N N . SER A 1 395 ? -6.676 12.262 -5.802 1.00 97.94 395 SER A N 1
ATOM 3047 C CA . SER A 1 395 ? -7.245 12.081 -7.148 1.00 97.94 395 SER A CA 1
ATOM 3048 C C . SER A 1 395 ? -8.729 12.456 -7.198 1.00 97.94 395 SER A C 1
ATOM 3050 O O . SER A 1 395 ? -9.433 12.268 -6.204 1.00 97.94 395 SER A O 1
ATOM 3052 N N . SER A 1 396 ? -9.211 12.951 -8.340 1.00 98.31 396 SER A N 1
ATOM 3053 C CA . SER A 1 396 ? -10.597 13.411 -8.520 1.00 98.31 396 SER A CA 1
ATOM 3054 C C . SER A 1 396 ? -11.309 12.751 -9.700 1.00 98.31 396 SER A C 1
ATOM 3056 O O . SER A 1 396 ? -10.665 12.244 -10.620 1.00 98.31 396 SER A O 1
ATOM 3058 N N . ASP A 1 397 ? -12.643 12.788 -9.687 1.00 97.88 397 ASP A N 1
ATOM 3059 C CA . ASP A 1 397 ? -13.496 12.334 -10.795 1.00 97.88 397 ASP A CA 1
ATOM 3060 C C . ASP A 1 397 ? -13.239 10.857 -11.141 1.00 97.88 397 ASP A C 1
ATOM 3062 O O . ASP A 1 397 ? -12.792 10.503 -12.234 1.00 97.88 397 ASP A O 1
ATOM 3066 N N . ILE A 1 398 ? -13.467 9.985 -10.158 1.00 98.69 398 ILE A N 1
ATOM 3067 C CA . ILE A 1 398 ? -13.189 8.546 -10.249 1.00 98.69 398 ILE A CA 1
ATOM 3068 C C . ILE A 1 398 ? -14.514 7.792 -10.329 1.00 98.69 398 ILE A C 1
ATOM 3070 O O . ILE A 1 398 ? -15.357 7.939 -9.441 1.00 98.69 398 ILE A O 1
ATOM 3074 N N . SER A 1 399 ? -14.689 6.934 -11.335 1.00 98.25 399 SER A N 1
ATOM 3075 C CA . SER A 1 399 ? -15.864 6.067 -11.453 1.00 98.25 399 SER A CA 1
ATOM 3076 C C . SER A 1 399 ? -15.479 4.585 -11.484 1.00 98.25 399 SER A C 1
ATOM 3078 O O . SER A 1 399 ? -14.544 4.188 -12.173 1.00 98.25 399 SER A O 1
ATOM 3080 N N . LEU A 1 400 ? -16.191 3.753 -10.718 1.00 98.44 400 LEU A N 1
ATOM 3081 C CA . LEU A 1 400 ? -16.126 2.291 -10.765 1.00 98.44 400 LEU A CA 1
ATOM 3082 C C . LEU A 1 400 ? -17.544 1.738 -10.936 1.00 98.44 400 LEU A C 1
ATOM 3084 O O . LEU A 1 400 ? -18.331 1.708 -9.988 1.00 98.44 400 LEU A O 1
ATOM 3088 N N . ALA A 1 401 ? -17.873 1.306 -12.149 1.00 97.31 401 ALA A N 1
ATOM 3089 C CA . ALA A 1 401 ? -19.218 0.891 -12.526 1.00 97.31 401 ALA A CA 1
ATOM 3090 C C . ALA A 1 401 ? -19.272 -0.558 -13.021 1.00 97.31 401 ALA A C 1
ATOM 3092 O O . ALA A 1 401 ? -18.339 -1.045 -13.667 1.00 97.31 401 ALA A O 1
ATOM 3093 N N . ASP A 1 402 ? -20.377 -1.248 -12.729 1.00 95.56 402 ASP A N 1
ATOM 3094 C CA . ASP A 1 402 ? -20.711 -2.579 -13.264 1.00 95.56 402 ASP A CA 1
ATOM 3095 C C . ASP A 1 402 ? -19.573 -3.606 -13.112 1.00 95.56 402 ASP A C 1
ATOM 3097 O O . ASP A 1 402 ? -19.349 -4.478 -13.960 1.00 95.56 402 ASP A O 1
ATOM 3101 N N . SER A 1 403 ? -18.804 -3.482 -12.032 1.00 97.94 403 SER A N 1
ATOM 3102 C CA . SER A 1 403 ? -17.539 -4.185 -11.828 1.00 97.94 403 SER A CA 1
ATOM 3103 C C . SER A 1 403 ? -17.628 -5.208 -10.698 1.00 97.94 403 SER A C 1
ATOM 3105 O O . SER A 1 403 ? -18.645 -5.338 -10.019 1.00 97.94 403 SER A O 1
ATOM 3107 N N . ASP A 1 404 ? -16.564 -5.981 -10.525 1.00 96.81 404 ASP A N 1
ATOM 3108 C CA . ASP A 1 404 ? -16.409 -6.954 -9.451 1.00 96.81 404 ASP A CA 1
ATOM 3109 C C . ASP A 1 404 ? -15.120 -6.652 -8.692 1.00 96.81 404 ASP A C 1
ATOM 3111 O O . ASP A 1 404 ? -14.081 -6.539 -9.328 1.00 96.81 404 ASP A O 1
ATOM 3115 N N . VAL A 1 405 ? -15.161 -6.549 -7.363 1.00 95.44 405 VAL A N 1
ATOM 3116 C CA . VAL A 1 405 ? -13.969 -6.428 -6.505 1.00 95.44 405 VAL A CA 1
ATOM 3117 C C . VAL A 1 405 ? -13.971 -7.576 -5.506 1.00 95.44 405 VAL A C 1
ATOM 3119 O O . VAL A 1 405 ? -14.891 -7.676 -4.691 1.00 95.44 405 VAL A O 1
ATOM 3122 N N . TYR A 1 406 ? -12.989 -8.475 -5.576 1.00 92.31 406 TYR A N 1
ATOM 3123 C CA . TYR A 1 406 ? -13.044 -9.703 -4.784 1.00 92.31 406 TYR A CA 1
ATOM 3124 C C . TYR A 1 406 ? -11.694 -10.340 -4.463 1.00 92.31 406 TYR A C 1
ATOM 3126 O O . TYR A 1 406 ? -10.710 -10.149 -5.167 1.00 92.31 406 TYR A O 1
ATOM 3134 N N . ASP A 1 407 ? -11.665 -11.141 -3.395 1.00 87.62 407 ASP A N 1
ATOM 3135 C CA . ASP A 1 407 ? -10.483 -11.893 -2.948 1.00 87.62 407 ASP A CA 1
ATOM 3136 C C . ASP A 1 407 ? -9.241 -11.007 -2.653 1.00 87.62 407 ASP A C 1
ATOM 3138 O O . ASP A 1 407 ? -8.105 -11.480 -2.709 1.00 87.62 407 ASP A O 1
ATOM 3142 N N . CYS A 1 408 ? -9.448 -9.727 -2.299 1.00 86.12 408 CYS A N 1
ATOM 3143 C CA . CYS A 1 408 ? -8.400 -8.820 -1.806 1.00 86.12 408 CYS A CA 1
ATOM 3144 C C . CYS A 1 408 ? -8.092 -9.096 -0.324 1.00 86.12 408 CYS A C 1
ATOM 3146 O O . CYS A 1 408 ? -9.001 -9.388 0.454 1.00 86.12 408 CYS A O 1
ATOM 3148 N N . SER A 1 409 ? -6.835 -8.960 0.108 1.00 84.00 409 SER A N 1
ATOM 3149 C CA . SER A 1 409 ? -6.390 -9.412 1.438 1.00 84.00 409 SER A CA 1
ATOM 3150 C C . SER A 1 409 ? -6.713 -8.466 2.600 1.00 84.00 409 SER A C 1
ATOM 3152 O O . SER A 1 409 ? -6.821 -8.941 3.731 1.00 84.00 409 SER A O 1
ATOM 3154 N N . SER A 1 410 ? -6.909 -7.162 2.363 1.00 87.06 410 SER A N 1
ATOM 3155 C CA . SER A 1 410 ? -7.245 -6.197 3.425 1.00 87.06 410 SER A CA 1
ATOM 3156 C C . SER A 1 410 ? -8.508 -5.393 3.132 1.00 87.06 410 SER A C 1
ATOM 3158 O O . SER A 1 410 ? -9.445 -5.458 3.932 1.00 87.06 410 SER A O 1
ATOM 3160 N N . SER A 1 411 ? -8.554 -4.645 2.024 1.00 92.25 411 SER A N 1
ATOM 3161 C CA . SER A 1 411 ? -9.682 -3.756 1.712 1.00 92.25 411 SER A CA 1
ATOM 3162 C C . SER A 1 411 ? -10.154 -3.842 0.262 1.00 92.25 411 SER A C 1
ATOM 3164 O O . SER A 1 411 ? -9.386 -4.213 -0.618 1.00 92.25 411 SER A O 1
ATOM 3166 N N . ALA A 1 412 ? -11.415 -3.500 -0.017 1.00 94.38 412 ALA A N 1
ATOM 3167 C CA . ALA A 1 412 ? -11.883 -3.418 -1.406 1.00 94.38 412 ALA A CA 1
ATOM 3168 C C . ALA A 1 412 ? -11.503 -2.078 -2.038 1.00 94.38 412 ALA A C 1
ATOM 3170 O O . ALA A 1 412 ? -10.976 -2.044 -3.147 1.00 94.38 412 ALA A O 1
ATOM 3171 N N . VAL A 1 413 ? -11.761 -0.985 -1.319 1.00 96.81 413 VAL A N 1
ATOM 3172 C CA . VAL A 1 413 ? -11.542 0.382 -1.788 1.00 96.81 413 VAL A CA 1
ATOM 3173 C C . VAL A 1 413 ? -10.850 1.193 -0.700 1.00 96.81 413 VAL A C 1
ATOM 3175 O O . VAL A 1 413 ? -11.314 1.229 0.443 1.00 96.81 413 VAL A O 1
ATOM 3178 N N . GLN A 1 414 ? -9.773 1.877 -1.072 1.00 96.75 414 GLN A N 1
ATOM 3179 C CA . GLN A 1 414 ? -9.075 2.847 -0.237 1.00 96.75 414 GLN A CA 1
ATOM 3180 C C . GLN A 1 414 ? -8.982 4.188 -0.964 1.00 96.75 414 GLN A C 1
ATOM 3182 O O . GLN A 1 414 ? -8.419 4.257 -2.053 1.00 96.75 414 GLN A O 1
ATOM 3187 N N . LEU A 1 415 ? -9.483 5.250 -0.338 1.00 97.19 415 LEU A N 1
ATOM 3188 C CA . LEU A 1 415 ? -9.434 6.621 -0.840 1.00 97.19 415 LEU A CA 1
ATOM 3189 C C . LEU A 1 415 ? -8.740 7.513 0.188 1.00 97.19 415 LEU A C 1
ATOM 3191 O O . LEU A 1 415 ? -9.072 7.458 1.374 1.00 97.19 415 LEU A O 1
ATOM 3195 N N . ALA A 1 416 ? -7.804 8.339 -0.263 1.00 95.75 416 ALA A N 1
ATOM 3196 C CA . ALA A 1 416 ? -7.122 9.323 0.566 1.00 95.75 416 ALA A CA 1
ATOM 3197 C C . ALA A 1 416 ? -7.054 10.666 -0.163 1.00 95.75 416 ALA A C 1
ATOM 3199 O O . ALA A 1 416 ? -6.410 10.782 -1.204 1.00 95.75 416 ALA A O 1
ATOM 3200 N N . SER A 1 417 ? -7.671 11.703 0.407 1.00 96.12 417 SER A N 1
ATOM 3201 C CA . SER A 1 417 ? -7.713 13.046 -0.195 1.00 96.12 417 SER A CA 1
ATOM 3202 C C . SER A 1 417 ? -8.299 13.062 -1.615 1.00 96.12 417 SER A C 1
ATOM 3204 O O . SER A 1 417 ? -7.754 13.712 -2.504 1.00 96.12 417 SER A O 1
ATOM 3206 N N . CYS A 1 418 ? -9.379 12.312 -1.844 1.00 96.75 418 CYS A N 1
ATOM 3207 C CA . CYS A 1 418 ? -10.056 12.220 -3.139 1.00 96.75 418 CYS A CA 1
ATOM 3208 C C . CYS A 1 418 ? -11.328 13.077 -3.208 1.00 96.75 418 CYS A C 1
ATOM 3210 O O . CYS A 1 418 ? -11.934 13.384 -2.184 1.00 96.75 418 CYS A O 1
ATOM 3212 N N . GLU A 1 419 ? -11.773 13.420 -4.414 1.00 97.44 419 GLU A N 1
ATOM 3213 C CA . GLU A 1 419 ? -12.994 14.210 -4.637 1.00 97.44 419 GLU A CA 1
ATOM 3214 C C . GLU A 1 419 ? -13.828 13.625 -5.781 1.00 97.44 419 GLU A C 1
ATOM 3216 O O . GLU A 1 419 ? -13.271 13.146 -6.767 1.00 97.44 419 GLU A O 1
ATOM 3221 N N . ASN A 1 420 ? -15.157 13.672 -5.659 1.00 97.50 420 ASN A N 1
ATOM 3222 C CA . ASN A 1 420 ? -16.098 13.204 -6.681 1.00 97.50 420 ASN A CA 1
ATOM 3223 C C . ASN A 1 420 ? -15.826 11.749 -7.112 1.00 97.50 420 ASN A C 1
ATOM 3225 O O . ASN A 1 420 ? -15.358 11.467 -8.218 1.00 97.50 420 ASN A O 1
ATOM 3229 N N . VAL A 1 421 ? -16.096 10.812 -6.202 1.00 98.62 421 VAL A N 1
ATOM 3230 C CA . VAL A 1 421 ? -15.874 9.377 -6.428 1.00 98.62 421 VAL A CA 1
ATOM 3231 C C . VAL A 1 421 ? -17.211 8.652 -6.486 1.00 98.62 421 VAL A C 1
ATOM 3233 O O . VAL A 1 421 ? -18.039 8.801 -5.589 1.00 98.62 421 VAL A O 1
ATOM 3236 N N . SER A 1 422 ? -17.426 7.822 -7.506 1.00 98.38 422 SER A N 1
ATOM 3237 C CA . SER A 1 422 ? -18.652 7.037 -7.658 1.00 98.38 422 SER A CA 1
ATOM 3238 C C . SER A 1 422 ? -18.373 5.555 -7.853 1.00 98.38 422 SER A C 1
ATOM 3240 O O . SER A 1 422 ? -17.624 5.156 -8.739 1.00 98.38 422 SER A O 1
ATOM 3242 N N . ILE A 1 423 ? -19.007 4.728 -7.027 1.00 98.62 423 ILE A N 1
ATOM 3243 C CA . ILE A 1 423 ? -18.965 3.270 -7.116 1.00 98.62 423 ILE A CA 1
ATOM 3244 C C . ILE A 1 423 ? -20.396 2.788 -7.298 1.00 98.62 423 ILE A C 1
ATOM 3246 O O . ILE A 1 423 ? -21.207 2.912 -6.384 1.00 98.62 423 ILE A O 1
ATOM 3250 N N . ALA A 1 424 ? -20.722 2.254 -8.471 1.00 97.94 424 ALA A N 1
ATOM 3251 C CA . ALA A 1 424 ? -22.099 1.951 -8.843 1.00 97.94 424 ALA A CA 1
ATOM 3252 C C . ALA A 1 424 ? -22.249 0.542 -9.424 1.00 97.94 424 ALA A C 1
ATOM 3254 O O . ALA A 1 424 ? -21.413 0.091 -10.205 1.00 97.94 424 ALA A O 1
ATOM 3255 N N . GLY A 1 425 ? -23.315 -0.174 -9.050 1.00 95.38 425 GLY A N 1
ATOM 3256 C CA . GLY A 1 425 ? -23.645 -1.477 -9.653 1.00 95.38 425 GLY A CA 1
ATOM 3257 C C . GLY A 1 425 ? -22.543 -2.537 -9.511 1.00 95.38 425 GLY A C 1
ATOM 3258 O O . GLY A 1 425 ? -22.476 -3.478 -10.298 1.00 95.38 425 GLY A O 1
ATOM 3259 N N . THR A 1 426 ? -21.642 -2.364 -8.542 1.00 98.06 426 THR A N 1
ATOM 3260 C CA . THR A 1 426 ? -20.435 -3.178 -8.388 1.00 98.06 426 THR A CA 1
ATOM 3261 C C . THR A 1 426 ? -20.661 -4.259 -7.333 1.00 98.06 426 THR A C 1
ATOM 3263 O O . THR A 1 426 ? -21.248 -4.004 -6.278 1.00 98.06 426 THR A O 1
ATOM 3266 N N . ARG A 1 427 ? -20.199 -5.485 -7.595 1.00 98.12 427 ARG A N 1
ATOM 3267 C CA . ARG A 1 427 ? -20.216 -6.570 -6.603 1.00 98.12 427 ARG A CA 1
ATOM 3268 C C . ARG A 1 427 ? -18.896 -6.574 -5.845 1.00 98.12 427 ARG A C 1
ATOM 3270 O O . ARG A 1 427 ? -17.837 -6.650 -6.459 1.00 98.12 427 ARG A O 1
ATOM 3277 N N . ILE A 1 428 ? -18.947 -6.521 -4.520 1.00 97.62 428 ILE A N 1
ATOM 3278 C CA . ILE A 1 428 ? -17.769 -6.493 -3.649 1.00 97.62 428 ILE A CA 1
ATOM 3279 C C . ILE A 1 428 ? -17.857 -7.655 -2.666 1.00 97.62 428 ILE A C 1
ATOM 3281 O O . ILE A 1 428 ? -18.744 -7.676 -1.813 1.00 97.62 428 ILE A O 1
ATOM 3285 N N . TYR A 1 429 ? -16.972 -8.645 -2.770 1.00 94.56 429 TYR A N 1
ATOM 3286 C CA . TYR A 1 429 ? -17.158 -9.889 -2.022 1.00 94.56 429 TYR A CA 1
ATOM 3287 C C . TYR A 1 429 ? -15.867 -10.619 -1.665 1.00 94.56 429 TYR A C 1
ATOM 3289 O O . TYR A 1 429 ? -14.864 -10.493 -2.355 1.00 94.56 429 TYR A O 1
ATOM 3297 N N . ARG A 1 430 ? -15.897 -11.404 -0.579 1.00 90.88 430 ARG A N 1
ATOM 3298 C CA . ARG A 1 430 ? -14.739 -12.180 -0.085 1.00 90.88 430 ARG A CA 1
ATOM 3299 C C . ARG A 1 430 ? -13.479 -11.329 0.105 1.00 90.88 430 ARG A C 1
ATOM 3301 O O . ARG A 1 430 ? -12.405 -11.649 -0.383 1.00 90.88 430 ARG A O 1
ATOM 3308 N N . ILE A 1 431 ? -13.634 -10.223 0.817 1.00 91.12 431 ILE A N 1
ATOM 3309 C CA . ILE A 1 431 ? -12.534 -9.341 1.206 1.00 91.12 431 ILE A CA 1
ATOM 3310 C C . ILE A 1 431 ? -11.971 -9.810 2.548 1.00 91.12 431 ILE A C 1
ATOM 3312 O O . ILE A 1 431 ? -12.724 -10.101 3.484 1.00 91.12 431 ILE A O 1
ATOM 3316 N N . GLY A 1 432 ? -10.647 -9.846 2.646 1.00 82.00 432 GLY A N 1
ATOM 3317 C CA . GLY A 1 432 ? -9.915 -10.378 3.785 1.00 82.00 432 GLY A CA 1
ATOM 3318 C C . GLY A 1 432 ? -9.387 -11.791 3.563 1.00 82.00 432 GLY A C 1
ATOM 3319 O O . GLY A 1 432 ? -9.906 -12.556 2.750 1.00 82.00 432 GLY A O 1
ATOM 3320 N N . SER A 1 433 ? -8.365 -12.169 4.331 1.00 70.19 433 SER A N 1
ATOM 3321 C CA . SER A 1 433 ? -7.858 -13.544 4.326 1.00 70.19 433 SER A CA 1
ATOM 3322 C C . SER A 1 433 ? -8.697 -14.453 5.232 1.00 70.19 433 SER A C 1
ATOM 3324 O O . SER A 1 433 ? -9.299 -14.012 6.213 1.00 70.19 433 SER A O 1
ATOM 3326 N N . GLN A 1 434 ? -8.719 -15.759 4.943 1.00 62.53 434 GLN A N 1
ATOM 3327 C CA . GLN A 1 434 ? -9.424 -16.726 5.798 1.00 62.53 434 GLN A CA 1
ATOM 3328 C C . GLN A 1 434 ? -8.799 -16.867 7.198 1.00 62.53 434 GLN A C 1
ATOM 3330 O O . GLN A 1 434 ? -9.489 -17.283 8.127 1.00 62.53 434 GLN A O 1
ATOM 3335 N N . GLU A 1 435 ? -7.510 -16.549 7.351 1.00 59.44 435 GLU A N 1
ATOM 3336 C CA . GLU A 1 435 ? -6.760 -16.759 8.596 1.00 59.44 435 GLU A CA 1
ATOM 3337 C C . GLU A 1 435 ? -6.811 -15.543 9.533 1.00 59.44 435 GLU A C 1
ATOM 3339 O O . GLU A 1 435 ? -6.923 -15.718 10.748 1.00 59.44 435 GLU A O 1
ATOM 3344 N N . TYR A 1 436 ? -6.799 -14.323 8.985 1.00 57.66 436 TYR A N 1
ATOM 3345 C CA . TYR A 1 436 ? -6.727 -13.080 9.766 1.00 57.66 436 TYR A CA 1
ATOM 3346 C C . TYR A 1 436 ? -7.959 -12.170 9.607 1.00 57.66 436 TYR A C 1
ATOM 3348 O O . TYR A 1 436 ? -8.123 -11.223 10.379 1.00 57.66 436 TYR A O 1
ATOM 3356 N N . GLY A 1 437 ? -8.870 -12.488 8.679 1.00 68.06 437 GLY A N 1
ATOM 3357 C CA . GLY A 1 437 ? -9.932 -11.577 8.252 1.00 68.06 437 GLY A CA 1
ATOM 3358 C C . GLY A 1 437 ? -9.388 -10.463 7.356 1.00 68.06 437 GLY A C 1
ATOM 3359 O O . GLY A 1 437 ? -8.226 -10.481 6.955 1.00 68.06 437 GLY A O 1
ATOM 3360 N N . GLY A 1 438 ? -10.242 -9.503 7.013 1.00 79.62 438 GLY A N 1
ATOM 3361 C CA . GLY A 1 438 ? -9.839 -8.270 6.328 1.00 79.62 438 GLY A CA 1
ATOM 3362 C C . GLY A 1 438 ? -9.998 -7.046 7.223 1.00 79.62 438 GLY A C 1
ATOM 3363 O O . GLY A 1 438 ? -10.502 -7.133 8.346 1.00 79.62 438 GLY A O 1
ATOM 3364 N N . TYR A 1 439 ? -9.587 -5.889 6.721 1.00 88.25 439 TYR A N 1
ATOM 3365 C CA . TYR A 1 439 ? -9.687 -4.635 7.453 1.00 88.25 439 TYR A CA 1
ATOM 3366 C C . TYR A 1 439 ? -11.069 -3.995 7.262 1.00 88.25 439 TYR A C 1
ATOM 3368 O O . TYR A 1 439 ? -11.844 -3.919 8.218 1.00 88.25 439 TYR A O 1
ATOM 3376 N N . THR A 1 440 ? -11.425 -3.616 6.030 1.00 94.38 440 THR A N 1
ATOM 3377 C CA . THR A 1 440 ? -12.701 -2.946 5.718 1.00 94.38 440 THR A CA 1
ATOM 3378 C C . THR A 1 440 ? -13.121 -3.142 4.260 1.00 94.38 440 THR A C 1
ATOM 3380 O O . THR A 1 440 ? -12.288 -3.469 3.428 1.00 94.38 440 THR A O 1
ATOM 3383 N N . TYR A 1 441 ? -14.392 -2.937 3.893 1.00 96.19 441 TYR A N 1
ATOM 3384 C CA . TYR A 1 441 ? -14.720 -2.811 2.466 1.00 96.19 441 TYR A CA 1
ATOM 3385 C C . TYR A 1 441 ? -14.251 -1.452 1.948 1.00 96.19 441 TYR A C 1
ATOM 3387 O O . TYR A 1 441 ? -13.596 -1.385 0.911 1.00 96.19 441 TYR A O 1
ATOM 3395 N N . PHE A 1 442 ? -14.532 -0.388 2.702 1.00 97.38 442 PHE A N 1
ATOM 3396 C CA . PHE A 1 442 ? -14.208 0.985 2.322 1.00 97.38 442 PHE A CA 1
ATOM 3397 C C . PHE A 1 442 ? -13.364 1.652 3.405 1.00 97.38 442 PHE A C 1
ATOM 3399 O O . PHE A 1 442 ? -13.785 1.723 4.562 1.00 97.38 442 PHE A O 1
ATOM 3406 N N . MET A 1 443 ? -12.187 2.144 3.035 1.00 95.75 443 MET A N 1
ATOM 3407 C CA . MET A 1 443 ? -11.379 3.040 3.858 1.00 95.75 443 MET A CA 1
ATOM 3408 C C . MET A 1 443 ? -11.310 4.390 3.156 1.00 95.75 443 MET A C 1
ATOM 3410 O O . MET A 1 443 ? -10.734 4.490 2.078 1.00 95.75 443 MET A O 1
ATOM 3414 N N . ILE A 1 444 ? -11.940 5.408 3.728 1.00 96.69 444 ILE A N 1
ATOM 3415 C CA . ILE A 1 444 ? -12.112 6.712 3.088 1.00 96.69 444 ILE A CA 1
ATOM 3416 C C . ILE A 1 444 ? -11.580 7.774 4.043 1.00 96.69 444 ILE A C 1
ATOM 3418 O O . ILE A 1 444 ? -12.161 8.005 5.102 1.00 96.69 444 ILE A O 1
ATOM 3422 N N . ASP A 1 445 ? -10.469 8.400 3.676 1.00 95.19 445 ASP A N 1
ATOM 3423 C CA . ASP A 1 445 ? -9.822 9.448 4.458 1.00 95.19 445 ASP A CA 1
ATOM 3424 C C . ASP A 1 445 ? -9.810 10.773 3.695 1.00 95.19 445 ASP A C 1
ATOM 3426 O O . ASP A 1 445 ? -9.432 10.836 2.523 1.00 95.19 445 ASP A O 1
ATOM 3430 N N . SER A 1 446 ? -10.220 11.836 4.381 1.00 94.25 446 SER A N 1
ATOM 3431 C CA . SER A 1 446 ? -10.148 13.227 3.941 1.00 94.25 446 SER A CA 1
ATOM 3432 C C . SER A 1 446 ? -10.689 13.459 2.521 1.00 94.25 446 SER A C 1
ATOM 3434 O O . SER A 1 446 ? -10.146 14.269 1.777 1.00 94.25 446 SER A O 1
ATOM 3436 N N . SER A 1 447 ? -11.732 12.720 2.130 1.00 94.50 447 SER A N 1
ATOM 3437 C CA . SER A 1 447 ? -12.279 12.679 0.770 1.00 94.50 447 SER A CA 1
ATOM 3438 C C . SER A 1 447 ? -13.714 13.208 0.710 1.00 94.50 447 SER A C 1
ATOM 3440 O O . SER A 1 447 ? -14.492 13.021 1.646 1.00 94.50 447 SER A O 1
ATOM 3442 N N . GLN A 1 448 ? -14.085 13.857 -0.391 1.00 93.88 448 GLN A N 1
ATOM 3443 C CA . GLN A 1 448 ? -15.382 14.518 -0.547 1.00 93.88 448 GLN A CA 1
ATOM 3444 C C . GLN A 1 448 ? -16.199 13.944 -1.701 1.00 93.88 448 GLN A C 1
ATOM 3446 O O . GLN A 1 448 ? -15.647 13.457 -2.686 1.00 93.88 448 GLN A O 1
ATOM 3451 N N . ASP A 1 449 ? -17.523 14.021 -1.563 1.00 94.56 449 ASP A N 1
ATOM 3452 C CA . ASP A 1 449 ? -18.496 13.606 -2.574 1.00 94.56 449 ASP A CA 1
ATOM 3453 C C . ASP A 1 449 ? -18.288 12.155 -3.037 1.00 94.56 449 ASP A C 1
ATOM 3455 O O . ASP A 1 449 ? -18.232 11.844 -4.228 1.00 94.56 449 ASP A O 1
ATOM 3459 N N . VAL A 1 450 ? -18.155 11.242 -2.068 1.00 98.19 450 VAL A N 1
ATOM 3460 C CA . VAL A 1 450 ? -18.027 9.806 -2.337 1.00 98.19 450 VAL A CA 1
ATOM 3461 C C . VAL A 1 450 ? -19.405 9.149 -2.341 1.00 98.19 450 VAL A C 1
ATOM 3463 O O . VAL A 1 450 ? -20.144 9.215 -1.358 1.00 98.19 450 VAL A O 1
ATOM 3466 N N . THR A 1 451 ? -19.743 8.450 -3.420 1.00 98.12 451 THR A N 1
ATOM 3467 C CA . THR A 1 451 ? -21.011 7.731 -3.582 1.00 98.12 451 THR A CA 1
ATOM 3468 C C . THR A 1 451 ? -20.776 6.238 -3.788 1.00 98.12 451 THR A C 1
ATOM 3470 O O . THR A 1 451 ? -19.927 5.828 -4.576 1.00 98.12 451 THR A O 1
ATOM 3473 N N . VAL A 1 452 ? -21.537 5.410 -3.073 1.00 98.56 452 VAL A N 1
ATOM 3474 C CA . VAL A 1 452 ? -21.586 3.954 -3.262 1.00 98.56 452 VAL A CA 1
ATOM 3475 C C . VAL A 1 452 ? -23.038 3.563 -3.474 1.00 98.56 452 VAL A C 1
ATOM 3477 O O . VAL A 1 452 ? -23.841 3.632 -2.540 1.00 98.56 452 VAL A O 1
ATOM 3480 N N . GLU A 1 453 ? -23.404 3.182 -4.690 1.00 97.69 453 GLU A N 1
ATOM 3481 C CA . GLU A 1 453 ? -24.799 3.002 -5.073 1.00 97.69 453 GLU A CA 1
ATOM 3482 C C . GLU A 1 453 ? -25.085 1.648 -5.719 1.00 97.69 453 GLU A C 1
ATOM 3484 O O . GLU A 1 453 ? -24.370 1.184 -6.606 1.00 97.69 453 GLU A O 1
ATOM 3489 N N . ASN A 1 454 ? -26.194 1.026 -5.321 1.00 97.81 454 ASN A N 1
ATOM 3490 C CA . ASN A 1 454 ? -26.715 -0.208 -5.915 1.00 97.81 454 ASN A CA 1
ATOM 3491 C C . ASN A 1 454 ? -25.672 -1.341 -6.004 1.00 97.81 454 ASN A C 1
ATOM 3493 O O . ASN A 1 454 ? -25.689 -2.130 -6.947 1.00 97.81 454 ASN A O 1
ATOM 3497 N N . CYS A 1 455 ? -24.752 -1.405 -5.042 1.00 98.44 455 CYS A N 1
ATOM 3498 C CA . CYS A 1 455 ? -23.714 -2.426 -4.966 1.00 98.44 455 CYS A CA 1
ATOM 3499 C C . CYS A 1 455 ? -24.186 -3.649 -4.165 1.00 98.44 455 CYS A C 1
ATOM 3501 O O . CYS A 1 455 ? -24.961 -3.528 -3.211 1.00 98.44 455 CYS A O 1
ATOM 3503 N N . GLU A 1 456 ? -23.674 -4.828 -4.516 1.00 98.19 456 GLU A N 1
ATOM 3504 C CA . GLU A 1 456 ? -23.859 -6.063 -3.742 1.00 98.19 456 GLU A CA 1
ATOM 3505 C C . GLU A 1 456 ? -22.584 -6.350 -2.948 1.00 98.19 456 GLU A C 1
ATOM 3507 O O . GLU A 1 456 ? -21.548 -6.681 -3.521 1.00 98.19 456 GLU A O 1
ATOM 3512 N N . ILE A 1 457 ? -22.644 -6.209 -1.626 1.00 98.06 457 ILE A N 1
ATOM 3513 C CA . ILE A 1 457 ? -21.491 -6.276 -0.727 1.00 98.06 457 ILE A CA 1
ATOM 3514 C C . ILE A 1 457 ? -21.647 -7.502 0.170 1.00 98.06 457 ILE A C 1
ATOM 3516 O O . ILE A 1 457 ? -22.614 -7.607 0.927 1.00 98.06 457 ILE A O 1
ATOM 3520 N N . SER A 1 458 ? -20.740 -8.476 0.074 1.00 96.25 458 SER A N 1
ATOM 3521 C CA . SER A 1 458 ? -20.996 -9.777 0.697 1.00 96.25 458 SER A CA 1
ATOM 3522 C C . SER A 1 458 ? -19.781 -10.594 1.124 1.00 96.25 458 SER A C 1
ATOM 3524 O O . SER A 1 458 ? -18.638 -10.283 0.801 1.00 96.25 458 SER A O 1
ATOM 3526 N N . ASP A 1 459 ? -20.043 -11.644 1.901 1.00 92.94 459 ASP A N 1
ATOM 3527 C CA . ASP A 1 459 ? -19.119 -12.757 2.155 1.00 92.94 459 ASP A CA 1
ATOM 3528 C C . ASP A 1 459 ? -17.749 -12.387 2.758 1.00 92.94 459 ASP A C 1
ATOM 3530 O O . ASP A 1 459 ? -16.753 -13.056 2.486 1.00 92.94 459 ASP A O 1
ATOM 3534 N N . SER A 1 460 ? -17.684 -11.365 3.618 1.00 91.25 460 SER A N 1
ATOM 3535 C CA . SER A 1 460 ? -16.437 -10.956 4.289 1.00 91.25 460 SER A CA 1
ATOM 3536 C C . SER A 1 460 ? -16.551 -10.954 5.813 1.00 91.25 460 SER A C 1
ATOM 3538 O O . SER A 1 460 ? -17.598 -10.635 6.386 1.00 91.25 460 SER A O 1
ATOM 3540 N N . THR A 1 461 ? -15.438 -11.262 6.485 1.00 90.56 461 THR A N 1
ATOM 3541 C CA . THR A 1 461 ? -15.254 -11.034 7.928 1.00 90.56 461 THR A CA 1
ATOM 3542 C C . THR A 1 461 ? -14.171 -9.980 8.125 1.00 90.56 461 THR A C 1
ATOM 3544 O O . THR A 1 461 ? -13.001 -10.244 7.858 1.00 90.56 461 THR A O 1
ATOM 3547 N N . LEU A 1 462 ? -14.564 -8.791 8.578 1.00 91.38 462 LEU A N 1
ATOM 3548 C CA . LEU A 1 462 ? -13.733 -7.585 8.572 1.00 91.38 462 LEU A CA 1
ATOM 3549 C C . LEU A 1 462 ? -13.632 -6.953 9.965 1.00 91.38 462 LEU A C 1
ATOM 3551 O O . LEU A 1 462 ? -14.430 -7.274 10.848 1.00 91.38 462 LEU A O 1
ATOM 3555 N N . MET A 1 463 ? -12.698 -6.025 10.184 1.00 91.56 463 MET A N 1
ATOM 3556 C CA . MET A 1 463 ? -12.725 -5.189 11.392 1.00 91.56 463 MET A CA 1
ATOM 3557 C C . MET A 1 463 ? -13.955 -4.277 11.386 1.00 91.56 463 MET A C 1
ATOM 3559 O O . MET A 1 463 ? -14.742 -4.312 12.341 1.00 91.56 463 MET A O 1
ATOM 3563 N N . ASN A 1 464 ? -14.167 -3.565 10.276 1.00 93.12 464 ASN A N 1
ATOM 3564 C CA . ASN A 1 464 ? -15.309 -2.686 10.022 1.00 93.12 464 ASN A CA 1
ATOM 3565 C C . ASN A 1 464 ? -15.874 -2.923 8.607 1.00 93.12 464 ASN A C 1
ATOM 3567 O O . ASN A 1 464 ? -15.205 -3.518 7.774 1.00 93.12 464 ASN A O 1
ATOM 3571 N N . LEU A 1 465 ? -17.108 -2.500 8.307 1.00 94.38 465 LEU A N 1
ATOM 3572 C CA . LEU A 1 465 ? -17.603 -2.489 6.916 1.00 94.38 465 LEU A CA 1
ATOM 3573 C C . LEU A 1 465 ? -17.110 -1.248 6.170 1.00 94.38 465 LEU A C 1
ATOM 3575 O O . LEU A 1 465 ? -16.738 -1.349 5.005 1.00 94.38 465 LEU A O 1
ATOM 3579 N N . ALA A 1 466 ? -17.104 -0.094 6.842 1.00 96.12 466 ALA A N 1
ATOM 3580 C CA . ALA A 1 466 ? -16.461 1.116 6.348 1.00 96.12 466 ALA A CA 1
ATOM 3581 C C . ALA A 1 466 ? -15.776 1.888 7.483 1.00 96.12 466 ALA A C 1
ATOM 3583 O O . ALA A 1 466 ? -16.321 1.992 8.588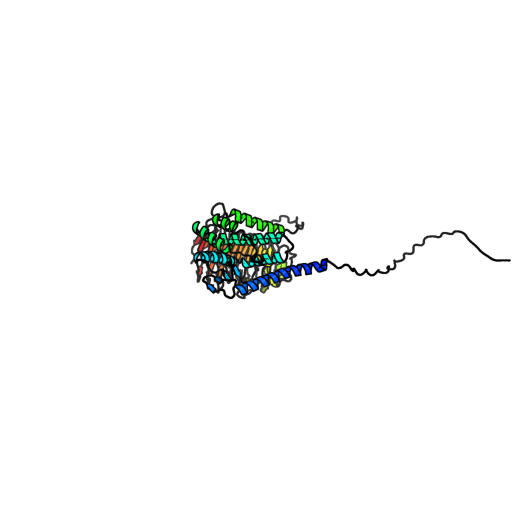 1.00 96.12 466 ALA A O 1
ATOM 3584 N N . GLU A 1 467 ? -14.619 2.469 7.183 1.00 95.62 467 GLU A N 1
ATOM 3585 C CA . GLU A 1 467 ? -13.924 3.453 8.008 1.00 95.62 467 GLU A CA 1
ATOM 3586 C C . GLU A 1 467 ? -13.859 4.772 7.240 1.00 95.62 467 GLU A C 1
ATOM 3588 O O . GLU A 1 467 ? -13.377 4.819 6.110 1.00 95.62 467 GLU A O 1
ATOM 3593 N N . ILE A 1 468 ? -14.416 5.821 7.840 1.00 96.06 468 ILE A N 1
ATOM 3594 C CA . ILE A 1 468 ? -14.625 7.124 7.217 1.00 96.06 468 ILE A CA 1
ATOM 3595 C C . ILE A 1 468 ? -14.021 8.178 8.137 1.00 96.06 468 ILE A C 1
ATOM 3597 O O . ILE A 1 468 ? -14.535 8.423 9.230 1.00 96.06 468 ILE A O 1
ATOM 3601 N N . THR A 1 469 ? -12.957 8.824 7.683 1.00 94.06 469 THR A N 1
ATOM 3602 C CA . THR A 1 469 ? -12.231 9.846 8.437 1.00 94.06 469 THR A CA 1
ATOM 3603 C C . THR A 1 469 ? -12.315 11.170 7.695 1.00 94.06 469 THR A C 1
ATOM 3605 O O . THR A 1 469 ? -11.913 11.253 6.542 1.00 94.06 469 THR A O 1
ATOM 3608 N N . GLY A 1 470 ? -12.908 12.191 8.320 1.00 92.38 470 GLY A N 1
ATOM 3609 C CA . GLY A 1 470 ? -13.099 13.534 7.755 1.00 92.38 470 GLY A CA 1
ATOM 3610 C C . GLY A 1 470 ? -13.566 13.576 6.305 1.00 92.38 470 GLY A C 1
ATOM 3611 O O . GLY A 1 470 ? -13.017 14.326 5.506 1.00 92.38 470 GLY A O 1
ATOM 3612 N N . SER A 1 471 ? -14.543 12.735 5.970 1.00 93.88 471 SER A N 1
ATOM 3613 C CA . SER A 1 471 ? -15.001 12.529 4.596 1.00 93.88 471 SER A CA 1
ATOM 3614 C C . SER A 1 471 ? -16.519 12.614 4.477 1.00 93.88 471 SER A C 1
ATOM 3616 O O . SER A 1 471 ? -17.228 12.309 5.439 1.00 93.88 471 SER A O 1
ATOM 3618 N N . THR A 1 472 ? -17.031 12.971 3.299 1.00 93.44 472 THR A N 1
ATOM 3619 C CA . THR A 1 472 ? -18.470 12.936 2.986 1.00 93.44 472 THR A CA 1
ATOM 3620 C C . THR A 1 472 ? -18.794 11.750 2.082 1.00 93.44 472 THR A C 1
ATOM 3622 O O . THR A 1 472 ? -18.278 11.623 0.974 1.00 93.44 472 THR A O 1
ATOM 3625 N N . VAL A 1 473 ? -19.639 10.847 2.582 1.00 97.31 473 VAL A N 1
ATOM 3626 C CA . VAL A 1 473 ? -19.966 9.583 1.917 1.00 97.31 473 VAL A CA 1
ATOM 3627 C C . VAL A 1 473 ? -21.477 9.376 1.889 1.00 97.31 473 VAL A C 1
ATOM 3629 O O . VAL A 1 473 ? -22.151 9.473 2.916 1.00 97.31 473 VAL A O 1
ATOM 3632 N N . GLN A 1 474 ? -22.016 9.018 0.730 1.00 98.06 474 GLN A N 1
ATOM 3633 C CA . GLN A 1 474 ? -23.394 8.570 0.569 1.00 98.06 474 GLN A CA 1
ATOM 3634 C C . GLN A 1 474 ? -23.413 7.125 0.076 1.00 98.06 474 GLN A C 1
ATOM 3636 O O . GLN A 1 474 ? -22.846 6.793 -0.958 1.00 98.06 474 GLN A O 1
ATOM 3641 N N . MET A 1 475 ? -24.102 6.257 0.810 1.00 98.19 475 MET A N 1
ATOM 3642 C CA . MET A 1 475 ? -24.368 4.886 0.396 1.00 98.19 475 MET A CA 1
ATOM 3643 C C . MET A 1 475 ? -25.857 4.728 0.111 1.00 98.19 475 MET A C 1
ATOM 3645 O O . MET A 1 475 ? -26.684 4.951 1.005 1.00 98.19 475 MET A O 1
ATOM 3649 N N . LYS A 1 476 ? -26.210 4.320 -1.109 1.00 97.81 476 LYS A N 1
ATOM 3650 C CA . LYS A 1 476 ? -27.599 4.238 -1.561 1.00 97.81 476 LYS A CA 1
ATOM 3651 C C . LYS A 1 476 ? -27.951 2.892 -2.181 1.00 97.81 476 LYS A C 1
ATOM 3653 O O . LYS A 1 476 ? -27.305 2.439 -3.113 1.00 97.81 476 LYS A O 1
ATOM 3658 N N . GLY A 1 477 ? -29.027 2.264 -1.716 1.00 97.25 477 GLY A N 1
ATOM 3659 C CA . GLY A 1 477 ? -29.583 1.070 -2.361 1.00 97.25 477 GLY A CA 1
ATOM 3660 C C . GLY A 1 477 ? -28.666 -0.159 -2.354 1.00 97.25 477 GLY A C 1
ATOM 3661 O O . GLY A 1 477 ? -28.926 -1.098 -3.103 1.00 97.25 477 GLY A O 1
ATOM 3662 N N . ASN A 1 478 ? -27.610 -0.175 -1.534 1.00 98.12 478 ASN A N 1
ATOM 3663 C CA . ASN A 1 478 ? -26.678 -1.299 -1.477 1.00 98.12 478 ASN A CA 1
ATOM 3664 C C . ASN A 1 478 ? -27.285 -2.486 -0.724 1.00 98.12 478 ASN A C 1
ATOM 3666 O O . ASN A 1 478 ? -28.102 -2.308 0.182 1.00 98.12 478 ASN A O 1
ATOM 3670 N N . LEU A 1 479 ? -26.864 -3.695 -1.077 1.00 97.75 479 LEU A N 1
ATOM 3671 C CA . LEU A 1 479 ? -27.242 -4.933 -0.402 1.00 97.75 479 LEU A CA 1
ATOM 3672 C C . LEU A 1 479 ? -26.035 -5.491 0.348 1.00 97.75 479 LEU A C 1
ATOM 3674 O O . LEU A 1 479 ? -25.064 -5.889 -0.288 1.00 97.75 479 LEU A O 1
ATOM 3678 N N . PHE A 1 480 ? -26.112 -5.567 1.674 1.00 97.00 480 PHE A N 1
ATOM 3679 C CA . PHE A 1 480 ? -25.104 -6.209 2.512 1.00 97.00 480 PHE A CA 1
ATOM 3680 C C . PHE A 1 480 ? -25.575 -7.610 2.912 1.00 97.00 480 PHE A C 1
ATOM 3682 O O . PHE A 1 480 ? -26.589 -7.769 3.592 1.00 97.00 480 PHE A O 1
ATOM 3689 N N . SER A 1 481 ? -24.839 -8.657 2.538 1.00 96.38 481 SER A N 1
ATOM 3690 C CA . SER A 1 481 ? -25.226 -10.037 2.866 1.00 96.38 481 SER A CA 1
ATOM 3691 C C . SER A 1 481 ? -24.053 -10.881 3.345 1.00 96.38 481 SER A C 1
ATOM 3693 O O . SER A 1 481 ? -23.001 -10.899 2.722 1.00 96.38 481 SER A O 1
ATOM 3695 N N . ASN A 1 482 ? -24.242 -11.637 4.430 1.00 93.75 482 ASN A N 1
ATOM 3696 C CA . ASN A 1 482 ? -23.196 -12.493 5.010 1.00 93.75 482 ASN A CA 1
ATOM 3697 C C . ASN A 1 482 ? -21.904 -11.733 5.404 1.00 93.75 482 ASN A C 1
ATOM 3699 O O . ASN A 1 482 ? -20.806 -12.282 5.370 1.00 93.75 482 ASN A O 1
ATOM 3703 N N . CYS A 1 483 ? -22.036 -10.470 5.818 1.00 91.62 483 CYS A N 1
ATOM 3704 C CA . CYS A 1 483 ? -20.930 -9.678 6.352 1.00 91.62 483 CYS A CA 1
ATOM 3705 C C . CYS A 1 483 ? -20.816 -9.861 7.873 1.00 91.62 483 CYS A C 1
ATOM 3707 O O . CYS A 1 483 ? -21.822 -9.844 8.590 1.00 91.62 483 CYS A O 1
ATOM 3709 N N . ARG A 1 484 ? -19.593 -9.995 8.390 1.00 89.81 484 ARG A N 1
ATOM 3710 C CA . ARG A 1 484 ? -19.303 -10.031 9.833 1.00 89.81 484 ARG A CA 1
ATOM 3711 C C . ARG A 1 484 ? -18.275 -8.965 10.182 1.00 89.81 484 ARG A C 1
ATOM 3713 O O . ARG A 1 484 ? -17.265 -8.858 9.498 1.00 89.81 484 ARG A O 1
ATOM 3720 N N . THR A 1 485 ? -18.497 -8.227 11.267 1.00 90.19 485 THR A N 1
ATOM 3721 C CA . THR A 1 485 ? -17.523 -7.259 11.790 1.00 90.19 485 THR A CA 1
ATOM 3722 C C . THR A 1 485 ? -16.970 -7.691 13.138 1.00 90.19 485 THR A C 1
ATOM 3724 O O . THR A 1 485 ? -17.721 -8.164 13.993 1.00 90.19 485 THR A O 1
ATOM 3727 N N . GLN A 1 486 ? -15.670 -7.506 13.349 1.00 88.00 486 GLN A N 1
ATOM 3728 C CA . GLN A 1 486 ? -15.010 -7.755 14.633 1.00 88.00 486 GLN A CA 1
ATOM 3729 C C . GLN A 1 486 ? -15.170 -6.575 15.602 1.00 88.00 486 GLN A C 1
ATOM 3731 O O . GLN A 1 486 ? -15.123 -6.772 16.816 1.00 88.00 486 GLN A O 1
ATOM 3736 N N . GLN A 1 487 ? -15.369 -5.363 15.074 1.00 89.12 487 GLN A N 1
ATOM 3737 C CA . GLN A 1 487 ? -15.616 -4.150 15.849 1.00 89.12 487 GLN A CA 1
ATOM 3738 C C . GLN A 1 487 ? -16.998 -3.568 15.519 1.00 89.12 487 GLN A C 1
ATOM 3740 O O . GLN A 1 487 ? -18.015 -4.127 15.931 1.00 89.12 487 GLN A O 1
ATOM 3745 N N . THR A 1 488 ? -17.061 -2.455 14.787 1.00 89.75 488 THR A N 1
ATOM 3746 C CA . THR A 1 488 ? -18.308 -1.761 14.431 1.00 89.75 488 THR A CA 1
ATOM 3747 C C . THR A 1 488 ? -18.595 -1.887 12.940 1.00 89.75 488 THR A C 1
ATOM 3749 O O . THR A 1 488 ? -17.678 -2.038 12.142 1.00 89.75 488 THR A O 1
ATOM 3752 N N . ALA A 1 489 ? -19.866 -1.782 12.539 1.00 91.06 489 ALA A N 1
ATOM 3753 C CA . ALA A 1 489 ? -20.232 -1.777 11.122 1.00 91.06 489 ALA A CA 1
ATOM 3754 C C . ALA A 1 489 ? -19.639 -0.565 10.385 1.00 91.06 489 ALA A C 1
ATOM 3756 O O . ALA A 1 489 ? -18.933 -0.725 9.398 1.00 91.06 489 ALA A O 1
ATOM 3757 N N . PHE A 1 490 ? -19.865 0.637 10.909 1.00 94.38 490 PHE A N 1
ATOM 3758 C CA . PHE A 1 490 ? -19.348 1.880 10.346 1.00 94.38 490 PHE A CA 1
ATOM 3759 C C . PHE A 1 490 ? -18.539 2.609 11.421 1.00 94.38 490 PHE A C 1
ATOM 3761 O O . PHE A 1 490 ? -19.024 2.805 12.539 1.00 94.38 490 PHE A O 1
ATOM 3768 N N . SER A 1 491 ? -17.298 2.962 11.101 1.00 93.88 491 SER A N 1
ATOM 3769 C CA . SER A 1 491 ? -16.402 3.757 11.943 1.00 93.88 491 SER A CA 1
ATOM 3770 C C . SER A 1 491 ? -16.299 5.153 11.339 1.00 93.88 491 SER A C 1
ATOM 3772 O O . SER A 1 491 ? -15.892 5.287 10.190 1.00 93.88 491 SER A O 1
ATOM 3774 N N . LEU A 1 492 ? -16.718 6.179 12.083 1.00 93.12 492 LEU A N 1
ATOM 3775 C CA . LEU A 1 492 ? -16.649 7.575 11.654 1.00 93.12 492 LEU A CA 1
ATOM 3776 C C . LEU A 1 492 ? -15.709 8.337 12.582 1.00 93.12 492 LEU A C 1
ATOM 3778 O O . LEU A 1 492 ? -15.891 8.315 13.802 1.00 93.12 492 LEU A O 1
ATOM 3782 N N . GLN A 1 493 ? -14.721 9.012 12.008 1.00 88.31 493 GLN A N 1
ATOM 3783 C CA . GLN A 1 493 ? -13.714 9.777 12.735 1.00 88.31 493 GLN A CA 1
ATOM 3784 C C . GLN A 1 493 ? -13.599 11.182 12.145 1.00 88.31 493 GLN A C 1
ATOM 3786 O O . GLN A 1 493 ? -13.691 11.388 10.939 1.00 88.31 493 GLN A O 1
ATOM 3791 N N . THR A 1 494 ? -13.395 12.181 12.993 1.00 79.94 494 THR A N 1
ATOM 3792 C CA . THR A 1 494 ? -13.130 13.550 12.539 1.00 79.94 494 THR A CA 1
ATOM 3793 C C . THR A 1 494 ? -11.665 13.674 12.130 1.00 79.94 494 THR A C 1
ATOM 3795 O O . THR A 1 494 ? -10.782 13.234 12.871 1.00 79.94 494 THR A O 1
ATOM 3798 N N . ALA A 1 495 ? -11.391 14.298 10.983 1.00 69.50 495 ALA A N 1
ATOM 3799 C CA . ALA A 1 495 ? -10.020 14.604 10.588 1.00 69.50 495 ALA A CA 1
ATOM 3800 C C . ALA A 1 495 ? -9.557 15.904 11.267 1.00 69.50 495 ALA A C 1
ATOM 3802 O O . ALA A 1 495 ? -10.118 16.978 11.044 1.00 69.50 495 ALA A O 1
ATOM 3803 N N . TYR A 1 496 ? -8.524 15.817 12.109 1.00 59.25 496 TYR A N 1
ATOM 3804 C CA . TYR A 1 496 ? -7.977 16.966 12.835 1.00 59.25 496 TYR A CA 1
ATOM 3805 C C . TYR A 1 496 ? -6.838 17.628 12.047 1.00 59.25 496 TYR A C 1
ATOM 3807 O O . TYR A 1 496 ? -5.662 17.441 12.361 1.00 59.25 496 TYR A O 1
ATOM 3815 N N . PHE A 1 497 ? -7.185 18.440 11.046 1.00 53.28 497 PHE A N 1
ATOM 3816 C CA . PHE A 1 497 ? -6.223 19.202 10.239 1.00 53.28 497 PHE A CA 1
ATOM 3817 C C . PHE A 1 497 ? -6.451 20.713 10.338 1.00 53.28 497 PHE A C 1
ATOM 3819 O O . PHE A 1 497 ? -6.905 21.340 9.398 1.00 53.28 497 PHE A O 1
ATOM 3826 N N . GLY A 1 498 ? -6.098 21.328 11.468 1.00 46.34 498 GLY A N 1
ATOM 3827 C CA . GLY A 1 498 ? -5.677 22.738 11.534 1.00 46.34 498 GLY A CA 1
ATOM 3828 C C . GLY A 1 498 ? -6.628 23.886 11.133 1.00 46.34 498 GLY A C 1
ATOM 3829 O O . GLY A 1 498 ? -6.301 24.992 11.542 1.00 46.34 498 GLY A O 1
ATOM 3830 N N . THR A 1 499 ? -7.744 23.686 10.416 1.00 40.44 499 THR A N 1
ATOM 3831 C CA . THR A 1 499 ? -8.867 24.615 10.126 1.00 40.44 499 THR A CA 1
ATOM 3832 C C . THR A 1 499 ? -9.863 23.954 9.155 1.00 40.44 499 THR A C 1
ATOM 3834 O O . THR A 1 499 ? -9.401 23.401 8.161 1.00 40.44 499 THR A O 1
ATOM 3837 N N . PRO A 1 500 ? -11.180 24.219 9.274 1.00 51.38 500 PRO A N 1
ATOM 3838 C CA . PRO A 1 500 ? -12.016 23.720 10.366 1.00 51.38 500 PRO A CA 1
ATOM 3839 C C . PRO A 1 500 ? -12.048 22.179 10.393 1.00 51.38 500 PRO A C 1
ATOM 3841 O O . PRO A 1 500 ? -11.680 21.529 9.421 1.00 51.38 500 PRO A O 1
ATOM 3844 N N . ASP A 1 501 ? -12.481 21.605 11.517 1.00 57.94 501 ASP A N 1
ATOM 3845 C CA . ASP A 1 501 ? -12.710 20.163 11.644 1.00 57.94 501 ASP A CA 1
ATOM 3846 C C . ASP A 1 501 ? -13.594 19.675 10.484 1.00 57.94 501 ASP A C 1
ATOM 3848 O O . ASP A 1 501 ? -14.733 20.126 10.339 1.00 57.94 501 ASP A O 1
ATOM 3852 N N . ILE A 1 502 ? -13.073 18.778 9.641 1.00 66.12 502 ILE A N 1
ATOM 3853 C CA . ILE A 1 502 ? -13.902 18.117 8.633 1.00 66.12 502 ILE A CA 1
ATOM 3854 C C . ILE A 1 502 ? -14.518 16.913 9.333 1.00 66.12 502 ILE A C 1
ATOM 3856 O O . ILE A 1 502 ? -13.836 15.938 9.662 1.00 66.12 502 ILE A O 1
ATOM 3860 N N . GLU A 1 503 ? -15.805 17.020 9.644 1.00 80.38 503 GLU A N 1
ATOM 3861 C CA . GLU A 1 503 ? -16.570 15.914 10.205 1.00 80.38 503 GLU A CA 1
ATOM 3862 C C . GLU A 1 503 ? -16.757 14.822 9.151 1.00 80.38 503 GLU A C 1
ATOM 3864 O O . GLU A 1 503 ? -17.086 15.097 7.994 1.00 80.38 503 GLU A O 1
ATOM 3869 N N . ALA A 1 504 ? -16.578 13.568 9.566 1.00 87.62 504 ALA A N 1
ATOM 3870 C CA . ALA A 1 504 ? -17.024 12.447 8.761 1.00 87.62 504 ALA A CA 1
ATOM 3871 C C . ALA A 1 504 ? -18.556 12.422 8.723 1.00 87.62 504 ALA A C 1
ATOM 3873 O O . ALA A 1 504 ? -19.214 12.383 9.763 1.00 87.62 504 ALA A O 1
ATOM 3874 N N . ASN A 1 505 ? -19.114 12.401 7.518 1.00 92.19 505 ASN A N 1
ATOM 3875 C CA . ASN A 1 505 ? -20.542 12.325 7.264 1.00 92.19 505 ASN A CA 1
ATOM 3876 C C . ASN A 1 505 ? -20.834 11.084 6.424 1.00 92.19 505 ASN A C 1
ATOM 3878 O O . ASN A 1 505 ? -20.279 10.921 5.341 1.00 92.19 505 ASN A O 1
ATOM 3882 N N . LEU A 1 506 ? -21.729 10.228 6.917 1.00 95.56 506 LEU A N 1
ATOM 3883 C CA . LEU A 1 506 ? -22.219 9.058 6.194 1.00 95.56 506 LEU A CA 1
ATOM 3884 C C . LEU A 1 506 ? -23.739 9.130 6.075 1.00 95.56 506 LEU A C 1
ATOM 3886 O O . LEU A 1 506 ? -24.451 9.078 7.080 1.00 95.56 506 LEU A O 1
ATOM 3890 N N . VAL A 1 507 ? -24.236 9.199 4.845 1.00 96.94 507 VAL A N 1
ATOM 3891 C CA . VAL A 1 507 ? -25.665 9.127 4.537 1.00 96.94 507 VAL A CA 1
ATOM 3892 C C . VAL A 1 507 ? -25.991 7.726 4.041 1.00 96.94 507 VAL A C 1
ATOM 3894 O O . VAL A 1 507 ? -25.436 7.271 3.047 1.00 96.94 507 VAL A O 1
ATOM 3897 N N . LEU A 1 508 ? -26.908 7.041 4.723 1.00 96.38 508 LEU A N 1
ATOM 3898 C CA . LEU A 1 508 ? -27.400 5.723 4.324 1.00 96.38 508 LEU A CA 1
ATOM 3899 C C . LEU A 1 508 ? -28.843 5.845 3.824 1.00 96.38 508 LEU A C 1
ATOM 3901 O O . LEU A 1 508 ? -29.742 6.161 4.602 1.00 96.38 508 LEU A O 1
ATOM 3905 N N . GLU A 1 509 ? -29.086 5.544 2.550 1.00 96.75 509 GLU A N 1
ATOM 3906 C CA . GLU A 1 509 ? -30.415 5.619 1.936 1.00 96.75 509 GLU A CA 1
ATOM 3907 C C . GLU A 1 509 ? -30.799 4.284 1.281 1.00 96.75 509 GLU A C 1
ATOM 3909 O O . GLU A 1 509 ? -30.204 3.859 0.299 1.00 96.75 509 GLU A O 1
ATOM 3914 N N . GLY A 1 510 ? -31.811 3.588 1.804 1.00 94.69 510 GLY A N 1
ATOM 3915 C CA . GLY A 1 510 ? -32.347 2.382 1.152 1.00 94.69 510 GLY A CA 1
ATOM 3916 C C . GLY A 1 510 ? -31.396 1.176 1.081 1.00 94.69 510 GLY A C 1
ATOM 3917 O O . GLY A 1 510 ? -31.675 0.244 0.329 1.00 94.69 510 GLY A O 1
ATOM 3918 N N . ASN A 1 511 ? -30.298 1.176 1.846 1.00 95.38 511 ASN A N 1
ATOM 3919 C CA . ASN A 1 511 ? -29.417 0.012 1.989 1.00 95.38 511 ASN A CA 1
ATOM 3920 C C . ASN A 1 511 ? -30.130 -1.117 2.755 1.00 95.38 511 ASN A C 1
ATOM 3922 O O . ASN A 1 511 ? -30.936 -0.836 3.649 1.00 95.38 511 ASN A O 1
ATOM 3926 N N . ARG A 1 512 ? -29.849 -2.375 2.403 1.00 89.69 512 ARG A N 1
ATOM 3927 C CA . ARG A 1 512 ? -30.509 -3.572 2.946 1.00 89.69 512 ARG A CA 1
ATOM 3928 C C . ARG A 1 512 ? -29.538 -4.569 3.540 1.00 89.69 512 ARG A C 1
ATOM 3930 O O . ARG A 1 512 ? -28.455 -4.739 2.941 1.00 89.69 512 ARG A O 1
#